Protein AF-A0A8J6HP92-F1 (afdb_monomer_lite)

InterPro domains:
  IPR049258 ODAD1, central coiled coil region [PF21773] (191-231)
  IPR049258 ODAD1, central coiled coil region [PF21773] (233-322)
  IPR051876 Outer dynein arm-docking/Coiled-coil domain-containing protein [PTHR21694] (55-231)

Foldseek 3Di:
DDDDDDDDDDDDDDDDDDDDDDDDDDDDDDDDDDDDDDDDDDPDDDDDDDDDDPVVVVVVVVVVVVVVVVVVVVVVVVVVVVVVCCVVCPDPVNVVVVVVVVVVVVVVVVVVVVVCVCVPPVNVVVVVVVVVVVVVVVVVVVVVVVVVVVVVVVVVVVVVVVVVVVVVVVVVVVVDDDPVNVVVVVVVVVVVVVVVVVVVVVVVVVVVVVVVVVVVVVVVVVVVVVVVVVVVVVVVVVVVVVVVVVVVVVVVVVVVVVVVVVVVVVVVVVVVVVVVVVCVVVPPDDDDPVVVVVVVVVVVVVVVVVVVVVVVVVVVVVVVVVVVVVVVVVVVVVVVVVVVVVVVVVVVVVVVVVVVVVVVVVVVVVQVVLVVLCVVLPDDCVVVCVPPPPCPGRDPVCSVVSVVVSVVVVVVVVVVVVVVVVVVVVVCVVDDDDDDDDDDDDDDDDDDDDDDDDDDDDD

Secondary structure (DSSP, 8-state):
--------------------------------------------------PPPHHHHHHHHHHHHHHHHHHHHHHHHHHHHHHHHHHHT--HHHHHHHHHHHHHHHHHHHHHHHHHHHS-HHHHHHHHHHHHHHHHHHHHHHHHHHHHHHHHHHHHHHHHHHHHHHHHHHHHHHHSPPHHHHHHHHHHHHHHHHHHHHHHHHHHHHHHHHHHHHHHHHHHHHHHHHHHHHHHHHHHHHHHHHHHHHHHHHHHHHHHHHHHHHHHHHHHHHHHHHHHHHHHHH-S----THHHHHHHHHHHHHHHHHHHHHHHHHHHHHHHHHHHHHHHHHHHHHHHHHHHHHHHHHHHHHHHHHHHHHHHHHHHHHHHHHHHHHHHTT--SHHHHHHHTT--S--GGG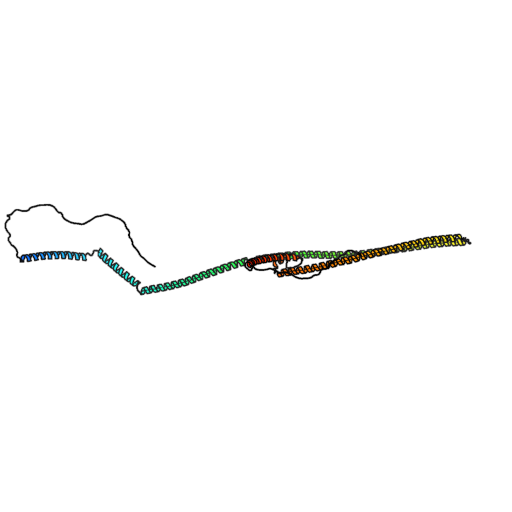HHHHHHHHHHHHHHHHHHHHHHHHHHHHHHTTS----------------------------

Radius of gyration: 94.69 Å; chains: 1; bounding box: 187×89×272 Å

Structure (mmCIF, N/CA/C/O backbone):
data_AF-A0A8J6HP92-F1
#
_entry.id   AF-A0A8J6HP92-F1
#
loop_
_atom_site.group_PDB
_atom_site.id
_atom_site.type_symbol
_atom_site.label_atom_id
_atom_site.label_alt_id
_atom_site.label_comp_id
_atom_site.label_asym_id
_atom_site.label_entity_id
_atom_site.label_seq_id
_atom_site.pdbx_PDB_ins_code
_atom_site.Cartn_x
_atom_site.Cartn_y
_atom_site.Cartn_z
_atom_site.occupancy
_atom_site.B_iso_or_equiv
_atom_site.auth_seq_id
_atom_site.auth_comp_id
_atom_site.auth_asym_id
_atom_site.auth_atom_id
_atom_site.pdbx_PDB_model_num
ATOM 1 N N . MET A 1 1 ? -91.863 -5.739 61.766 1.00 36.28 1 MET A N 1
ATOM 2 C CA . MET A 1 1 ? -91.316 -7.085 62.036 1.00 36.28 1 MET A CA 1
ATOM 3 C C . MET A 1 1 ? -91.244 -7.217 63.558 1.00 36.28 1 MET A C 1
ATOM 5 O O . MET A 1 1 ? -90.565 -6.398 64.156 1.00 36.28 1 MET A O 1
ATOM 9 N N . THR A 1 2 ? -92.206 -7.863 64.232 1.00 32.53 2 THR A N 1
ATOM 10 C CA . THR A 1 2 ? -92.357 -9.331 64.456 1.00 32.53 2 THR A CA 1
ATOM 11 C C . THR A 1 2 ? -91.273 -9.880 65.412 1.00 32.53 2 THR A C 1
ATOM 13 O O . THR A 1 2 ? -90.104 -9.729 65.092 1.00 32.53 2 THR A O 1
ATOM 16 N N . CYS A 1 3 ? -91.576 -10.340 66.645 1.00 33.00 3 CYS A N 1
ATOM 17 C CA . CYS A 1 3 ? -92.307 -11.580 67.041 1.00 33.00 3 CYS A CA 1
ATOM 18 C C . CYS A 1 3 ? -91.370 -12.823 67.001 1.00 33.00 3 CYS A C 1
ATOM 20 O O . CYS A 1 3 ? -90.557 -12.882 66.089 1.00 33.00 3 CYS A O 1
ATOM 22 N N . CYS A 1 4 ? -91.386 -13.842 67.885 1.00 35.91 4 CYS A N 1
ATOM 23 C CA . CYS A 1 4 ? -92.172 -14.161 69.100 1.00 35.91 4 CYS A CA 1
ATOM 24 C C . CYS A 1 4 ? -91.651 -15.454 69.811 1.00 35.91 4 CYS A C 1
ATOM 26 O O . CYS A 1 4 ? -91.160 -16.327 69.106 1.00 35.91 4 CYS A O 1
ATOM 28 N N . LEU A 1 5 ? -91.972 -15.663 71.114 1.00 39.12 5 LEU A N 1
ATOM 29 C CA . LEU A 1 5 ? -92.162 -16.987 71.801 1.00 39.12 5 LEU A CA 1
ATOM 30 C C . LEU A 1 5 ? -90.907 -17.946 71.843 1.00 39.12 5 LEU A C 1
ATOM 32 O O . LEU A 1 5 ? -89.864 -17.552 71.344 1.00 39.12 5 LEU A O 1
ATOM 36 N N . ARG A 1 6 ? -90.837 -19.163 72.450 1.00 37.75 6 ARG A N 1
ATOM 37 C CA . ARG A 1 6 ? -91.681 -19.995 73.369 1.00 37.75 6 ARG A CA 1
ATOM 38 C C . ARG A 1 6 ? -90.854 -21.112 74.080 1.00 37.75 6 ARG A C 1
ATOM 40 O O . ARG A 1 6 ? -89.822 -21.483 73.546 1.00 37.75 6 ARG A O 1
ATOM 47 N N . SER A 1 7 ? -91.441 -21.739 75.121 1.00 33.94 7 SER A N 1
ATOM 48 C CA . SER A 1 7 ? -91.284 -23.159 75.583 1.00 33.94 7 SER A CA 1
ATOM 49 C C . SER A 1 7 ? -89.901 -23.667 76.079 1.00 33.94 7 SER A C 1
ATOM 51 O O . SER A 1 7 ? -88.891 -23.092 75.708 1.00 33.94 7 SER A O 1
ATOM 53 N N . ALA A 1 8 ? -89.709 -24.692 76.941 1.00 38.09 8 ALA A N 1
ATOM 54 C CA . ALA A 1 8 ? -90.503 -25.731 77.664 1.00 38.09 8 ALA A CA 1
ATOM 55 C C . ALA A 1 8 ? -90.144 -27.207 77.298 1.00 38.09 8 ALA A C 1
ATOM 57 O O . ALA A 1 8 ? -89.428 -27.431 76.330 1.00 38.09 8 ALA A O 1
ATOM 58 N N . ASP A 1 9 ? -90.649 -28.166 78.101 1.00 29.67 9 ASP A N 1
ATOM 59 C CA . ASP A 1 9 ? -90.432 -29.643 78.129 1.00 29.67 9 ASP A CA 1
ATOM 60 C C . ASP A 1 9 ? -89.114 -30.136 78.795 1.00 29.67 9 ASP A C 1
ATOM 62 O O . ASP A 1 9 ? -88.088 -29.477 78.671 1.00 29.67 9 ASP A O 1
ATOM 66 N N . ILE A 1 10 ? -88.997 -31.196 79.631 1.00 35.12 10 ILE A N 1
ATOM 67 C CA . ILE A 1 10 ? -89.778 -32.401 80.060 1.00 35.12 10 ILE A CA 1
ATOM 68 C C . ILE A 1 10 ? -89.388 -33.735 79.373 1.00 35.12 10 ILE A C 1
ATOM 70 O O . ILE A 1 10 ? -89.820 -33.998 78.257 1.00 35.12 10 ILE A O 1
ATOM 74 N N . ASN A 1 11 ? -88.659 -34.612 80.102 1.00 34.81 11 ASN A N 1
ATOM 75 C CA . ASN A 1 11 ? -88.754 -36.101 80.170 1.00 34.81 11 ASN A CA 1
ATOM 76 C C . ASN A 1 11 ? -87.507 -36.717 80.890 1.00 34.81 11 ASN A C 1
ATOM 78 O O . ASN A 1 11 ? -86.494 -36.035 80.974 1.00 34.81 11 ASN A O 1
ATOM 82 N N . VAL A 1 12 ? -87.405 -37.997 81.321 1.00 35.50 12 VAL A N 1
ATOM 83 C CA . VAL A 1 12 ? -88.281 -38.951 82.076 1.00 35.50 12 VAL A CA 1
ATOM 84 C C . VAL A 1 12 ? -87.610 -40.356 82.136 1.00 35.50 12 VAL A C 1
ATOM 86 O O . VAL A 1 12 ? -86.840 -40.681 81.239 1.00 35.50 12 VAL A O 1
ATOM 89 N N . ARG A 1 13 ? -87.995 -41.204 83.124 1.00 32.16 13 ARG A N 1
ATOM 90 C CA . ARG A 1 13 ? -87.589 -42.624 83.418 1.00 32.16 13 ARG A CA 1
ATOM 91 C C . ARG A 1 13 ? -86.224 -42.810 84.110 1.00 32.16 13 ARG A C 1
ATOM 93 O O . ARG A 1 13 ? -85.310 -42.052 83.837 1.00 32.16 13 ARG A O 1
ATOM 100 N N . ALA A 1 14 ? -85.944 -43.834 84.930 1.00 33.97 14 ALA A N 1
ATOM 101 C CA . ALA A 1 14 ? -86.635 -44.886 85.730 1.00 33.97 14 ALA A CA 1
ATOM 102 C C . ALA A 1 14 ? -85.522 -45.926 86.068 1.00 33.97 14 ALA A C 1
ATOM 104 O O . ALA A 1 14 ? -84.584 -46.025 85.286 1.00 33.97 14 ALA A O 1
ATOM 105 N N . GLY A 1 15 ? -85.489 -46.757 87.121 1.00 29.70 15 GLY A N 1
ATOM 106 C CA . GLY A 1 15 ? -86.268 -47.008 88.356 1.00 29.70 15 GLY A CA 1
ATOM 107 C C . GLY A 1 15 ? -85.358 -47.835 89.317 1.00 29.70 15 GLY A C 1
ATOM 108 O O . GLY A 1 15 ? -84.160 -47.891 89.066 1.00 29.70 15 GLY A O 1
ATOM 109 N N . GLY A 1 16 ? -85.772 -48.519 90.396 1.00 32.53 16 GLY A N 1
ATOM 110 C CA . GLY A 1 16 ? -87.064 -48.667 91.090 1.00 32.53 16 GLY A CA 1
ATOM 111 C C . GLY A 1 16 ? -87.023 -49.794 92.167 1.00 32.53 16 GLY A C 1
ATOM 112 O O . GLY A 1 16 ? -86.212 -50.704 92.043 1.00 32.53 16 GLY A O 1
ATOM 113 N N . ASN A 1 17 ? -87.942 -49.757 93.154 1.00 36.34 17 ASN A N 1
ATOM 114 C CA . ASN A 1 17 ? -88.256 -50.776 94.204 1.00 36.34 17 ASN A CA 1
ATOM 115 C C . ASN A 1 17 ? -87.152 -51.124 95.245 1.00 36.34 17 ASN A C 1
ATOM 117 O O . ASN A 1 17 ? -85.970 -50.968 94.971 1.00 36.34 17 ASN A O 1
ATOM 121 N N . TYR A 1 18 ? -87.430 -51.577 96.484 1.00 34.81 18 TYR A N 1
ATOM 122 C CA . TYR A 1 18 ? -88.659 -51.996 97.217 1.00 34.81 18 TYR A CA 1
ATOM 123 C C . TYR A 1 18 ? -88.743 -51.204 98.566 1.00 34.81 18 TYR A C 1
ATOM 125 O O . TYR A 1 18 ? -87.708 -50.743 99.029 1.00 34.81 18 TYR A O 1
ATOM 133 N N . GLY A 1 19 ? -89.884 -50.861 99.201 1.00 30.36 19 GLY A N 1
ATOM 134 C CA . GLY A 1 19 ? -90.850 -51.706 99.956 1.00 30.36 19 GLY A CA 1
ATOM 135 C C . GLY A 1 19 ? -90.543 -51.707 101.485 1.00 30.36 19 GLY A C 1
ATOM 136 O O . GLY A 1 19 ? -89.371 -51.699 101.827 1.00 30.36 19 GLY A O 1
ATOM 137 N N . GLN A 1 20 ? -91.454 -51.707 102.482 1.00 31.33 20 GLN A N 1
ATOM 138 C CA . GLN A 1 20 ? -92.936 -51.691 102.587 1.00 31.33 20 GLN A CA 1
ATOM 139 C C . GLN A 1 20 ? -93.373 -51.050 103.959 1.00 31.33 20 GLN A C 1
ATOM 141 O O . GLN A 1 20 ? -92.661 -51.215 104.941 1.00 31.33 20 GLN A O 1
ATOM 146 N N . ILE A 1 21 ? -94.361 -50.132 104.041 1.00 32.47 21 ILE A N 1
ATOM 147 C CA . ILE A 1 21 ? -95.811 -50.268 104.419 1.00 32.47 21 ILE A CA 1
ATOM 148 C C . ILE A 1 21 ? -96.201 -50.231 105.940 1.00 32.47 21 ILE A C 1
ATOM 150 O O . ILE A 1 21 ? -95.971 -51.169 106.687 1.00 32.47 21 ILE A O 1
ATOM 154 N N . TRP A 1 22 ? -96.907 -49.142 106.313 1.00 28.73 22 TRP A N 1
ATOM 155 C CA . TRP A 1 22 ? -98.033 -48.923 107.274 1.00 28.73 22 TRP A CA 1
ATOM 156 C C . TRP A 1 22 ? -98.075 -49.355 108.772 1.00 28.73 22 TRP A C 1
ATOM 158 O O . TRP A 1 22 ? -98.139 -50.521 109.131 1.00 28.73 22 TRP A O 1
ATOM 168 N N . ILE A 1 23 ? -98.305 -48.339 109.626 1.00 31.08 23 ILE A N 1
ATOM 169 C CA . ILE A 1 23 ? -99.496 -48.105 110.498 1.00 31.08 23 ILE A CA 1
ATOM 170 C C . ILE A 1 23 ? -100.218 -49.317 111.167 1.00 31.08 23 ILE A C 1
ATOM 172 O O . ILE A 1 23 ? -101.139 -49.885 110.593 1.00 31.08 23 ILE A O 1
ATOM 176 N N . GLY A 1 24 ? -99.992 -49.504 112.481 1.00 27.50 24 GLY A N 1
ATOM 177 C CA . GLY A 1 24 ? -100.989 -49.154 113.526 1.00 27.50 24 GLY A CA 1
ATOM 178 C C . GLY A 1 24 ? -101.985 -50.184 114.136 1.00 27.50 24 GLY A C 1
ATOM 179 O O . GLY A 1 24 ? -102.686 -50.906 113.445 1.00 27.50 24 GLY A O 1
ATOM 180 N N . ARG A 1 25 ? -102.188 -50.027 115.465 1.00 27.78 25 ARG A N 1
ATOM 181 C CA . ARG A 1 25 ? -103.384 -50.333 116.313 1.00 27.78 25 ARG A CA 1
ATOM 182 C C . ARG A 1 25 ? -103.706 -51.772 116.831 1.00 27.78 25 ARG A C 1
ATOM 184 O O . ARG A 1 25 ? -104.213 -52.621 116.121 1.00 27.78 25 ARG A O 1
ATOM 191 N N . PHE A 1 26 ? -103.676 -51.873 118.174 1.00 24.94 26 PHE A N 1
ATOM 192 C CA . PHE A 1 26 ? -104.730 -52.389 119.094 1.00 24.94 26 PHE A CA 1
ATOM 193 C C . PHE A 1 26 ? -105.047 -53.904 119.314 1.00 24.94 26 PHE A C 1
ATOM 195 O O . PHE A 1 26 ? -105.637 -54.579 118.486 1.00 24.94 26 PHE A O 1
ATOM 202 N N . ILE A 1 27 ? -104.879 -54.314 120.588 1.00 29.73 27 ILE A N 1
ATOM 203 C CA . ILE A 1 27 ? -105.753 -55.179 121.433 1.00 29.73 27 ILE A CA 1
ATOM 204 C C . ILE A 1 27 ? -106.056 -56.644 121.016 1.00 29.73 27 ILE A C 1
ATOM 206 O O . ILE A 1 27 ? -107.042 -56.935 120.339 1.00 29.73 27 ILE A O 1
ATOM 210 N N . LYS A 1 28 ? -105.332 -57.588 121.650 1.00 28.61 28 LYS A N 1
ATOM 211 C CA . LYS A 1 28 ? -105.817 -58.666 122.570 1.00 28.61 28 LYS A CA 1
ATOM 212 C C . LYS A 1 28 ? -104.618 -59.538 123.007 1.00 28.61 28 LYS A C 1
ATOM 214 O O . LYS A 1 28 ? -103.694 -59.700 122.228 1.00 28.61 28 LYS A O 1
ATOM 219 N N . GLY A 1 29 ? -104.528 -60.123 124.207 1.00 29.55 29 GLY A N 1
ATOM 220 C CA . GLY A 1 29 ? -105.435 -60.122 125.363 1.00 29.55 29 GLY A CA 1
ATOM 221 C C . GLY A 1 29 ? -106.107 -61.482 125.597 1.00 29.55 29 GLY A C 1
ATOM 222 O O . GLY A 1 29 ? -107.068 -61.775 124.892 1.00 29.55 29 GLY A O 1
ATOM 223 N N . ARG A 1 30 ? -105.587 -62.269 126.566 1.00 29.67 30 ARG A N 1
ATOM 224 C CA . ARG A 1 30 ? -106.043 -63.550 127.199 1.00 29.67 30 ARG A CA 1
ATOM 225 C C . ARG A 1 30 ? -104.776 -64.280 127.743 1.00 29.67 30 ARG A C 1
ATOM 227 O O . ARG A 1 30 ? -103.711 -64.034 127.194 1.00 29.67 30 ARG A O 1
ATOM 234 N N . LYS A 1 31 ? -104.781 -65.151 128.771 1.00 31.66 31 LYS A N 1
ATOM 235 C CA . LYS A 1 31 ? -105.857 -65.733 129.614 1.00 31.66 31 LYS A CA 1
ATOM 236 C C . LYS A 1 31 ? -105.285 -66.295 130.945 1.00 31.66 31 LYS A C 1
ATOM 238 O O . LYS A 1 31 ? -104.185 -66.825 130.908 1.00 31.66 31 LYS A O 1
ATOM 243 N N . MET A 1 32 ? -106.122 -66.345 131.996 1.00 28.33 32 MET A N 1
ATOM 244 C CA . MET A 1 32 ? -106.034 -67.204 133.211 1.00 28.33 32 MET A CA 1
ATOM 245 C C . MET A 1 32 ? -104.850 -66.976 134.189 1.00 28.33 32 MET A C 1
ATOM 247 O O . MET A 1 32 ? -103.788 -66.523 133.785 1.00 28.33 32 MET A O 1
ATOM 251 N N . GLY A 1 33 ? -104.970 -67.280 135.492 1.00 28.50 33 GLY A N 1
ATOM 252 C CA . GLY A 1 33 ? -106.167 -67.717 136.247 1.00 28.50 33 GLY A CA 1
ATOM 253 C C . GLY A 1 33 ? -107.264 -66.638 136.360 1.00 28.50 33 GLY A C 1
ATOM 254 O O . GLY A 1 33 ? -107.021 -65.490 136.003 1.00 28.50 33 GLY A O 1
ATOM 255 N N . MET A 1 34 ? -108.532 -66.928 136.676 1.00 29.09 34 MET A N 1
ATOM 256 C CA . MET A 1 34 ? -109.105 -67.917 137.613 1.00 29.09 34 MET A CA 1
ATOM 257 C C . MET A 1 34 ? -108.708 -67.662 139.071 1.00 29.09 34 MET A C 1
ATOM 259 O O . MET A 1 34 ? -107.531 -67.486 139.351 1.00 29.09 34 MET A O 1
ATOM 263 N N . GLU A 1 35 ? -109.584 -67.722 140.070 1.00 32.88 35 GLU A N 1
ATOM 264 C CA . GLU A 1 35 ? -111.054 -67.662 140.185 1.00 32.88 35 GLU A CA 1
ATOM 265 C C . GLU A 1 35 ? -111.314 -67.942 141.673 1.00 32.88 35 GLU A C 1
ATOM 267 O O . GLU A 1 35 ? -110.989 -69.023 142.153 1.00 32.88 35 GLU A O 1
ATOM 272 N N . LEU A 1 36 ? -111.870 -66.988 142.418 1.00 27.48 36 LEU A N 1
ATOM 273 C CA . LEU A 1 36 ? -112.555 -67.276 143.683 1.00 27.48 36 LEU A CA 1
ATOM 274 C C . LEU A 1 36 ? -113.553 -66.147 143.938 1.00 27.48 36 LEU A C 1
ATOM 276 O O . LEU A 1 36 ? -113.240 -65.104 144.510 1.00 27.48 36 LEU A O 1
ATOM 280 N N . TRP A 1 37 ? -114.751 -66.340 143.394 1.00 27.48 37 TRP A N 1
ATOM 281 C CA . TRP A 1 37 ? -115.864 -65.401 143.447 1.00 27.48 37 TRP A CA 1
ATOM 282 C C . TRP A 1 37 ? -116.992 -66.035 144.276 1.00 27.48 37 TRP A C 1
ATOM 284 O O . TRP A 1 37 ? -117.311 -67.204 144.075 1.00 27.48 37 TRP A O 1
ATOM 294 N N . ASN A 1 38 ? -117.612 -65.234 145.150 1.00 27.20 38 ASN A N 1
ATOM 295 C CA . ASN A 1 38 ? -118.830 -65.512 145.933 1.00 27.20 38 ASN A CA 1
ATOM 296 C C . ASN A 1 38 ? -118.761 -66.419 147.192 1.00 27.20 38 ASN A C 1
ATOM 298 O O . ASN A 1 38 ? -117.974 -67.349 147.313 1.00 27.20 38 ASN A O 1
ATOM 302 N N . ASN A 1 39 ? -119.734 -66.157 148.080 1.00 32.12 39 ASN A N 1
ATOM 303 C CA . ASN A 1 39 ? -120.418 -67.089 148.997 1.00 32.12 39 ASN A CA 1
ATOM 304 C C . ASN A 1 39 ? -119.712 -67.653 150.252 1.00 32.12 39 ASN A C 1
ATOM 306 O O . ASN A 1 39 ? -119.606 -68.867 150.423 1.00 32.12 39 ASN A O 1
ATOM 310 N N . LYS A 1 40 ? -119.428 -66.762 151.215 1.00 31.75 40 LYS A N 1
ATOM 311 C CA . LYS A 1 40 ? -119.828 -66.850 152.649 1.00 31.75 40 LYS A CA 1
ATOM 312 C C . LYS A 1 40 ? -119.444 -65.516 153.319 1.00 31.75 40 LYS A C 1
ATOM 314 O O . LYS A 1 40 ? -118.298 -65.106 153.200 1.00 31.75 40 LYS A O 1
ATOM 319 N N . ILE A 1 41 ? -120.333 -64.675 153.861 1.00 33.50 41 ILE A N 1
ATOM 320 C CA . ILE A 1 41 ? -121.434 -64.887 154.826 1.00 33.50 41 ILE A CA 1
ATOM 321 C C . ILE A 1 41 ? -120.915 -65.521 156.131 1.00 33.50 41 ILE A C 1
ATOM 323 O O . ILE A 1 41 ? -120.267 -66.560 156.104 1.00 33.50 41 ILE A O 1
ATOM 327 N N . ASP A 1 42 ? -121.192 -64.835 157.245 1.00 29.20 42 ASP A N 1
ATOM 328 C CA . ASP A 1 42 ? -120.866 -65.176 158.641 1.00 29.20 42 ASP A CA 1
ATOM 329 C C . ASP A 1 42 ? -119.383 -65.178 159.071 1.00 29.20 42 ASP A C 1
ATOM 331 O O . ASP A 1 42 ? -118.876 -66.120 159.675 1.00 29.20 42 ASP A O 1
ATOM 335 N N . ALA A 1 43 ? -118.718 -64.029 158.878 1.00 31.22 43 ALA A N 1
ATOM 336 C CA . ALA A 1 43 ? -117.457 -63.663 159.550 1.00 31.22 43 ALA A CA 1
ATOM 337 C C . ALA A 1 43 ? -117.506 -62.275 160.248 1.00 31.22 43 ALA A C 1
ATOM 339 O O . ALA A 1 43 ? -116.598 -61.455 160.149 1.00 31.22 43 ALA A O 1
ATOM 340 N N . LEU A 1 44 ? -118.615 -62.027 160.951 1.00 29.31 44 LEU A N 1
ATOM 341 C CA . LEU A 1 44 ? -118.703 -61.366 162.267 1.00 29.31 44 LEU A CA 1
ATOM 342 C C . LEU A 1 44 ? -117.851 -60.103 162.581 1.00 29.31 44 LEU A C 1
ATOM 344 O O . LEU A 1 44 ? -116.717 -60.160 163.045 1.00 29.31 44 LEU A O 1
ATOM 348 N N . LEU A 1 45 ? -118.539 -58.955 162.571 1.00 34.19 45 LEU A N 1
ATOM 349 C CA . LEU A 1 45 ? -118.653 -58.035 163.722 1.00 34.19 45 LEU A CA 1
ATOM 350 C C . LEU A 1 45 ? -117.400 -57.753 164.598 1.00 34.19 45 LEU A C 1
ATOM 352 O O . LEU A 1 45 ? -117.307 -58.253 165.719 1.00 34.19 45 LEU A O 1
ATOM 356 N N . LYS A 1 46 ? -116.577 -56.762 164.207 1.00 38.69 46 LYS A N 1
ATOM 357 C CA . LYS A 1 46 ? -116.349 -55.514 164.997 1.00 38.69 46 LYS A CA 1
ATOM 358 C C . LYS A 1 46 ? -115.274 -54.593 164.394 1.00 38.69 46 LYS A C 1
ATOM 360 O O . LYS A 1 46 ? -114.084 -54.851 164.538 1.00 38.69 46 LYS A O 1
ATOM 365 N N . ARG A 1 47 ? -115.703 -53.425 163.891 1.00 30.83 47 ARG A N 1
ATOM 366 C CA . ARG A 1 47 ? -115.037 -52.106 164.052 1.00 30.83 47 ARG A CA 1
ATOM 367 C C . ARG A 1 47 ? -115.972 -50.993 163.546 1.00 30.83 47 ARG A C 1
ATOM 369 O O . ARG A 1 47 ? -116.018 -50.696 162.361 1.00 30.83 47 ARG A O 1
ATOM 376 N N . ARG A 1 48 ? -116.755 -50.393 164.456 1.00 34.62 48 ARG A N 1
ATOM 377 C CA . ARG A 1 48 ? -117.545 -49.177 164.173 1.00 34.62 48 ARG A CA 1
ATOM 378 C C . ARG A 1 48 ? -116.605 -47.981 163.978 1.00 34.62 48 ARG A C 1
ATOM 380 O O . ARG A 1 48 ? -115.827 -47.717 164.892 1.00 34.62 48 ARG A O 1
ATOM 387 N N . LYS A 1 49 ? -116.813 -47.183 162.926 1.00 31.78 49 LYS A N 1
ATOM 388 C CA . LYS A 1 49 ? -117.209 -45.751 162.983 1.00 31.78 49 LYS A CA 1
ATOM 389 C C . LYS A 1 49 ? -117.517 -45.239 161.549 1.00 31.78 49 LYS A C 1
ATOM 391 O O . LYS A 1 49 ? -117.299 -46.017 160.624 1.00 31.78 49 LYS A O 1
ATOM 396 N N . PRO A 1 50 ? -118.241 -44.113 161.369 1.00 37.88 50 PRO A N 1
ATOM 397 C CA . PRO A 1 50 ? -119.473 -44.157 160.573 1.00 37.88 50 PRO A CA 1
ATOM 398 C C . PRO A 1 50 ? -119.409 -43.378 159.243 1.00 37.88 50 PRO A C 1
ATOM 400 O O . PRO A 1 50 ? -118.334 -43.047 158.759 1.00 37.88 50 PRO A O 1
ATOM 403 N N . VAL A 1 51 ? -120.581 -43.147 158.640 1.00 43.88 51 VAL A N 1
ATOM 404 C CA . VAL A 1 51 ? -120.800 -42.302 157.449 1.00 43.88 51 VAL A CA 1
ATOM 405 C C . VAL A 1 51 ? -120.394 -40.850 157.735 1.00 43.88 51 VAL A C 1
ATOM 407 O O . VAL A 1 51 ? -120.581 -40.378 158.856 1.00 43.88 51 VAL A O 1
ATOM 410 N N . LEU A 1 52 ? -119.835 -40.166 156.730 1.00 41.03 52 LEU A N 1
ATOM 411 C CA . LEU A 1 52 ? -119.106 -38.905 156.894 1.00 41.03 52 LEU A CA 1
ATOM 412 C C . LEU A 1 52 ? -119.880 -37.641 156.467 1.00 41.03 52 LEU A C 1
ATOM 414 O O . LEU A 1 52 ? -120.703 -37.669 155.551 1.00 41.03 52 LEU A O 1
ATOM 418 N N . THR A 1 53 ? -119.545 -36.540 157.148 1.00 51.91 53 THR A N 1
ATOM 419 C CA . THR A 1 53 ? -119.930 -35.127 156.944 1.00 51.91 53 THR A CA 1
ATOM 420 C C . THR A 1 53 ? -119.796 -34.612 155.499 1.00 51.91 53 THR A C 1
ATOM 422 O O . THR A 1 53 ? -118.960 -35.106 154.744 1.00 51.91 53 THR A O 1
ATOM 425 N N . GLU A 1 54 ? -120.460 -33.510 155.128 1.00 52.28 54 GLU A N 1
ATOM 426 C CA . GLU A 1 54 ? -120.068 -32.757 153.920 1.00 52.28 54 GLU A CA 1
ATOM 427 C C . GLU A 1 54 ? -118.714 -32.054 154.103 1.00 52.28 54 GLU A C 1
ATOM 429 O O . GLU A 1 54 ? -117.900 -32.042 153.181 1.00 52.28 54 GLU A O 1
ATOM 434 N N . GLU A 1 55 ? -118.416 -31.612 155.328 1.00 50.53 55 GLU A N 1
ATOM 435 C CA . GLU A 1 55 ? -117.090 -31.152 155.770 1.00 50.53 55 GLU A CA 1
ATOM 436 C C . GLU A 1 55 ? -115.979 -32.167 155.438 1.00 50.53 55 GLU A C 1
ATOM 438 O O . GLU A 1 55 ? -114.864 -31.822 155.043 1.00 50.53 55 GLU A O 1
ATOM 443 N N . GLU A 1 56 ? -116.292 -33.459 155.526 1.00 49.56 56 GLU A N 1
ATOM 444 C CA . GLU A 1 56 ? -115.326 -34.526 155.292 1.00 49.56 56 GLU A CA 1
ATOM 445 C C . GLU A 1 56 ? -115.112 -34.802 153.794 1.00 49.56 56 GLU A C 1
ATOM 447 O O . GLU A 1 56 ? -114.021 -35.229 153.414 1.00 49.56 56 GLU A O 1
ATOM 452 N N . LYS A 1 57 ? -116.066 -34.437 152.917 1.00 53.94 57 LYS A N 1
ATOM 453 C CA . LYS A 1 57 ? -115.815 -34.346 151.464 1.00 53.94 57 LYS A CA 1
ATOM 454 C C . LYS A 1 57 ? -114.799 -33.241 151.160 1.00 53.94 57 LYS A C 1
ATOM 456 O O . LYS A 1 57 ? -113.905 -33.460 150.345 1.00 53.94 57 LYS A O 1
ATOM 461 N N . TYR A 1 58 ? -114.896 -32.088 151.831 1.00 64.12 58 TYR A N 1
ATOM 462 C CA . TYR A 1 58 ? -113.975 -30.960 151.644 1.00 64.12 58 TYR A CA 1
ATOM 463 C C . TYR A 1 58 ? -112.556 -31.281 152.149 1.00 64.12 58 TYR A C 1
ATOM 465 O O . TYR A 1 58 ? -111.576 -31.114 151.415 1.00 64.12 58 TYR A O 1
ATOM 473 N N . GLN A 1 59 ? -112.444 -31.877 153.343 1.00 58.88 59 GLN A N 1
ATOM 474 C CA . GLN A 1 59 ? -111.198 -32.473 153.852 1.00 58.88 59 GLN A CA 1
ATOM 475 C C . GLN A 1 59 ? -110.611 -33.508 152.876 1.00 58.88 59 GLN A C 1
ATOM 477 O O . GLN A 1 59 ? -109.398 -33.562 152.664 1.00 58.88 59 GLN A O 1
ATOM 482 N N . GLN A 1 60 ? -111.455 -34.342 152.261 1.00 58.22 60 GLN A N 1
ATOM 483 C CA . GLN A 1 60 ? -111.006 -35.354 151.310 1.00 58.22 60 GLN A CA 1
ATOM 484 C C . GLN A 1 60 ? -110.554 -34.744 149.973 1.00 58.22 60 GLN A C 1
ATOM 486 O O . GLN A 1 60 ? -109.555 -35.216 149.429 1.00 58.22 60 GLN A O 1
ATOM 491 N N . SER A 1 61 ? -111.183 -33.667 149.481 1.00 60.78 61 SER A N 1
ATOM 492 C CA . SER A 1 61 ? -110.691 -32.935 148.304 1.00 60.78 61 SER A CA 1
ATOM 493 C C . SER A 1 61 ? -109.380 -32.198 148.581 1.00 60.78 61 SER A C 1
ATOM 495 O O . SER A 1 61 ? -108.474 -32.276 147.754 1.00 60.78 61 SER A O 1
ATOM 497 N N . GLN A 1 62 ? -109.208 -31.581 149.759 1.00 63.44 62 GLN A N 1
ATOM 498 C CA . GLN A 1 62 ? -107.916 -31.001 150.153 1.00 63.44 62 GLN A CA 1
ATOM 499 C C . GLN A 1 62 ? -106.804 -32.060 150.127 1.00 63.44 62 GLN A C 1
ATOM 501 O O . GLN A 1 62 ? -105.774 -31.848 149.496 1.00 63.44 62 GLN A O 1
ATOM 506 N N . ARG A 1 63 ? -107.045 -33.255 150.684 1.00 67.25 63 ARG A N 1
ATOM 507 C CA . ARG A 1 63 ? -106.076 -34.371 150.666 1.00 67.25 63 ARG A CA 1
ATOM 508 C C . ARG A 1 63 ? -105.814 -34.969 149.277 1.00 67.25 63 ARG A C 1
ATOM 510 O O . ARG A 1 63 ? -104.841 -35.709 149.124 1.00 67.25 63 ARG A O 1
ATOM 517 N N . VAL A 1 64 ? -106.660 -34.705 148.277 1.00 70.94 64 VAL A N 1
ATOM 518 C CA . VAL A 1 64 ? -106.370 -35.015 146.863 1.00 70.94 64 VAL A CA 1
ATOM 519 C C . VAL A 1 64 ? -105.486 -33.922 146.269 1.00 70.94 64 VAL A C 1
ATOM 521 O O . VAL A 1 64 ? -104.410 -34.240 145.767 1.00 70.94 64 VAL A O 1
ATOM 524 N N . VAL A 1 65 ? -105.854 -32.648 146.435 1.00 72.00 65 VAL A N 1
ATOM 525 C CA . VAL A 1 65 ? -105.059 -31.500 145.965 1.00 72.00 65 VAL A CA 1
ATOM 526 C C . VAL A 1 65 ? -103.654 -31.498 146.580 1.00 72.00 65 VAL A C 1
ATOM 528 O O . VAL A 1 65 ? -102.684 -31.257 145.874 1.00 72.00 65 VAL A O 1
ATOM 531 N N . GLU A 1 66 ? -103.484 -31.855 147.855 1.00 73.00 66 GLU A N 1
ATOM 532 C CA . GLU A 1 66 ? -102.165 -32.007 148.490 1.00 73.00 66 GLU A CA 1
ATOM 533 C C . GLU A 1 66 ? -101.333 -33.152 147.887 1.00 73.00 66 GLU A C 1
ATOM 535 O O . GLU A 1 66 ? -100.109 -33.038 147.766 1.00 73.00 66 GLU A O 1
ATOM 540 N N . LYS A 1 67 ? -101.968 -34.256 147.472 1.00 74.69 67 LYS A N 1
ATOM 541 C CA . LYS A 1 67 ? -101.290 -35.374 146.791 1.00 74.69 67 LYS A CA 1
ATOM 542 C C . LYS A 1 67 ? -100.894 -35.008 145.366 1.00 74.69 67 LYS A C 1
ATOM 544 O O . LYS A 1 67 ? -99.788 -35.339 144.940 1.00 74.69 67 LYS A O 1
ATOM 549 N N . GLU A 1 68 ? -101.742 -34.284 144.649 1.00 72.62 68 GLU A N 1
ATOM 550 C CA . GLU A 1 68 ? -101.421 -33.748 143.326 1.00 72.62 68 GLU A CA 1
ATOM 551 C C . GLU A 1 68 ? -100.316 -32.693 143.421 1.00 72.62 68 GLU A C 1
ATOM 553 O O . GLU A 1 68 ? -99.327 -32.782 142.703 1.00 72.62 68 GLU A O 1
ATOM 558 N N . LEU A 1 69 ? -100.389 -31.775 144.386 1.00 75.50 69 LEU A N 1
ATOM 559 C CA . LEU A 1 69 ? -99.403 -30.719 144.620 1.00 75.50 69 LEU A CA 1
ATOM 560 C C . LEU A 1 69 ? -98.052 -31.271 145.108 1.00 75.50 69 LEU A C 1
ATOM 562 O O . LEU A 1 69 ? -97.005 -30.751 144.724 1.00 75.50 69 LEU A O 1
ATOM 566 N N . THR A 1 70 ? -98.027 -32.354 145.892 1.00 73.50 70 THR A N 1
ATOM 567 C CA . THR A 1 70 ? -96.773 -33.064 146.221 1.00 73.50 70 THR A CA 1
ATOM 568 C C . THR A 1 70 ? -96.239 -33.901 145.055 1.00 73.50 70 THR A C 1
ATOM 570 O O . THR A 1 70 ? -95.021 -34.021 144.910 1.00 73.50 70 THR A O 1
ATOM 573 N N . THR A 1 71 ? -97.103 -34.416 144.175 1.00 75.12 71 THR A N 1
ATOM 574 C CA . THR A 1 71 ? -96.691 -35.104 142.937 1.00 75.12 71 THR A CA 1
ATOM 575 C C . THR A 1 71 ? -96.118 -34.116 141.917 1.00 75.12 71 THR A C 1
ATOM 577 O O . THR A 1 71 ? -95.028 -34.350 141.398 1.00 75.12 71 THR A O 1
ATOM 580 N N . LEU A 1 72 ? -96.765 -32.965 141.720 1.00 76.06 72 LEU A N 1
ATOM 581 C CA . LEU A 1 72 ? -96.282 -31.844 140.912 1.00 76.06 72 LEU A CA 1
ATOM 582 C C . LEU A 1 72 ? -94.977 -31.269 141.468 1.00 76.06 72 LEU A C 1
ATOM 584 O O . LEU A 1 72 ? -94.041 -31.075 140.702 1.00 76.06 72 LEU A O 1
ATOM 588 N N . LYS A 1 73 ? -94.837 -31.086 142.791 1.00 74.38 73 LYS A N 1
ATOM 589 C CA . LYS A 1 73 ? -93.548 -30.694 143.398 1.00 74.38 73 LYS A CA 1
ATOM 590 C C . LYS A 1 73 ? -92.443 -31.724 143.140 1.00 74.38 73 LYS A C 1
ATOM 592 O O . LYS A 1 73 ? -91.309 -31.333 142.883 1.00 74.38 73 LYS A O 1
ATOM 597 N N . ARG A 1 74 ? -92.745 -33.029 143.152 1.00 76.12 74 ARG A N 1
ATOM 598 C CA . ARG A 1 74 ? -91.771 -34.079 142.786 1.00 76.12 74 ARG A CA 1
ATOM 599 C C . ARG A 1 74 ? -91.409 -34.037 141.300 1.00 76.12 74 ARG A C 1
ATOM 601 O O . ARG A 1 74 ? -90.228 -34.110 140.982 1.00 76.12 74 ARG A O 1
ATOM 608 N N . GLN A 1 75 ? -92.385 -33.876 140.407 1.00 71.94 75 GLN A N 1
ATOM 609 C CA . GLN A 1 75 ? -92.146 -33.717 138.967 1.00 71.94 75 GLN A CA 1
ATOM 610 C C . GLN A 1 75 ? -91.332 -32.451 138.669 1.00 71.94 75 GLN A C 1
ATOM 612 O O . GLN A 1 75 ? -90.375 -32.521 137.904 1.00 71.94 75 GLN A O 1
ATOM 617 N N . TYR A 1 76 ? -91.635 -31.335 139.336 1.00 76.56 76 TYR A N 1
ATOM 618 C CA . TYR A 1 76 ? -90.871 -30.093 139.248 1.00 76.56 76 TYR A CA 1
ATOM 619 C C . TYR A 1 76 ? -89.426 -30.293 139.715 1.00 76.56 76 TYR A C 1
ATOM 621 O O . TYR A 1 76 ? -88.518 -29.952 138.978 1.00 76.56 76 TYR A O 1
ATOM 629 N N . VAL A 1 77 ? -89.180 -30.925 140.869 1.00 78.12 77 VAL A N 1
ATOM 630 C CA . VAL A 1 77 ? -87.808 -31.214 141.346 1.00 78.12 77 VAL A CA 1
ATOM 631 C C . VAL A 1 77 ? -87.047 -32.170 140.412 1.00 78.12 77 VAL A C 1
ATOM 633 O O . VAL A 1 77 ? -85.827 -32.072 140.302 1.00 78.12 77 VAL A O 1
ATOM 636 N N . VAL A 1 78 ? -87.729 -33.081 139.711 1.00 74.31 78 VAL A N 1
ATOM 637 C CA . VAL A 1 78 ? -87.101 -33.935 138.685 1.00 74.31 78 VAL A CA 1
ATOM 638 C C . VAL A 1 78 ? -86.787 -33.144 137.409 1.00 74.31 78 VAL A C 1
ATOM 640 O O . VAL A 1 78 ? -85.692 -33.295 136.871 1.00 74.31 78 VAL A O 1
ATOM 643 N N . LEU A 1 79 ? -87.689 -32.270 136.954 1.00 70.62 79 LEU A N 1
ATOM 644 C CA . LEU A 1 79 ? -87.473 -31.387 135.801 1.00 70.62 79 LEU A CA 1
ATOM 645 C C . LEU A 1 79 ? -86.394 -30.332 136.069 1.00 70.62 79 LEU A C 1
ATOM 647 O O . LEU A 1 79 ? -85.541 -30.114 135.222 1.00 70.62 79 LEU A O 1
ATOM 651 N N . ASP A 1 80 ? -86.379 -29.733 137.254 1.00 71.75 80 ASP A N 1
ATOM 652 C CA . ASP A 1 80 ? -85.384 -28.756 137.698 1.00 71.75 80 ASP A CA 1
ATOM 653 C C . ASP A 1 80 ? -83.990 -29.394 137.804 1.00 71.75 80 ASP A C 1
ATOM 655 O O . ASP A 1 80 ? -83.003 -28.851 137.300 1.00 71.75 80 ASP A O 1
ATOM 659 N N . ARG A 1 81 ? -83.908 -30.631 138.319 1.00 66.56 81 ARG A N 1
ATOM 660 C CA . ARG A 1 81 ? -82.683 -31.443 138.246 1.00 66.56 81 ARG A CA 1
ATOM 661 C C . ARG A 1 81 ? -82.288 -31.776 136.808 1.00 66.56 81 ARG A C 1
ATOM 663 O O . ARG A 1 81 ? -81.099 -31.730 136.512 1.00 66.56 81 ARG A O 1
ATOM 670 N N . ALA A 1 82 ? -83.230 -32.071 135.911 1.00 59.66 82 ALA A N 1
ATOM 671 C CA . ALA A 1 82 ? -82.935 -32.345 134.502 1.00 59.66 82 ALA A CA 1
ATOM 672 C C . ALA A 1 82 ? -82.451 -31.092 133.743 1.00 59.66 82 ALA A C 1
ATOM 674 O O . ALA A 1 82 ? -81.462 -31.168 133.018 1.00 59.66 82 ALA A O 1
ATOM 675 N N . CYS A 1 83 ? -83.070 -29.929 133.963 1.00 60.72 83 CYS A N 1
ATOM 676 C CA . CYS A 1 83 ? -82.627 -28.636 133.436 1.00 60.72 83 CYS A CA 1
ATOM 677 C C . CYS A 1 83 ? -81.248 -28.245 133.982 1.00 60.72 83 CYS A C 1
ATOM 679 O O . CYS A 1 83 ? -80.365 -27.886 133.204 1.00 60.72 83 CYS A O 1
ATOM 681 N N . SER A 1 84 ? -81.019 -28.406 135.288 1.00 59.09 84 SER A N 1
ATOM 682 C CA . SER A 1 84 ? -79.706 -28.202 135.915 1.00 59.09 84 SER A CA 1
ATOM 683 C C . SER A 1 84 ? -78.645 -29.138 135.323 1.00 59.09 84 SER A C 1
ATOM 685 O O . SER A 1 84 ? -77.542 -28.705 134.991 1.00 59.09 84 SER A O 1
ATOM 687 N N . HIS A 1 85 ? -78.985 -30.413 135.104 1.00 54.41 85 HIS A N 1
ATOM 688 C CA . HIS A 1 85 ? -78.095 -31.374 134.451 1.00 54.41 85 HIS A CA 1
ATOM 689 C C . HIS A 1 85 ? -77.844 -31.004 132.979 1.00 54.41 85 HIS A C 1
ATOM 691 O O . HIS A 1 85 ? -76.725 -31.147 132.502 1.00 54.41 85 HIS A O 1
ATOM 697 N N . SER A 1 86 ? -78.832 -30.443 132.273 1.00 56.19 86 SER A N 1
ATOM 698 C CA . SER A 1 86 ? -78.670 -29.937 130.903 1.00 56.19 86 SER A CA 1
ATOM 699 C C . SER A 1 86 ? -77.835 -28.653 130.817 1.00 56.19 86 SER A C 1
ATOM 701 O O . SER A 1 86 ? -77.208 -28.423 129.783 1.00 56.19 86 SER A O 1
ATOM 703 N N . GLN A 1 87 ? -77.808 -27.817 131.860 1.00 55.56 87 GLN A N 1
ATOM 704 C CA . GLN A 1 87 ? -76.906 -26.661 131.930 1.00 55.56 87 GLN A CA 1
ATOM 705 C C . GLN A 1 87 ? -75.464 -27.088 132.231 1.00 55.56 87 GLN A C 1
ATOM 707 O O . GLN A 1 87 ? -74.539 -26.584 131.596 1.00 55.56 87 GLN A O 1
ATOM 712 N N . PHE A 1 88 ? -75.262 -28.043 133.148 1.00 50.75 88 PHE A N 1
ATOM 713 C CA . PHE A 1 88 ? -73.922 -28.530 133.496 1.00 50.75 88 PHE A CA 1
ATOM 714 C C . PHE A 1 88 ? -73.329 -29.486 132.449 1.00 50.75 88 PHE A C 1
ATOM 716 O O . PHE A 1 88 ? -72.121 -29.481 132.221 1.00 50.75 88 PHE A O 1
ATOM 723 N N . VAL A 1 89 ? -74.163 -30.273 131.762 1.00 51.59 89 VAL A N 1
ATOM 724 C CA . VAL A 1 89 ? -73.760 -31.198 130.690 1.00 51.59 89 VAL A CA 1
ATOM 725 C C . VAL A 1 89 ? -74.083 -30.599 129.315 1.00 51.59 89 VAL A C 1
ATOM 727 O O . VAL A 1 89 ? -74.730 -31.217 128.466 1.00 51.59 89 VAL A O 1
ATOM 730 N N . LYS A 1 90 ? -73.542 -29.403 129.034 1.00 54.59 90 LYS A N 1
ATOM 731 C CA . LYS A 1 90 ? -73.283 -29.009 127.640 1.00 54.59 90 LYS A CA 1
ATOM 732 C C . LYS A 1 90 ? -72.368 -30.072 127.023 1.00 54.59 90 LYS A C 1
ATOM 734 O O . LYS A 1 90 ? -71.192 -30.156 127.378 1.00 54.59 90 LYS A O 1
ATOM 739 N N . SER A 1 91 ? -72.889 -30.897 126.110 1.00 53.31 91 SER A N 1
ATOM 740 C CA . SER A 1 91 ? -72.085 -31.978 125.524 1.00 53.31 91 SER A CA 1
ATOM 741 C C . SER A 1 91 ? -70.816 -31.424 124.863 1.00 53.31 91 SER A C 1
ATOM 743 O O . SER A 1 91 ? -70.830 -30.361 124.235 1.00 53.31 91 SER A O 1
ATOM 745 N N . SER A 1 92 ? -69.702 -32.153 124.961 1.00 59.38 92 SER A N 1
ATOM 746 C CA . SER A 1 92 ? -68.403 -31.698 124.438 1.00 59.38 92 SER A CA 1
ATOM 747 C C . SER A 1 92 ? -68.392 -31.479 122.917 1.00 59.38 92 SER A C 1
ATOM 749 O O . SER A 1 92 ? -67.512 -30.788 122.404 1.00 59.38 92 SER A O 1
ATOM 751 N N . LYS A 1 93 ? -69.385 -32.020 122.197 1.00 58.78 93 LYS A N 1
ATOM 752 C CA . LYS A 1 93 ? -69.650 -31.736 120.780 1.00 58.78 93 LYS A CA 1
ATOM 753 C C . LYS A 1 93 ? -70.292 -30.358 120.582 1.00 58.78 93 LYS A C 1
ATOM 755 O O . LYS A 1 93 ? -69.832 -29.616 119.723 1.00 58.78 93 LYS A O 1
ATOM 760 N N . LEU A 1 94 ? -71.279 -29.983 121.403 1.00 61.03 94 LEU A N 1
ATOM 761 C CA . LEU A 1 94 ? -71.921 -28.663 121.341 1.00 61.03 94 LEU A CA 1
ATOM 762 C C . LEU A 1 94 ? -70.942 -27.541 121.703 1.00 61.03 94 LEU A C 1
ATOM 764 O O . LEU A 1 94 ? -70.836 -26.583 120.956 1.00 61.03 94 LEU A O 1
ATOM 768 N N . VAL A 1 95 ? -70.124 -27.696 122.752 1.00 62.28 95 VAL A N 1
ATOM 769 C CA . VAL A 1 95 ? -69.105 -26.680 123.110 1.00 62.28 95 VAL A CA 1
ATOM 770 C C . VAL A 1 95 ? -68.035 -26.512 122.016 1.00 62.28 95 VAL A C 1
ATOM 772 O O . VAL A 1 95 ? -67.465 -25.432 121.864 1.00 62.28 95 VAL A O 1
ATOM 775 N N . LYS A 1 96 ? -67.757 -27.559 121.226 1.00 65.75 96 LYS A N 1
ATOM 776 C CA . LYS A 1 96 ? -66.910 -27.457 120.024 1.00 65.75 96 LYS A CA 1
ATOM 777 C C . LYS A 1 96 ? -67.647 -26.789 118.856 1.00 65.75 96 LYS A C 1
ATOM 779 O O . LYS A 1 96 ? -67.027 -26.001 118.153 1.00 65.75 96 LYS A O 1
ATOM 784 N N . GLY A 1 97 ? -68.945 -27.050 118.693 1.00 68.19 97 GLY A N 1
ATOM 785 C CA . GLY A 1 97 ? -69.820 -26.366 117.734 1.00 68.19 97 GLY A CA 1
ATOM 786 C C . GLY A 1 97 ? -69.926 -24.863 117.999 1.00 68.19 97 GLY A C 1
ATOM 787 O O . GLY A 1 97 ? -69.639 -24.083 117.100 1.00 68.19 97 GLY A O 1
ATOM 788 N N . ASP A 1 98 ? -70.219 -24.460 119.241 1.00 71.69 98 ASP A N 1
ATOM 789 C CA . ASP A 1 98 ? -70.257 -23.061 119.698 1.00 71.69 98 ASP A CA 1
ATOM 790 C C . ASP A 1 98 ? -68.930 -22.339 119.374 1.00 71.69 98 ASP A C 1
ATOM 792 O O . ASP A 1 98 ? -68.924 -21.224 118.856 1.00 71.69 98 ASP A O 1
ATOM 796 N N . LYS A 1 99 ? -67.784 -22.996 119.621 1.00 75.44 99 LYS A N 1
ATOM 797 C CA . LYS A 1 99 ? -66.451 -22.457 119.290 1.00 75.44 99 LYS A CA 1
ATOM 798 C C . LYS A 1 99 ? -66.193 -22.375 117.784 1.00 75.44 99 LYS A C 1
ATOM 800 O O . LYS A 1 99 ? -65.602 -21.398 117.340 1.00 75.44 99 LYS A O 1
ATOM 805 N N . GLY A 1 100 ? -66.635 -23.363 117.005 1.00 78.19 100 GLY A N 1
ATOM 806 C CA . GLY A 1 100 ? -66.561 -23.330 115.542 1.00 78.19 100 GLY A CA 1
ATOM 807 C C . GLY A 1 100 ? -67.410 -22.205 114.950 1.00 78.19 100 GLY A C 1
ATOM 808 O O . GLY A 1 100 ? -66.927 -21.450 114.117 1.00 78.19 100 GLY A O 1
ATOM 809 N N . LEU A 1 101 ? -68.637 -22.022 115.446 1.00 77.81 101 LEU A N 1
ATOM 810 C CA . LEU A 1 101 ? -69.513 -20.910 115.072 1.00 77.81 101 LEU A CA 1
ATOM 811 C C . LEU A 1 101 ? -68.899 -19.552 115.428 1.00 77.81 101 LEU A C 1
ATOM 813 O O . LEU A 1 101 ? -68.930 -18.658 114.593 1.00 77.81 101 LEU A O 1
ATOM 817 N N . ALA A 1 102 ? -68.279 -19.407 116.603 1.00 79.75 102 ALA A N 1
ATOM 818 C CA . ALA A 1 102 ? -67.571 -18.179 116.970 1.00 79.75 102 ALA A CA 1
ATOM 819 C C . ALA A 1 102 ? -66.349 -17.898 116.068 1.00 79.75 102 ALA A C 1
ATOM 821 O O . ALA A 1 102 ? -66.058 -16.738 115.774 1.00 79.75 102 ALA A O 1
ATOM 822 N N . ILE A 1 103 ? -65.650 -18.938 115.592 1.00 83.00 103 ILE A N 1
ATOM 823 C CA . ILE A 1 103 ? -64.583 -18.800 114.587 1.00 83.00 103 ILE A CA 1
ATOM 824 C C . ILE A 1 103 ? -65.179 -18.357 113.247 1.00 83.00 103 ILE A C 1
ATOM 826 O O . ILE A 1 103 ? -64.754 -17.330 112.730 1.00 83.00 103 ILE A O 1
ATOM 830 N N . PHE A 1 104 ? -66.211 -19.032 112.733 1.00 81.81 104 PHE A N 1
ATOM 831 C CA . PHE A 1 104 ? -66.849 -18.661 111.464 1.00 81.81 104 PHE A CA 1
ATOM 832 C C . PHE A 1 104 ? -67.518 -17.279 111.498 1.00 81.81 104 PHE A C 1
ATOM 834 O O . PHE A 1 104 ? -67.492 -16.570 110.499 1.00 81.81 104 PHE A O 1
ATOM 841 N N . GLN A 1 105 ? -68.073 -16.851 112.635 1.00 83.56 105 GLN A N 1
ATOM 842 C CA . GLN A 1 105 ? -68.581 -15.487 112.825 1.00 83.56 105 GLN A CA 1
ATOM 843 C C . GLN A 1 105 ? -67.444 -14.461 112.778 1.00 83.56 105 GLN A C 1
ATOM 845 O O . GLN A 1 105 ? -67.568 -13.444 112.100 1.00 83.56 105 GLN A O 1
ATOM 850 N N . LYS A 1 106 ? -66.305 -14.751 113.421 1.00 87.62 106 LYS A N 1
ATOM 851 C CA . LYS A 1 106 ? -65.109 -13.900 113.365 1.00 87.62 106 LYS A CA 1
ATOM 852 C C . LYS A 1 106 ? -64.483 -13.863 111.966 1.00 87.62 106 LYS A C 1
ATOM 854 O O . LYS A 1 106 ? -64.035 -12.808 111.533 1.00 87.62 106 LYS A O 1
ATOM 859 N N . GLU A 1 107 ? -64.466 -14.981 111.247 1.00 86.75 107 GLU A N 1
ATOM 860 C CA . GLU A 1 107 ? -64.017 -15.058 109.853 1.00 86.75 107 GLU A CA 1
ATOM 861 C C . GLU A 1 107 ? -64.971 -14.315 108.916 1.00 86.75 107 GLU A C 1
ATOM 863 O O . GLU A 1 107 ? -64.509 -13.548 108.080 1.00 86.75 107 GLU A O 1
ATOM 868 N N . HIS A 1 108 ? -66.287 -14.442 109.100 1.00 88.31 108 HIS A N 1
ATOM 869 C CA . HIS A 1 108 ? -67.285 -13.671 108.359 1.00 88.31 108 HIS A CA 1
ATOM 870 C C . HIS A 1 108 ? -67.144 -12.164 108.618 1.00 88.31 108 HIS A C 1
ATOM 872 O O . HIS A 1 108 ? -67.123 -11.379 107.674 1.00 88.31 108 HIS A O 1
ATOM 878 N N . GLU A 1 109 ? -66.950 -11.752 109.874 1.00 88.38 109 GLU A N 1
ATOM 879 C CA . GLU A 1 109 ? -66.606 -10.372 110.223 1.00 88.38 109 GLU A CA 1
ATOM 880 C C . GLU A 1 109 ? -65.297 -9.904 109.572 1.00 88.38 109 GLU A C 1
ATOM 882 O O . GLU A 1 109 ? -65.226 -8.765 109.119 1.00 88.38 109 GLU A O 1
ATOM 887 N N . ASN A 1 110 ? -64.258 -10.743 109.528 1.00 88.75 110 ASN A N 1
ATOM 888 C CA . ASN A 1 110 ? -62.990 -10.406 108.877 1.00 88.75 110 ASN A CA 1
ATOM 889 C C . ASN A 1 110 ? -63.172 -10.252 107.361 1.00 88.75 110 ASN A C 1
ATOM 891 O O . ASN A 1 110 ? -62.749 -9.246 106.807 1.00 88.75 110 ASN A O 1
ATOM 895 N N . ILE A 1 111 ? -63.880 -11.179 106.709 1.00 88.19 111 ILE A N 1
ATOM 896 C CA . ILE A 1 111 ? -64.207 -11.115 105.279 1.00 88.19 111 ILE A CA 1
ATOM 897 C C . ILE A 1 111 ? -65.034 -9.858 104.975 1.00 88.19 111 ILE A C 1
ATOM 899 O O . ILE A 1 111 ? -64.747 -9.169 104.003 1.00 88.19 111 ILE A O 1
ATOM 903 N N . LEU A 1 112 ? -66.003 -9.489 105.820 1.00 87.69 112 LEU A N 1
ATOM 904 C CA . LEU A 1 112 ? -66.740 -8.227 105.680 1.00 87.69 112 LEU A CA 1
ATOM 905 C C . LEU A 1 112 ? -65.840 -6.994 105.869 1.00 87.69 112 LEU A C 1
ATOM 907 O O . LEU A 1 112 ? -65.995 -6.015 105.138 1.00 87.69 112 LEU A O 1
ATOM 911 N N . LYS A 1 113 ? -64.882 -7.027 106.804 1.00 84.44 113 LYS A N 1
ATOM 912 C CA . LYS A 1 113 ? -63.890 -5.952 107.013 1.00 84.44 113 LYS A CA 1
ATOM 913 C C . LYS A 1 113 ? -62.907 -5.835 105.845 1.00 84.44 113 LYS A C 1
ATOM 915 O O . LYS A 1 113 ? -62.558 -4.721 105.470 1.00 84.44 113 LYS A O 1
ATOM 920 N N . ASP A 1 114 ? -62.506 -6.943 105.229 1.00 86.06 114 ASP A N 1
ATOM 921 C CA . ASP A 1 114 ? -61.617 -6.933 104.065 1.00 86.06 114 ASP A CA 1
ATOM 922 C C . ASP A 1 114 ? -62.361 -6.580 102.765 1.00 86.06 114 ASP A C 1
ATOM 924 O O . ASP A 1 114 ? -61.829 -5.824 101.955 1.00 86.06 114 ASP A O 1
ATOM 928 N N . LEU A 1 115 ? -63.626 -6.988 102.601 1.00 82.81 115 LEU A N 1
ATOM 929 C CA . LEU A 1 115 ? -64.499 -6.513 101.517 1.00 82.81 115 LEU A CA 1
ATOM 930 C C . LEU A 1 115 ? -64.774 -5.007 101.630 1.00 82.81 115 LEU A C 1
ATOM 932 O O . LEU A 1 115 ? -64.643 -4.286 100.644 1.00 82.81 115 LEU A O 1
ATOM 936 N N . THR A 1 116 ? -65.101 -4.498 102.822 1.00 83.69 116 THR A N 1
ATOM 937 C CA . THR A 1 116 ? -65.296 -3.048 103.030 1.00 83.69 116 THR A CA 1
ATOM 938 C C . THR A 1 116 ? -63.993 -2.251 102.943 1.00 83.69 116 THR A C 1
ATOM 940 O O . THR A 1 116 ? -64.033 -1.084 102.561 1.00 83.69 116 THR A O 1
ATOM 943 N N . ARG A 1 117 ? -62.833 -2.868 103.213 1.00 82.75 117 ARG A N 1
ATOM 944 C CA . ARG A 1 117 ? -61.503 -2.295 102.943 1.00 82.75 117 ARG A CA 1
ATOM 945 C C . ARG A 1 117 ? -61.171 -2.265 101.448 1.00 82.75 117 ARG A C 1
ATOM 947 O O . ARG A 1 117 ? -60.603 -1.277 100.996 1.00 82.75 117 ARG A O 1
ATOM 954 N N . ALA A 1 118 ? -61.517 -3.303 100.687 1.00 79.44 118 ALA A N 1
ATOM 955 C CA . ALA A 1 118 ? -61.313 -3.347 99.237 1.00 79.44 118 ALA A CA 1
ATOM 956 C C . ALA A 1 118 ? -62.218 -2.336 98.512 1.00 79.44 118 ALA A C 1
ATOM 958 O O . ALA A 1 118 ? -61.750 -1.551 97.697 1.00 79.44 118 ALA A O 1
ATOM 959 N N . VAL A 1 119 ? -63.498 -2.273 98.893 1.00 81.81 119 VAL A N 1
ATOM 960 C CA . VAL A 1 119 ? -64.488 -1.312 98.367 1.00 81.81 119 VAL A CA 1
ATOM 961 C C . VAL A 1 119 ? -64.339 0.085 99.011 1.00 81.81 119 VAL A C 1
ATOM 963 O O . VAL A 1 119 ? -65.112 1.000 98.730 1.00 81.81 119 VAL A O 1
ATOM 966 N N . ALA A 1 120 ? -63.333 0.306 99.867 1.00 86.56 120 ALA A N 1
ATOM 967 C CA . ALA A 1 120 ? -63.106 1.613 100.475 1.00 86.56 120 ALA A CA 1
ATOM 968 C C . ALA A 1 120 ? -62.762 2.658 99.394 1.00 86.56 120 ALA A C 1
ATOM 970 O O . ALA A 1 120 ? -61.886 2.416 98.561 1.00 86.56 120 ALA A O 1
ATOM 971 N N . PRO A 1 121 ? -63.341 3.873 99.435 1.00 83.25 121 PRO A N 1
ATOM 972 C CA . PRO A 1 121 ? -63.106 4.889 98.405 1.00 83.25 121 PRO A CA 1
ATOM 973 C C . PRO A 1 121 ? -61.654 5.389 98.361 1.00 83.25 121 PRO A C 1
ATOM 975 O O . PRO A 1 121 ? -61.242 5.976 97.367 1.00 83.25 121 PRO A O 1
ATOM 978 N N . GLY A 1 122 ? -60.860 5.158 99.414 1.00 83.44 122 GLY A N 1
ATOM 979 C CA . GLY A 1 122 ? -59.410 5.362 99.372 1.00 83.44 122 GLY A CA 1
ATOM 980 C C . GLY A 1 122 ? -58.699 4.349 98.469 1.00 83.44 122 GLY A C 1
ATOM 981 O O . GLY A 1 122 ? -57.834 4.745 97.697 1.00 83.44 122 GLY A O 1
ATOM 982 N N . ARG A 1 123 ? -59.116 3.077 98.513 1.00 84.44 123 ARG A N 1
ATOM 983 C CA . ARG A 1 123 ? -58.506 1.975 97.760 1.00 84.44 123 ARG A CA 1
ATOM 984 C C . ARG A 1 123 ? -58.854 2.027 96.278 1.00 84.44 123 ARG A C 1
ATOM 986 O O . ARG A 1 123 ? -57.964 1.948 95.441 1.00 84.44 123 ARG A O 1
ATOM 993 N N . ILE A 1 124 ? -60.116 2.317 95.964 1.00 84.06 124 ILE A N 1
ATOM 994 C CA . ILE A 1 124 ? -60.573 2.556 94.587 1.00 84.06 124 ILE A CA 1
ATOM 995 C C . ILE A 1 124 ? -59.780 3.715 93.945 1.00 84.06 124 ILE A C 1
ATOM 997 O O . ILE A 1 124 ? -59.392 3.624 92.789 1.00 84.06 124 ILE A O 1
ATOM 1001 N N . ARG A 1 125 ? -59.440 4.768 94.709 1.00 84.19 125 ARG A N 1
ATOM 1002 C CA . ARG A 1 125 ? -58.578 5.886 94.260 1.00 84.19 125 ARG A CA 1
ATOM 1003 C C . ARG A 1 125 ? -57.078 5.563 94.197 1.00 84.19 125 ARG A C 1
ATOM 1005 O O . ARG A 1 125 ? -56.307 6.402 93.732 1.00 84.19 125 ARG A O 1
ATOM 1012 N N . GLU A 1 126 ? -56.629 4.430 94.729 1.00 85.12 126 GLU A N 1
ATOM 1013 C CA . GLU A 1 126 ? -55.278 3.900 94.494 1.00 85.12 126 GLU A CA 1
ATOM 1014 C C . GLU A 1 126 ? -55.288 3.096 93.190 1.00 85.12 126 GLU A C 1
ATOM 1016 O O . GLU A 1 126 ? -54.528 3.406 92.279 1.00 85.12 126 GLU A O 1
ATOM 1021 N N . GLU A 1 127 ? -56.246 2.178 93.049 1.00 87.25 127 GLU A N 1
ATOM 1022 C CA . GLU A 1 127 ? -56.446 1.344 91.858 1.00 87.25 127 GLU A CA 1
ATOM 1023 C C . GLU A 1 127 ? -56.726 2.178 90.593 1.00 87.25 127 GLU A C 1
ATOM 1025 O O . GLU A 1 127 ? -56.184 1.885 89.530 1.00 87.25 127 GLU A O 1
ATOM 1030 N N . GLU A 1 128 ? -57.483 3.273 90.708 1.00 89.88 128 GLU A N 1
ATOM 1031 C CA . GLU A 1 128 ? -57.707 4.250 89.635 1.00 89.88 128 GLU A CA 1
ATOM 1032 C C . GLU A 1 128 ? -56.400 4.932 89.197 1.00 89.88 128 GLU A C 1
ATOM 1034 O O . GLU A 1 128 ? -56.146 5.045 88.001 1.00 89.88 128 GLU A O 1
ATOM 1039 N N . LYS A 1 129 ? -55.517 5.317 90.132 1.00 90.56 129 LYS A N 1
ATOM 1040 C CA . LYS A 1 129 ? -54.203 5.913 89.807 1.00 90.56 129 LYS A CA 1
ATOM 1041 C C . LYS A 1 129 ? -53.248 4.900 89.189 1.00 90.56 129 LYS A C 1
ATOM 1043 O O . LYS A 1 129 ? -52.503 5.260 88.279 1.00 90.56 129 LYS A O 1
ATOM 1048 N N . ASP A 1 130 ? -53.262 3.662 89.673 1.00 88.81 130 ASP A N 1
ATOM 1049 C CA . ASP A 1 130 ? -52.449 2.577 89.126 1.00 88.81 130 ASP A CA 1
ATOM 1050 C C . ASP A 1 130 ? -52.917 2.202 87.713 1.00 88.81 130 ASP A C 1
ATOM 1052 O O . ASP A 1 130 ? -52.085 2.010 86.824 1.00 88.81 130 ASP A O 1
ATOM 1056 N N . PHE A 1 131 ? -54.232 2.197 87.465 1.00 93.12 131 PHE A N 1
ATOM 1057 C CA . PHE A 1 131 ? -54.815 2.051 86.130 1.00 93.12 131 PHE A CA 1
ATOM 1058 C C . PHE A 1 131 ? -54.426 3.212 85.203 1.00 93.12 131 PHE A C 1
ATOM 1060 O O . PHE A 1 131 ? -54.029 2.978 84.059 1.00 93.12 131 PHE A O 1
ATOM 1067 N N . ASP A 1 132 ? -54.469 4.452 85.692 1.00 93.19 132 ASP A N 1
ATOM 1068 C CA . ASP A 1 132 ? -54.071 5.645 84.937 1.00 93.19 132 ASP A CA 1
ATOM 1069 C C . ASP A 1 132 ? -52.573 5.612 84.582 1.00 93.19 132 ASP A C 1
ATOM 1071 O O . ASP A 1 132 ? -52.170 5.863 83.444 1.00 93.19 132 ASP A O 1
ATOM 1075 N N . HIS A 1 133 ? -51.728 5.232 85.542 1.00 94.50 133 HIS A N 1
ATOM 1076 C CA . HIS A 1 133 ? -50.288 5.063 85.360 1.00 94.50 133 HIS A CA 1
ATOM 1077 C C . HIS A 1 133 ? -49.961 3.918 84.385 1.00 94.50 133 HIS A C 1
ATOM 1079 O O . HIS A 1 133 ? -49.127 4.089 83.490 1.00 94.50 133 HIS A O 1
ATOM 1085 N N . LEU A 1 134 ? -50.647 2.775 84.496 1.00 94.81 134 LEU A N 1
ATOM 1086 C CA . LEU A 1 134 ? -50.513 1.652 83.568 1.00 94.81 134 LEU A CA 1
ATOM 1087 C C . LEU A 1 134 ? -50.974 2.033 82.154 1.00 94.81 134 LEU A C 1
ATOM 1089 O O . LEU A 1 134 ? -50.297 1.697 81.184 1.00 94.81 134 LEU A O 1
ATOM 1093 N N . SER A 1 135 ? -52.066 2.791 82.033 1.00 95.31 135 SER A N 1
ATOM 1094 C CA . SER A 1 135 ? -52.598 3.280 80.756 1.00 95.31 135 SER A CA 1
ATOM 1095 C C . SER A 1 135 ? -51.621 4.229 80.062 1.00 95.31 135 SER A C 1
ATOM 1097 O O . SER A 1 135 ? -51.302 4.026 78.891 1.00 95.31 135 SER A O 1
ATOM 1099 N N . ARG A 1 136 ? -51.044 5.198 80.790 1.00 96.00 136 ARG A N 1
ATOM 1100 C CA . ARG A 1 136 ? -49.977 6.076 80.268 1.00 96.00 136 ARG A CA 1
ATOM 1101 C C . ARG A 1 136 ? -48.753 5.268 79.822 1.00 96.00 136 ARG A C 1
ATOM 1103 O O . ARG A 1 136 ? -48.233 5.498 78.732 1.00 96.00 136 ARG A O 1
ATOM 1110 N N . ARG A 1 137 ? -48.335 4.272 80.613 1.00 95.12 137 ARG A N 1
ATOM 1111 C CA . ARG A 1 137 ? -47.195 3.394 80.293 1.00 95.12 137 ARG A CA 1
ATOM 1112 C C . ARG A 1 137 ? -47.457 2.494 79.079 1.00 95.12 137 ARG A C 1
ATOM 1114 O O . ARG A 1 137 ? -46.535 2.255 78.302 1.00 95.12 137 ARG A O 1
ATOM 1121 N N . LEU A 1 138 ? -48.697 2.043 78.874 1.00 95.81 138 LEU A N 1
ATOM 1122 C CA . LEU A 1 138 ? -49.134 1.362 77.651 1.00 95.81 138 LEU A CA 1
ATOM 1123 C C . LEU A 1 138 ? -49.145 2.314 76.450 1.00 95.81 138 LEU A C 1
ATOM 1125 O O . LEU A 1 138 ? -48.724 1.921 75.365 1.00 95.81 138 LEU A O 1
ATOM 1129 N N . GLU A 1 139 ? -49.571 3.565 76.627 1.00 95.75 139 GLU A N 1
ATOM 1130 C CA . GLU A 1 139 ? -49.520 4.584 75.576 1.00 95.75 139 GLU A CA 1
ATOM 1131 C C . GLU A 1 139 ? -48.082 4.861 75.127 1.00 95.75 139 GLU A C 1
ATOM 1133 O O . GLU A 1 139 ? -47.791 4.896 73.932 1.00 95.75 139 GLU A O 1
ATOM 1138 N N . ASP A 1 140 ? -47.157 5.011 76.075 1.00 96.12 140 ASP A N 1
ATOM 1139 C CA . ASP A 1 140 ? -45.741 5.211 75.775 1.00 96.12 140 ASP A CA 1
ATOM 1140 C C . ASP A 1 140 ? -45.105 3.960 75.163 1.00 96.12 140 ASP A C 1
ATOM 1142 O O . ASP A 1 140 ? -44.368 4.079 74.183 1.00 96.12 140 ASP A O 1
ATOM 1146 N N . TYR A 1 141 ? -45.458 2.756 75.626 1.00 96.50 141 TYR A N 1
ATOM 1147 C CA . TYR A 1 141 ? -45.048 1.511 74.971 1.00 96.50 141 TYR A CA 1
ATOM 1148 C C . TYR A 1 141 ? -45.508 1.456 73.504 1.00 96.50 141 TYR A C 1
ATOM 1150 O O . TYR A 1 141 ? -44.690 1.176 72.628 1.00 96.50 141 TYR A O 1
ATOM 1158 N N . LYS A 1 142 ? -46.768 1.811 73.197 1.00 96.56 142 LYS A N 1
ATOM 1159 C CA . LYS A 1 142 ? -47.252 1.932 71.807 1.00 96.56 142 LYS A CA 1
ATOM 1160 C C . LYS A 1 142 ? -46.441 2.972 71.022 1.00 96.56 142 LYS A C 1
ATOM 1162 O O . LYS A 1 142 ? -46.010 2.682 69.909 1.00 96.56 142 LYS A O 1
ATOM 1167 N N . LYS A 1 143 ? -46.184 4.163 71.585 1.00 96.88 143 LYS A N 1
ATOM 1168 C CA . LYS A 1 143 ? -45.377 5.220 70.934 1.00 96.88 143 LYS A CA 1
ATOM 1169 C C . LYS A 1 143 ? -43.962 4.733 70.608 1.00 96.88 143 LYS A C 1
ATOM 1171 O O . LYS A 1 143 ? -43.483 4.969 69.499 1.00 96.88 143 LYS A O 1
ATOM 1176 N N . PHE A 1 144 ? -43.293 4.054 71.542 1.00 97.31 144 PHE A N 1
ATOM 1177 C CA . PHE A 1 144 ? -41.950 3.512 71.329 1.00 97.31 144 PHE A CA 1
ATOM 1178 C C . PHE A 1 144 ? -41.949 2.339 70.345 1.00 97.31 144 PHE A C 1
ATOM 1180 O O . PHE A 1 144 ? -41.117 2.331 69.443 1.00 97.31 144 PHE A O 1
ATOM 1187 N N . ASN A 1 145 ? -42.908 1.413 70.431 1.00 96.69 145 ASN A N 1
ATOM 1188 C CA . ASN A 1 145 ? -43.050 0.326 69.461 1.00 96.69 145 ASN A CA 1
ATOM 1189 C C . ASN A 1 145 ? -43.279 0.867 68.039 1.00 96.69 145 ASN A C 1
ATOM 1191 O O . ASN A 1 145 ? -42.592 0.460 67.108 1.00 96.69 145 ASN A O 1
ATOM 1195 N N . ASN A 1 146 ? -44.148 1.871 67.881 1.00 96.69 146 ASN A N 1
ATOM 1196 C CA . ASN A 1 146 ? -44.388 2.527 66.594 1.00 96.69 146 ASN A CA 1
ATOM 1197 C C . ASN A 1 146 ? -43.111 3.197 66.045 1.00 96.69 146 ASN A C 1
ATOM 1199 O O . ASN A 1 146 ? -42.813 3.070 64.856 1.00 96.69 146 ASN A O 1
ATOM 1203 N N . LYS A 1 147 ? -42.308 3.856 66.897 1.00 97.69 147 LYS A N 1
ATOM 1204 C CA . LYS A 1 147 ? -40.980 4.372 66.505 1.00 97.69 147 LYS A CA 1
ATOM 1205 C C . LYS A 1 147 ? -40.045 3.243 66.058 1.00 97.69 147 LYS A C 1
ATOM 1207 O O . LYS A 1 147 ? -39.453 3.352 64.991 1.00 97.69 147 LYS A O 1
ATOM 1212 N N . VAL A 1 148 ? -39.961 2.144 66.812 1.00 97.38 148 VAL A N 1
ATOM 1213 C CA . VAL A 1 148 ? -39.146 0.967 66.457 1.00 97.38 148 VAL A CA 1
ATOM 1214 C C . VAL A 1 148 ? -39.581 0.366 65.118 1.00 97.38 148 VAL A C 1
ATOM 1216 O O . VAL A 1 148 ? -38.719 0.066 64.298 1.00 97.38 148 VAL A O 1
ATOM 1219 N N . THR A 1 149 ? -40.883 0.248 64.835 1.00 97.12 149 THR A N 1
ATOM 1220 C CA . THR A 1 149 ? -41.353 -0.238 63.523 1.00 97.12 149 THR A CA 1
ATOM 1221 C C . THR A 1 149 ? -40.956 0.689 62.373 1.00 97.12 149 THR A C 1
ATOM 1223 O O . THR A 1 149 ? -40.515 0.198 61.340 1.00 97.12 149 THR A O 1
ATOM 1226 N N . LYS A 1 150 ? -41.007 2.017 62.561 1.00 97.31 150 LYS A N 1
ATOM 1227 C CA . LYS A 1 150 ? -40.541 2.979 61.546 1.00 97.31 150 LYS A CA 1
ATOM 1228 C C . LYS A 1 150 ? -39.034 2.885 61.306 1.00 97.31 150 LYS A C 1
ATOM 1230 O O . LYS A 1 150 ? -38.609 2.882 60.158 1.00 97.31 150 LYS A O 1
ATOM 1235 N N . TYR A 1 151 ? -38.233 2.762 62.366 1.00 97.44 151 TYR A N 1
ATOM 1236 C CA . TYR A 1 151 ? -36.784 2.596 62.221 1.00 97.44 151 TYR A CA 1
ATOM 1237 C C . TYR A 1 151 ? -36.400 1.255 61.581 1.00 97.44 151 TYR A C 1
ATOM 1239 O O . TYR A 1 151 ? -35.425 1.221 60.844 1.00 97.44 151 TYR A O 1
ATOM 1247 N N . LYS A 1 152 ? -37.166 0.174 61.795 1.00 97.38 152 LYS A N 1
ATOM 1248 C CA . LYS A 1 152 ? -36.956 -1.099 61.082 1.00 97.38 152 LYS A CA 1
ATOM 1249 C C . LYS A 1 152 ? -37.164 -0.958 59.574 1.00 97.38 152 LYS A C 1
ATOM 1251 O O . LYS A 1 152 ? -36.276 -1.345 58.828 1.00 97.38 152 LYS A O 1
ATOM 1256 N N . ILE A 1 153 ? -38.266 -0.335 59.148 1.00 96.62 153 ILE A N 1
ATOM 1257 C CA . ILE A 1 153 ? -38.544 -0.074 57.724 1.00 96.62 153 ILE A CA 1
ATOM 1258 C C . ILE A 1 153 ? -37.410 0.757 57.101 1.00 96.62 153 ILE A C 1
ATOM 1260 O O . ILE A 1 153 ? -36.853 0.363 56.086 1.00 96.62 153 ILE A O 1
ATOM 1264 N N . TYR A 1 154 ? -36.986 1.835 57.767 1.00 97.94 154 TYR A N 1
ATOM 1265 C CA . TYR A 1 154 ? -35.882 2.684 57.299 1.00 97.94 154 TYR A CA 1
ATOM 1266 C C . TYR A 1 154 ? -34.529 1.948 57.215 1.00 97.94 154 TYR A C 1
ATOM 1268 O O . TYR A 1 154 ? -33.725 2.206 56.320 1.00 97.94 154 TYR A O 1
ATOM 1276 N N . ILE A 1 155 ? -34.271 1.006 58.131 1.00 97.50 155 ILE A N 1
ATOM 1277 C CA . ILE A 1 155 ? -33.100 0.124 58.052 1.00 97.50 155 ILE A CA 1
ATOM 1278 C C . ILE A 1 155 ? -33.228 -0.805 56.843 1.00 97.50 155 ILE A C 1
ATOM 1280 O O . ILE A 1 155 ? -32.274 -0.897 56.085 1.00 97.50 155 ILE A O 1
ATOM 1284 N N . GLU A 1 156 ? -34.381 -1.444 56.626 1.00 97.00 156 GLU A N 1
ATOM 1285 C CA . GLU A 1 156 ? -34.636 -2.343 55.487 1.00 97.00 156 GLU A CA 1
ATOM 1286 C C . GLU A 1 156 ? -34.527 -1.624 54.125 1.00 97.00 156 GLU A C 1
ATOM 1288 O O . GLU A 1 156 ? -33.985 -2.197 53.176 1.00 97.00 156 GLU A O 1
ATOM 1293 N N . GLU A 1 157 ? -34.960 -0.360 54.045 1.00 97.56 157 GLU A N 1
ATOM 1294 C CA . GLU A 1 157 ? -34.794 0.529 52.885 1.00 97.56 157 GLU A CA 1
ATOM 1295 C C . GLU A 1 157 ? -33.307 0.793 52.584 1.00 97.56 157 GLU A C 1
ATOM 1297 O O . GLU A 1 157 ? -32.838 0.485 51.484 1.00 97.56 157 GLU A O 1
ATOM 1302 N N . ILE A 1 158 ? -32.535 1.264 53.574 1.00 97.81 158 ILE A N 1
ATOM 1303 C CA . ILE A 1 158 ? -31.084 1.500 53.443 1.00 97.81 158 ILE A CA 1
ATOM 1304 C C . ILE A 1 158 ? -30.336 0.208 53.092 1.00 97.81 158 ILE A C 1
ATOM 1306 O O . ILE A 1 158 ? -29.453 0.203 52.234 1.00 97.81 158 ILE A O 1
ATOM 1310 N N . ASP A 1 159 ? -30.702 -0.914 53.708 1.00 97.44 159 ASP A N 1
ATOM 1311 C CA . ASP A 1 159 ? -30.126 -2.223 53.407 1.00 97.44 159 ASP A CA 1
ATOM 1312 C C . ASP A 1 159 ? -30.418 -2.654 51.957 1.00 97.44 159 ASP A C 1
ATOM 1314 O O . ASP A 1 159 ? -29.638 -3.402 51.361 1.00 97.44 159 ASP A O 1
ATOM 1318 N N . GLY A 1 160 ? -31.536 -2.203 51.381 1.00 96.94 160 GLY A N 1
ATOM 1319 C CA . GLY A 1 160 ? -31.874 -2.344 49.966 1.00 96.94 160 GLY A CA 1
ATOM 1320 C C . GLY A 1 160 ? -30.967 -1.503 49.065 1.00 96.94 160 GLY A C 1
ATOM 1321 O O . GLY A 1 160 ? -30.359 -2.043 48.135 1.00 96.94 160 GLY A O 1
ATOM 1322 N N . GLU A 1 161 ? -30.810 -0.213 49.370 1.00 97.50 161 GLU A N 1
ATOM 1323 C CA . GLU A 1 161 ? -29.921 0.700 48.636 1.00 97.50 161 GLU A CA 1
ATOM 1324 C C . GLU A 1 161 ? -28.460 0.230 48.667 1.00 97.50 161 GLU A C 1
ATOM 1326 O O . GLU A 1 161 ? -27.811 0.143 47.622 1.00 97.50 161 GLU A O 1
ATOM 1331 N N . ILE A 1 162 ? -27.957 -0.182 49.836 1.00 97.50 162 ILE A N 1
ATOM 1332 C CA . ILE A 1 162 ? -26.608 -0.742 50.000 1.00 97.50 162 ILE A CA 1
ATOM 1333 C C . ILE A 1 162 ? -26.411 -1.958 49.082 1.00 97.50 162 ILE A C 1
ATOM 1335 O O . ILE A 1 162 ? -25.388 -2.048 48.400 1.00 97.50 162 ILE A O 1
ATOM 1339 N N . LYS A 1 163 ? -27.392 -2.868 48.991 1.00 97.50 163 LYS A N 1
ATOM 1340 C CA . LYS A 1 163 ? -27.331 -4.044 48.099 1.00 97.50 163 LYS A CA 1
ATOM 1341 C C . LYS A 1 163 ? -27.350 -3.656 46.614 1.00 97.50 163 LYS A C 1
ATOM 1343 O O . LYS A 1 163 ? -26.729 -4.349 45.806 1.00 97.50 163 LYS A O 1
ATOM 1348 N N . ILE A 1 164 ? -28.023 -2.568 46.234 1.00 96.75 164 ILE A N 1
ATOM 1349 C CA . ILE A 1 164 ? -28.016 -2.037 44.858 1.00 96.75 164 ILE A CA 1
ATOM 1350 C C . ILE A 1 164 ? -26.648 -1.417 44.537 1.00 96.75 164 ILE A C 1
ATOM 1352 O O . ILE A 1 164 ? -26.017 -1.800 43.549 1.00 96.75 164 ILE A O 1
ATOM 1356 N N . CYS A 1 165 ? -26.133 -0.549 45.409 1.00 95.94 165 CYS A N 1
ATOM 1357 C CA . CYS A 1 165 ? -24.820 0.081 45.264 1.00 95.94 165 CYS A CA 1
ATOM 1358 C C . CYS A 1 165 ? -23.678 -0.949 45.227 1.00 95.94 165 CYS A C 1
ATOM 1360 O O . CYS A 1 165 ? -22.790 -0.856 44.381 1.00 95.94 165 CYS A O 1
ATOM 1362 N N . GLN A 1 166 ? -23.724 -1.991 46.065 1.00 96.69 166 GLN A N 1
ATOM 1363 C CA . GLN A 1 166 ? -22.764 -3.101 46.023 1.00 96.69 166 GLN A CA 1
ATOM 1364 C C . GLN A 1 166 ? -22.774 -3.831 44.670 1.00 96.69 166 GLN A C 1
ATOM 1366 O O . GLN A 1 166 ? -21.705 -4.103 44.119 1.00 96.69 166 GLN A O 1
ATOM 1371 N N . LYS A 1 167 ? -23.955 -4.114 44.099 1.00 96.44 167 LYS A N 1
ATOM 1372 C CA . LYS A 1 167 ? -24.076 -4.728 42.762 1.00 96.44 167 LYS A CA 1
ATOM 1373 C C . LYS A 1 167 ? -23.522 -3.816 41.665 1.00 96.44 167 LYS A C 1
ATOM 1375 O O . LYS A 1 167 ? -22.809 -4.303 40.790 1.00 96.44 167 LYS A O 1
ATOM 1380 N N . ALA A 1 168 ? -23.790 -2.510 41.730 1.00 95.19 168 ALA A N 1
ATOM 1381 C CA . ALA A 1 168 ? -23.253 -1.533 40.783 1.00 95.19 168 ALA A CA 1
ATOM 1382 C C . ALA A 1 168 ? -21.714 -1.464 40.840 1.00 95.19 168 ALA A C 1
ATOM 1384 O O . ALA A 1 168 ? -21.055 -1.575 39.808 1.00 95.19 168 ALA A O 1
ATOM 1385 N N . VAL A 1 169 ? -21.125 -1.395 42.040 1.00 94.88 169 VAL A N 1
ATOM 1386 C CA . VAL A 1 169 ? -19.662 -1.423 42.231 1.00 94.88 169 VAL A CA 1
ATOM 1387 C C . VAL A 1 169 ? -19.050 -2.736 41.727 1.00 94.88 169 VAL A C 1
ATOM 1389 O O . VAL A 1 169 ? -17.990 -2.715 41.103 1.00 94.88 169 VAL A O 1
ATOM 1392 N N . GLN A 1 170 ? -19.708 -3.882 41.936 1.00 93.50 170 GLN A N 1
ATOM 1393 C CA . GLN A 1 170 ? -19.254 -5.165 41.383 1.00 93.50 170 GLN A CA 1
ATOM 1394 C C . GLN A 1 170 ? -19.339 -5.227 39.851 1.00 93.50 170 GLN A C 1
ATOM 1396 O O . GLN A 1 170 ? -18.490 -5.869 39.236 1.00 93.50 170 GLN A O 1
ATOM 1401 N N . LEU A 1 171 ? -20.333 -4.586 39.228 1.00 92.75 171 LEU A N 1
ATOM 1402 C CA . LEU A 1 171 ? -20.441 -4.506 37.770 1.00 92.75 171 LEU A CA 1
ATOM 1403 C C . LEU A 1 171 ? -19.334 -3.621 37.185 1.00 92.75 171 LEU A C 1
ATOM 1405 O O . LEU A 1 171 ? -18.625 -4.061 36.283 1.00 92.75 171 LEU A O 1
ATOM 1409 N N . LEU A 1 172 ? -19.122 -2.431 37.754 1.00 90.31 172 LEU A N 1
ATOM 1410 C CA . LEU A 1 172 ? -18.057 -1.513 37.337 1.00 90.31 172 LEU A CA 1
ATOM 1411 C C . LEU A 1 172 ? -16.671 -2.166 37.461 1.00 90.31 172 LEU A C 1
ATOM 1413 O O . LEU A 1 172 ? -15.902 -2.147 36.507 1.00 90.31 172 LEU A O 1
ATOM 1417 N N . ARG A 1 173 ? -16.389 -2.865 38.572 1.00 86.62 173 ARG A N 1
ATOM 1418 C CA . ARG A 1 173 ? -15.140 -3.636 38.761 1.00 86.62 173 ARG A CA 1
ATOM 1419 C C . ARG A 1 173 ? -14.953 -4.812 37.791 1.00 86.62 173 ARG A C 1
ATOM 1421 O O . ARG A 1 173 ? -13.839 -5.307 37.680 1.00 86.62 173 ARG A O 1
ATOM 1428 N N . LYS A 1 174 ? -16.012 -5.287 37.125 1.00 85.69 174 LYS A N 1
ATOM 1429 C CA . LYS A 1 174 ? -15.938 -6.312 36.062 1.00 85.69 174 LYS A CA 1
ATOM 1430 C C . LYS A 1 174 ? -15.804 -5.713 34.660 1.00 85.69 174 LYS A C 1
ATOM 1432 O O . LYS A 1 174 ? -15.397 -6.422 33.747 1.00 85.69 174 LYS A O 1
ATOM 1437 N N . GLN A 1 175 ? -16.195 -4.452 34.483 1.00 83.62 175 GLN A N 1
ATOM 1438 C CA . GLN A 1 175 ? -16.071 -3.705 33.226 1.00 83.62 175 GLN A CA 1
ATOM 1439 C C . GLN A 1 175 ? -14.741 -2.950 33.131 1.00 83.62 175 GLN A C 1
ATOM 1441 O O . GLN A 1 175 ? -14.236 -2.743 32.030 1.00 83.62 175 GLN A O 1
ATOM 1446 N N . GLN A 1 176 ? -14.176 -2.553 34.273 1.00 83.19 176 GLN A N 1
ATOM 1447 C CA . GLN A 1 176 ? -12.842 -1.978 34.361 1.00 83.19 176 GLN A CA 1
ATOM 1448 C C . GLN A 1 176 ? -11.808 -3.006 33.887 1.00 83.19 176 GLN A C 1
ATOM 1450 O O . GLN A 1 176 ? -11.664 -4.081 34.470 1.00 83.19 176 GLN A O 1
ATOM 1455 N N . ILE A 1 177 ? -11.097 -2.654 32.817 1.00 75.75 177 ILE A N 1
ATOM 1456 C CA . ILE A 1 177 ? -9.926 -3.390 32.341 1.00 75.75 177 ILE A CA 1
ATOM 1457 C C . ILE A 1 177 ? -8.862 -3.309 33.442 1.00 75.75 177 ILE A C 1
ATOM 1459 O O . ILE A 1 177 ? -8.701 -2.259 34.067 1.00 75.75 177 ILE A O 1
ATOM 1463 N N . THR A 1 178 ? -8.175 -4.412 33.734 1.00 84.88 178 THR A N 1
ATOM 1464 C CA . THR A 1 178 ? -7.088 -4.379 34.721 1.00 84.88 178 THR A CA 1
ATOM 1465 C C . THR A 1 178 ? -5.830 -3.786 34.101 1.00 84.88 178 THR A C 1
ATOM 1467 O O . THR A 1 178 ? -5.566 -4.014 32.924 1.00 84.88 178 THR A O 1
ATOM 1470 N N . ASP A 1 179 ? -5.014 -3.096 34.898 1.00 89.38 179 ASP A N 1
ATOM 1471 C CA . ASP A 1 179 ? -3.779 -2.441 34.438 1.00 89.38 179 ASP A CA 1
ATOM 1472 C C . ASP A 1 179 ? -2.916 -3.391 33.587 1.00 89.38 179 ASP A C 1
ATOM 1474 O O . ASP A 1 179 ? -2.469 -3.034 32.503 1.00 89.38 179 ASP A O 1
ATOM 1478 N N . ARG A 1 180 ? -2.812 -4.661 34.006 1.00 89.12 180 ARG A N 1
ATOM 1479 C CA . ARG A 1 180 ? -2.128 -5.737 33.272 1.00 89.12 180 ARG A CA 1
ATOM 1480 C C . ARG A 1 180 ? -2.724 -6.053 31.890 1.00 89.12 180 ARG A C 1
ATOM 1482 O O . ARG A 1 180 ? -1.987 -6.388 30.972 1.00 89.12 180 ARG A O 1
ATOM 1489 N N . GLN A 1 181 ? -4.044 -5.991 31.725 1.00 87.50 181 GLN A N 1
ATOM 1490 C CA . GLN A 1 181 ? -4.686 -6.202 30.422 1.00 87.50 181 GLN A CA 1
ATOM 1491 C C . GLN A 1 181 ? -4.426 -5.031 29.468 1.00 87.50 181 GLN A C 1
ATOM 1493 O O . GLN A 1 181 ? -4.300 -5.256 28.263 1.00 87.50 181 GLN A O 1
ATOM 1498 N N . ASP A 1 182 ? -4.316 -3.803 29.980 1.00 88.06 182 ASP A N 1
ATOM 1499 C CA . ASP A 1 182 ? -3.906 -2.656 29.169 1.00 88.06 182 ASP A CA 1
ATOM 1500 C C . ASP A 1 182 ? -2.383 -2.632 28.923 1.00 88.06 182 ASP A C 1
ATOM 1502 O O . ASP A 1 182 ? -1.976 -2.315 27.807 1.00 88.06 182 ASP A O 1
ATOM 1506 N N . GLU A 1 183 ? -1.543 -3.106 29.854 1.00 93.94 183 GLU A N 1
ATOM 1507 C CA . GLU A 1 183 ? -0.129 -3.438 29.591 1.00 93.94 183 GLU A CA 1
ATOM 1508 C C . GLU A 1 183 ? 0.001 -4.455 28.445 1.00 93.94 183 GLU A C 1
ATOM 1510 O O . GLU A 1 183 ? 0.709 -4.193 27.473 1.00 93.94 183 GLU A O 1
ATOM 1515 N N . ASP A 1 184 ? -0.712 -5.588 28.507 1.00 94.50 184 ASP A N 1
ATOM 1516 C CA . ASP A 1 184 ? -0.688 -6.630 27.469 1.00 94.50 184 ASP A CA 1
ATOM 1517 C C . ASP A 1 184 ? -1.145 -6.077 26.100 1.00 94.50 184 ASP A C 1
ATOM 1519 O O . ASP A 1 184 ? -0.565 -6.416 25.062 1.00 94.50 184 ASP A O 1
ATOM 1523 N N . ARG A 1 185 ? -2.139 -5.174 26.073 1.00 93.25 185 ARG A N 1
ATOM 1524 C CA . ARG A 1 185 ? -2.594 -4.471 24.856 1.00 93.25 185 ARG A CA 1
ATOM 1525 C C . ARG A 1 185 ? -1.553 -3.499 24.310 1.00 93.25 185 ARG A C 1
ATOM 1527 O O . ARG A 1 185 ? -1.274 -3.528 23.112 1.00 93.25 185 ARG A O 1
ATOM 1534 N N . VAL A 1 186 ? -0.972 -2.655 25.163 1.00 96.12 186 VAL A N 1
ATOM 1535 C CA . VAL A 1 186 ? 0.086 -1.706 24.783 1.00 96.12 186 VAL A CA 1
ATOM 1536 C C . VAL A 1 186 ? 1.309 -2.466 24.271 1.00 96.12 186 VAL A C 1
ATOM 1538 O O . VAL A 1 186 ? 1.867 -2.111 23.234 1.00 96.12 186 VAL A O 1
ATOM 1541 N N . TRP A 1 187 ? 1.686 -3.571 24.915 1.00 96.69 187 TRP A N 1
ATOM 1542 C CA . TRP A 1 187 ? 2.829 -4.379 24.500 1.00 96.69 187 TRP A CA 1
ATOM 1543 C C . TRP A 1 187 ? 2.568 -5.163 23.206 1.00 96.69 187 TRP A C 1
ATOM 1545 O O . TRP A 1 187 ? 3.467 -5.305 22.371 1.00 96.69 187 TRP A O 1
ATOM 1555 N N . ALA A 1 188 ? 1.328 -5.606 22.971 1.00 96.62 188 ALA A N 1
ATOM 1556 C CA . ALA A 1 188 ? 0.905 -6.125 21.672 1.00 96.62 188 ALA A CA 1
ATOM 1557 C C . ALA A 1 188 ? 0.974 -5.046 20.575 1.00 96.62 188 ALA A C 1
ATOM 1559 O O . ALA A 1 188 ? 1.505 -5.318 19.496 1.00 96.62 188 ALA A O 1
ATOM 1560 N N . ALA A 1 189 ? 0.520 -3.818 20.855 1.00 96.25 189 ALA A N 1
ATOM 1561 C CA . ALA A 1 189 ? 0.595 -2.697 19.920 1.00 96.25 189 ALA A CA 1
ATOM 1562 C C . ALA A 1 189 ? 2.053 -2.346 19.565 1.00 96.25 189 ALA A C 1
ATOM 1564 O O . ALA A 1 189 ? 2.398 -2.334 18.381 1.00 96.25 189 ALA A O 1
ATOM 1565 N N . ILE A 1 190 ? 2.934 -2.189 20.561 1.00 97.69 190 ILE A N 1
ATOM 1566 C CA . ILE A 1 190 ? 4.382 -1.963 20.372 1.00 97.69 190 ILE A CA 1
ATOM 1567 C C . ILE A 1 190 ? 4.993 -3.058 19.483 1.00 97.69 190 ILE A C 1
ATOM 1569 O O . ILE A 1 190 ? 5.681 -2.759 18.508 1.00 97.69 190 ILE A O 1
ATOM 1573 N N . LYS A 1 191 ? 4.669 -4.334 19.736 1.00 98.12 191 LYS A N 1
ATOM 1574 C CA . LYS A 1 191 ? 5.106 -5.457 18.886 1.00 98.12 191 LYS A CA 1
ATOM 1575 C C . LYS A 1 191 ? 4.574 -5.400 17.454 1.00 98.12 191 LYS A C 1
ATOM 1577 O O . LYS A 1 191 ? 5.230 -5.935 16.560 1.00 98.12 191 LYS A O 1
ATOM 1582 N N . THR A 1 192 ? 3.394 -4.828 17.208 1.00 96.31 192 THR A N 1
ATOM 1583 C CA . THR A 1 192 ? 2.906 -4.626 15.832 1.00 96.31 192 THR A CA 1
ATOM 1584 C C . THR A 1 192 ? 3.619 -3.475 15.133 1.00 96.31 192 THR A C 1
ATOM 1586 O O . THR A 1 192 ? 3.994 -3.646 13.976 1.00 96.31 192 THR A O 1
ATOM 1589 N N . VAL A 1 193 ? 3.895 -2.371 15.836 1.00 97.88 193 VAL A N 1
ATOM 1590 C CA . VAL A 1 193 ? 4.671 -1.232 15.315 1.00 97.88 193 VAL A CA 1
ATOM 1591 C C . VAL A 1 193 ? 6.079 -1.685 14.922 1.00 97.88 193 VAL A C 1
ATOM 1593 O O . VAL A 1 193 ? 6.424 -1.595 13.747 1.00 97.88 193 VAL A O 1
ATOM 1596 N N . GLN A 1 194 ? 6.814 -2.342 15.824 1.00 98.00 194 GLN A N 1
ATOM 1597 C CA . GLN A 1 194 ? 8.164 -2.859 15.551 1.00 98.00 194 GLN A CA 1
ATOM 1598 C C . GLN A 1 194 ? 8.209 -3.829 14.351 1.00 98.00 194 GLN A C 1
ATOM 1600 O O . GLN A 1 194 ? 9.147 -3.832 13.555 1.00 98.00 194 GLN A O 1
ATOM 1605 N N . LYS A 1 195 ? 7.167 -4.652 14.162 1.00 97.19 195 LYS A N 1
ATOM 1606 C CA . LYS A 1 195 ? 7.050 -5.542 12.990 1.00 97.19 195 LYS A CA 1
ATOM 1607 C C . LYS A 1 195 ? 6.790 -4.800 11.677 1.00 97.19 195 LYS A C 1
ATOM 1609 O O . LYS A 1 195 ? 7.088 -5.356 10.620 1.00 97.19 195 LYS A O 1
ATOM 1614 N N . LEU A 1 196 ? 6.194 -3.611 11.720 1.00 97.44 196 LEU A N 1
ATOM 1615 C CA . LEU A 1 196 ? 5.978 -2.760 10.549 1.00 97.44 196 LEU A CA 1
ATOM 1616 C C . LEU A 1 196 ? 7.225 -1.919 10.250 1.00 97.44 196 LEU A C 1
ATOM 1618 O O . LEU A 1 196 ? 7.613 -1.835 9.089 1.00 97.44 196 LEU A O 1
ATOM 1622 N N . GLU A 1 197 ? 7.900 -1.405 11.278 1.00 98.06 197 GLU A N 1
ATOM 1623 C CA . GLU A 1 197 ? 9.180 -0.690 11.174 1.00 98.06 197 GLU A CA 1
ATOM 1624 C C . GLU A 1 197 ? 10.259 -1.572 10.531 1.00 98.06 197 GLU A C 1
ATOM 1626 O O . GLU A 1 197 ? 10.780 -1.218 9.476 1.00 98.06 197 GLU A O 1
ATOM 1631 N N . ASN A 1 198 ? 10.496 -2.782 11.055 1.00 98.38 198 ASN A N 1
ATOM 1632 C CA . ASN A 1 198 ? 11.474 -3.720 10.483 1.00 98.38 198 ASN A CA 1
ATOM 1633 C C . ASN A 1 198 ? 11.154 -4.093 9.017 1.00 98.38 198 ASN A C 1
ATOM 1635 O O . ASN A 1 198 ? 12.056 -4.327 8.208 1.00 98.38 198 ASN A O 1
ATOM 1639 N N . LYS A 1 199 ? 9.864 -4.159 8.647 1.00 98.31 199 LYS A N 1
ATOM 1640 C CA . LYS A 1 199 ? 9.437 -4.386 7.254 1.00 98.31 199 LYS A CA 1
ATOM 1641 C C . LYS A 1 199 ? 9.726 -3.173 6.372 1.00 98.31 199 LYS A C 1
ATOM 1643 O O . LYS A 1 199 ? 10.223 -3.353 5.263 1.00 98.31 199 LYS A O 1
ATOM 1648 N N . LEU A 1 200 ? 9.423 -1.968 6.853 1.00 98.25 200 LEU A N 1
ATOM 1649 C CA . LEU A 1 200 ? 9.673 -0.714 6.146 1.00 98.25 200 LEU A CA 1
ATOM 1650 C C . LEU A 1 200 ? 11.174 -0.496 5.922 1.00 98.25 200 LEU A C 1
ATOM 1652 O O . LEU A 1 200 ? 11.576 -0.199 4.802 1.00 98.25 200 LEU A O 1
ATOM 1656 N N . GLU A 1 201 ? 12.001 -0.731 6.941 1.00 98.38 201 GLU A N 1
ATOM 1657 C CA . GLU A 1 201 ? 13.463 -0.696 6.835 1.00 98.38 201 GLU A CA 1
ATOM 1658 C C . GLU A 1 201 ? 13.968 -1.700 5.788 1.00 98.38 201 GLU A C 1
ATOM 1660 O O . GLU A 1 201 ? 14.697 -1.324 4.869 1.00 98.38 201 GLU A O 1
ATOM 1665 N N . THR A 1 202 ? 13.497 -2.953 5.843 1.00 98.25 202 THR A N 1
ATOM 1666 C CA . THR A 1 202 ? 13.839 -3.982 4.844 1.00 98.25 202 THR A CA 1
ATOM 1667 C C . THR A 1 202 ? 13.473 -3.537 3.421 1.00 98.25 202 THR A C 1
ATOM 1669 O O . THR A 1 202 ? 14.274 -3.698 2.500 1.00 98.25 202 THR A O 1
ATOM 1672 N N . GLN A 1 203 ? 12.286 -2.951 3.222 1.00 98.19 203 GLN A N 1
ATOM 1673 C CA . GLN A 1 203 ? 11.869 -2.421 1.918 1.00 98.19 203 GLN A CA 1
ATOM 1674 C C . GLN A 1 203 ? 12.698 -1.206 1.484 1.00 98.19 203 GLN A C 1
ATOM 1676 O O . GLN A 1 203 ? 13.053 -1.106 0.311 1.00 98.19 203 GLN A O 1
ATOM 1681 N N . MET A 1 204 ? 13.072 -0.315 2.403 1.00 97.62 204 MET A N 1
ATOM 1682 C CA . MET A 1 204 ? 13.882 0.862 2.087 1.00 97.62 204 MET A CA 1
ATOM 1683 C C . MET A 1 204 ? 15.329 0.488 1.723 1.00 97.62 204 MET A C 1
ATOM 1685 O O . MET A 1 204 ? 15.894 1.066 0.795 1.00 97.62 204 MET A O 1
ATOM 1689 N N . ILE A 1 205 ? 15.901 -0.541 2.360 1.00 98.31 205 ILE A N 1
ATOM 1690 C CA . ILE A 1 205 ? 17.202 -1.123 1.987 1.00 98.31 205 ILE A CA 1
ATOM 1691 C C . ILE A 1 205 ? 17.125 -1.802 0.608 1.00 98.31 205 ILE A C 1
ATOM 1693 O O . ILE A 1 205 ? 18.020 -1.620 -0.224 1.00 98.31 205 ILE A O 1
ATOM 1697 N N . GLN A 1 206 ? 16.048 -2.545 0.321 1.00 98.25 206 GLN A N 1
ATOM 1698 C CA . GLN A 1 206 ? 15.823 -3.143 -1.003 1.00 98.25 206 GLN A CA 1
ATOM 1699 C C . GLN A 1 206 ? 15.680 -2.069 -2.092 1.00 98.25 206 GLN A C 1
ATOM 1701 O O . GLN A 1 206 ? 16.360 -2.149 -3.115 1.00 98.25 206 GLN A O 1
ATOM 1706 N N . PHE A 1 207 ? 14.884 -1.025 -1.851 1.00 98.25 207 PHE A N 1
ATOM 1707 C CA . PHE A 1 207 ? 14.733 0.117 -2.754 1.00 98.25 207 PHE A CA 1
ATOM 1708 C C . PHE A 1 207 ? 16.066 0.842 -2.988 1.00 98.25 207 PHE A C 1
ATOM 1710 O O . PHE A 1 207 ? 16.461 1.037 -4.136 1.00 98.25 207 PHE A O 1
ATOM 1717 N N . GLY A 1 208 ? 16.822 1.144 -1.926 1.00 98.25 208 GLY A N 1
ATOM 1718 C CA . GLY A 1 208 ? 18.162 1.727 -2.033 1.00 98.25 208 GLY A CA 1
ATOM 1719 C C . GLY A 1 208 ? 19.115 0.870 -2.875 1.00 98.25 208 GLY A C 1
ATOM 1720 O O . GLY A 1 208 ? 19.837 1.398 -3.720 1.00 98.25 208 GLY A O 1
ATOM 1721 N N . THR A 1 209 ? 19.054 -0.456 -2.723 1.00 98.44 209 THR A N 1
ATOM 1722 C CA . THR A 1 209 ? 19.836 -1.422 -3.517 1.00 98.44 209 THR A CA 1
ATOM 1723 C C . THR A 1 209 ? 19.415 -1.460 -4.992 1.00 98.44 209 THR A C 1
ATOM 1725 O O . THR A 1 209 ? 20.253 -1.644 -5.874 1.00 98.44 209 THR A O 1
ATOM 1728 N N . ILE A 1 210 ? 18.127 -1.274 -5.292 1.00 98.31 210 ILE A N 1
ATOM 1729 C CA . ILE A 1 210 ? 17.631 -1.152 -6.670 1.00 98.31 210 ILE A CA 1
ATOM 1730 C C . ILE A 1 210 ? 18.096 0.178 -7.279 1.00 98.31 210 ILE A C 1
ATOM 1732 O O . ILE A 1 210 ? 18.583 0.194 -8.409 1.00 98.31 210 ILE A O 1
ATOM 1736 N N . CYS A 1 211 ? 18.029 1.281 -6.531 1.00 98.25 211 CYS A N 1
ATOM 1737 C CA . CYS A 1 211 ? 18.473 2.597 -6.988 1.00 98.25 211 CYS A CA 1
ATOM 1738 C C . CYS A 1 211 ? 19.986 2.669 -7.253 1.00 98.25 211 CYS A C 1
ATOM 1740 O O . CYS A 1 211 ? 20.390 3.262 -8.255 1.00 98.25 211 CYS A O 1
ATOM 1742 N N . THR A 1 212 ? 20.833 2.047 -6.424 1.00 98.50 212 THR A N 1
ATOM 1743 C CA . THR A 1 212 ? 22.286 1.994 -6.681 1.00 98.50 212 THR A CA 1
ATOM 1744 C C . THR A 1 212 ? 22.618 1.156 -7.915 1.00 98.50 212 THR A C 1
ATOM 1746 O O . THR A 1 212 ? 23.391 1.617 -8.755 1.00 98.50 212 THR A O 1
ATOM 1749 N N . LYS A 1 213 ? 21.972 -0.004 -8.099 1.00 98.56 213 LYS A N 1
ATOM 1750 C CA . LYS A 1 213 ? 22.100 -0.817 -9.324 1.00 98.56 213 LYS A CA 1
ATOM 1751 C C . LYS A 1 213 ? 21.611 -0.077 -10.570 1.00 98.56 213 LYS A C 1
ATOM 1753 O O . LYS A 1 213 ? 22.283 -0.089 -11.594 1.00 98.56 213 LYS A O 1
ATOM 1758 N N . ASN A 1 214 ? 20.477 0.620 -10.492 1.00 98.25 214 ASN A N 1
ATOM 1759 C CA . ASN A 1 214 ? 19.953 1.404 -11.613 1.00 98.25 214 ASN A CA 1
ATOM 1760 C C . ASN A 1 214 ? 20.897 2.564 -11.984 1.00 98.25 214 ASN A C 1
ATOM 1762 O O . ASN A 1 214 ? 21.124 2.817 -13.165 1.00 98.25 214 ASN A O 1
ATOM 1766 N N . LYS A 1 215 ? 21.522 3.214 -10.990 1.00 98.50 215 LYS A N 1
ATOM 1767 C CA . LYS A 1 215 ? 22.578 4.213 -11.215 1.00 98.50 215 LYS A CA 1
ATOM 1768 C C . LYS A 1 215 ? 23.806 3.612 -11.912 1.00 98.50 215 LYS A C 1
ATOM 1770 O O . LYS A 1 215 ? 24.310 4.231 -12.842 1.00 98.50 215 LYS A O 1
ATOM 1775 N N . GLN A 1 216 ? 24.257 2.423 -11.502 1.00 98.31 216 GLN A N 1
ATOM 1776 C CA . GLN A 1 216 ? 25.371 1.715 -12.152 1.00 98.31 216 GLN A CA 1
ATOM 1777 C C . GLN A 1 216 ? 25.057 1.393 -13.621 1.00 98.31 216 GLN A C 1
ATOM 1779 O O . GLN A 1 216 ? 25.834 1.766 -14.495 1.00 98.31 216 GLN A O 1
ATOM 1784 N N . LEU A 1 217 ? 23.887 0.804 -13.897 1.00 98.44 217 LEU A N 1
ATOM 1785 C CA . LEU A 1 217 ? 23.444 0.477 -15.258 1.00 98.44 217 LEU A CA 1
ATOM 1786 C C . LEU A 1 217 ? 23.330 1.718 -16.157 1.00 98.44 217 LEU A C 1
ATOM 1788 O O . LEU A 1 217 ? 23.690 1.657 -17.327 1.00 98.44 217 LEU A O 1
ATOM 1792 N N . ARG A 1 218 ? 22.880 2.865 -15.626 1.00 98.44 218 ARG A N 1
ATOM 1793 C CA . ARG A 1 218 ? 22.878 4.135 -16.377 1.00 98.44 218 ARG A CA 1
ATOM 1794 C C . ARG A 1 218 ? 24.295 4.568 -16.756 1.00 98.44 218 ARG A C 1
ATOM 1796 O O . ARG A 1 218 ? 24.543 4.820 -17.926 1.00 98.44 218 ARG A O 1
ATOM 1803 N N . SER A 1 219 ? 25.235 4.566 -15.806 1.00 98.12 219 SER A N 1
ATOM 1804 C CA . SER A 1 219 ? 26.641 4.894 -16.089 1.00 98.12 219 SER A CA 1
ATOM 1805 C C . SER A 1 219 ? 27.305 3.927 -17.080 1.00 98.12 219 SER A C 1
ATOM 1807 O O . SER A 1 219 ? 28.150 4.350 -17.866 1.00 98.12 219 SER A O 1
ATOM 1809 N N . GLU A 1 220 ? 26.920 2.650 -17.073 1.00 98.56 220 GLU A N 1
ATOM 1810 C CA . GLU A 1 220 ? 27.374 1.655 -18.052 1.00 98.56 220 GLU A CA 1
ATOM 1811 C C . GLU A 1 220 ? 26.805 1.933 -19.454 1.00 98.56 220 GLU A C 1
ATOM 1813 O O . GLU A 1 220 ? 27.559 1.963 -20.426 1.00 98.56 220 GLU A O 1
ATOM 1818 N N . ILE A 1 221 ? 25.506 2.236 -19.561 1.00 98.25 221 ILE A N 1
ATOM 1819 C CA . ILE A 1 221 ? 24.862 2.655 -20.817 1.00 98.25 221 ILE A CA 1
ATOM 1820 C C . ILE A 1 221 ? 25.520 3.931 -21.366 1.00 98.25 221 ILE A C 1
ATOM 1822 O O . ILE A 1 221 ? 25.884 3.965 -22.541 1.00 98.25 221 ILE A O 1
ATOM 1826 N N . ASP A 1 222 ? 25.742 4.949 -20.532 1.00 98.25 222 ASP A N 1
ATOM 1827 C CA . ASP A 1 222 ? 26.409 6.198 -20.926 1.00 98.25 222 ASP A CA 1
ATOM 1828 C C . ASP A 1 222 ? 27.842 5.944 -21.432 1.00 98.25 222 ASP A C 1
ATOM 1830 O O . ASP A 1 222 ? 28.269 6.515 -22.443 1.00 98.25 222 ASP A O 1
ATOM 1834 N N . HIS A 1 223 ? 28.582 5.041 -20.777 1.00 97.94 223 HIS A N 1
ATOM 1835 C CA . HIS A 1 223 ? 29.920 4.636 -21.207 1.00 97.94 223 HIS A CA 1
ATOM 1836 C C . HIS A 1 223 ? 29.896 3.911 -22.563 1.00 97.94 223 HIS A C 1
ATOM 1838 O O . HIS A 1 223 ? 30.659 4.272 -23.461 1.00 97.94 223 HIS A O 1
ATOM 1844 N N . LEU A 1 224 ? 28.985 2.952 -22.755 1.00 98.31 224 LEU A N 1
ATOM 1845 C CA . LEU A 1 224 ? 28.822 2.223 -24.018 1.00 98.31 224 LEU A CA 1
ATOM 1846 C C . LEU A 1 224 ? 28.362 3.138 -25.166 1.00 98.31 224 LEU A C 1
ATOM 1848 O O . LEU A 1 224 ? 28.844 3.002 -26.291 1.00 98.31 224 LEU A O 1
ATOM 1852 N N . LEU A 1 225 ? 27.490 4.116 -24.899 1.00 98.00 225 LEU A N 1
ATOM 1853 C CA . LEU A 1 225 ? 27.088 5.138 -25.874 1.00 98.00 225 LEU A CA 1
ATOM 1854 C C . LEU A 1 225 ? 28.257 6.059 -26.256 1.00 98.00 225 LEU A C 1
ATOM 1856 O O . LEU A 1 225 ? 28.396 6.420 -27.429 1.00 98.00 225 LEU A O 1
ATOM 1860 N N . CYS A 1 226 ? 29.125 6.402 -25.300 1.00 98.12 226 CYS A N 1
ATOM 1861 C CA . CYS A 1 226 ? 30.354 7.150 -25.560 1.00 98.12 226 CYS A CA 1
ATOM 1862 C C . CYS A 1 226 ? 31.331 6.342 -26.436 1.00 98.12 226 CYS A C 1
ATOM 1864 O O . CYS A 1 226 ? 31.765 6.832 -27.481 1.00 98.12 226 CYS A O 1
ATOM 1866 N N . LEU A 1 227 ? 31.598 5.078 -26.083 1.00 98.06 227 LEU A N 1
ATOM 1867 C CA . LEU A 1 227 ? 32.439 4.173 -26.877 1.00 98.06 227 LEU A CA 1
ATOM 1868 C C . LEU A 1 227 ? 31.891 3.980 -28.297 1.00 98.06 227 LEU A C 1
ATOM 1870 O O . LEU A 1 227 ? 32.644 4.107 -29.263 1.00 98.06 227 LEU A O 1
ATOM 1874 N N . ARG A 1 228 ? 30.576 3.764 -28.451 1.00 98.00 228 ARG A N 1
ATOM 1875 C CA . ARG A 1 228 ? 29.919 3.673 -29.766 1.00 98.00 228 ARG A CA 1
ATOM 1876 C C . ARG A 1 228 ? 30.135 4.942 -30.591 1.00 98.00 228 ARG A C 1
ATOM 1878 O O . ARG A 1 228 ? 30.429 4.842 -31.778 1.00 98.00 228 ARG A O 1
ATOM 1885 N N . ARG A 1 229 ? 30.026 6.132 -29.987 1.00 97.25 229 ARG A N 1
ATOM 1886 C CA . ARG A 1 229 ? 30.264 7.411 -30.679 1.00 97.25 229 ARG A CA 1
ATOM 1887 C C . ARG A 1 229 ? 31.707 7.525 -31.182 1.00 97.25 229 ARG A C 1
ATOM 1889 O O . ARG A 1 229 ? 31.903 7.916 -32.328 1.00 97.25 229 ARG A O 1
ATOM 1896 N N . VAL A 1 230 ? 32.689 7.153 -30.358 1.00 97.88 230 VAL A N 1
ATOM 1897 C CA . VAL A 1 230 ? 34.118 7.153 -30.730 1.00 97.88 230 VAL A CA 1
ATOM 1898 C C . VAL A 1 230 ? 34.416 6.129 -31.832 1.00 97.88 230 VAL A C 1
ATOM 1900 O O . VAL A 1 230 ? 35.151 6.432 -32.767 1.00 97.88 230 VAL A O 1
ATOM 1903 N N . PHE A 1 231 ? 33.812 4.940 -31.774 1.00 97.94 231 PHE A N 1
ATOM 1904 C CA . PHE A 1 231 ? 33.964 3.920 -32.814 1.00 97.94 231 PHE A CA 1
ATOM 1905 C C . PHE A 1 231 ? 33.392 4.382 -34.164 1.00 97.94 231 PHE A C 1
ATOM 1907 O O . PHE A 1 231 ? 34.056 4.259 -35.189 1.00 97.94 231 PHE A O 1
ATOM 1914 N N . MET A 1 232 ? 32.207 5.004 -34.176 1.00 96.75 232 MET A N 1
ATOM 1915 C CA . MET A 1 232 ? 31.621 5.537 -35.413 1.00 96.75 232 MET A CA 1
ATOM 1916 C C . MET A 1 232 ? 32.491 6.632 -36.053 1.00 96.75 232 MET A C 1
ATOM 1918 O O . MET A 1 232 ? 32.660 6.627 -37.271 1.00 96.75 232 MET A O 1
ATOM 1922 N N . THR A 1 233 ? 33.079 7.546 -35.268 1.00 96.69 233 THR A N 1
ATOM 1923 C CA . THR A 1 233 ? 33.972 8.584 -35.822 1.00 96.69 233 THR A CA 1
ATOM 1924 C C . THR A 1 233 ? 35.330 8.027 -36.259 1.00 96.69 233 THR A C 1
ATOM 1926 O O . THR A 1 233 ? 35.914 8.543 -37.214 1.00 96.69 233 THR A O 1
ATOM 1929 N N . TYR A 1 234 ? 35.817 6.951 -35.629 1.00 97.62 234 TYR A N 1
ATOM 1930 C CA . TYR A 1 234 ? 36.997 6.218 -36.094 1.00 97.62 234 TYR A CA 1
ATOM 1931 C C . TYR A 1 234 ? 36.750 5.565 -37.461 1.00 97.62 234 TYR A C 1
ATOM 1933 O O . TYR A 1 234 ? 37.497 5.832 -38.401 1.00 97.62 234 TYR A O 1
ATOM 1941 N N . ASN A 1 235 ? 35.666 4.796 -37.608 1.00 97.38 235 ASN A N 1
ATOM 1942 C CA . ASN A 1 235 ? 35.347 4.095 -38.856 1.00 97.38 235 ASN A CA 1
ATOM 1943 C C . ASN A 1 235 ? 35.125 5.078 -40.016 1.00 97.38 235 ASN A C 1
ATOM 1945 O O . ASN A 1 235 ? 35.663 4.887 -41.103 1.00 97.38 235 ASN A O 1
ATOM 1949 N N . GLN A 1 236 ? 34.414 6.187 -39.772 1.00 97.00 236 GLN A N 1
ATOM 1950 C CA . GLN A 1 236 ? 34.265 7.261 -40.762 1.00 97.00 236 GLN A CA 1
ATOM 1951 C C . GLN A 1 236 ? 35.625 7.825 -41.199 1.00 97.00 236 GLN A C 1
ATOM 1953 O O . GLN A 1 236 ? 35.854 8.044 -42.388 1.00 97.00 236 GLN A O 1
ATOM 1958 N N . ARG A 1 237 ? 36.557 8.045 -40.263 1.00 97.75 237 ARG A N 1
ATOM 1959 C CA . ARG A 1 237 ? 37.917 8.499 -40.587 1.00 97.75 237 ARG A CA 1
ATOM 1960 C C . ARG A 1 237 ? 38.684 7.462 -41.413 1.00 97.75 237 ARG A C 1
ATOM 1962 O O . ARG A 1 237 ? 39.382 7.850 -42.346 1.00 97.75 237 ARG A O 1
ATOM 1969 N N . GLU A 1 238 ? 38.554 6.176 -41.101 1.00 97.62 238 GLU A N 1
ATOM 1970 C CA . GLU A 1 238 ? 39.184 5.084 -41.852 1.00 97.62 238 GLU A CA 1
ATOM 1971 C C . GLU A 1 238 ? 38.631 4.973 -43.285 1.00 97.62 238 GLU A C 1
ATOM 1973 O O . GLU A 1 238 ? 39.403 4.879 -44.245 1.00 97.62 238 GLU A O 1
ATOM 1978 N N . GLU A 1 239 ? 37.316 5.116 -43.465 1.00 97.31 239 GLU A N 1
ATOM 1979 C CA . GLU A 1 239 ? 36.693 5.256 -44.785 1.00 97.31 239 GLU A CA 1
ATOM 1980 C C . GLU A 1 239 ? 37.255 6.452 -45.570 1.00 97.31 239 GLU A C 1
ATOM 1982 O O . GLU A 1 239 ? 37.571 6.324 -46.752 1.00 97.31 239 GLU A O 1
ATOM 1987 N N . TRP A 1 240 ? 37.400 7.626 -44.948 1.00 95.56 240 TRP A N 1
ATOM 1988 C CA . TRP A 1 240 ? 37.970 8.794 -45.631 1.00 95.56 240 TRP A CA 1
ATOM 1989 C C . TRP A 1 240 ? 39.450 8.593 -45.988 1.00 95.56 240 TRP A C 1
ATOM 1991 O O . TRP A 1 240 ? 39.870 8.964 -47.085 1.00 95.56 240 TRP A O 1
ATOM 2001 N N . CYS A 1 241 ? 40.233 7.951 -45.117 1.00 97.56 241 CYS A N 1
ATOM 2002 C CA . CYS A 1 241 ? 41.625 7.591 -45.391 1.00 97.56 241 CYS A CA 1
ATOM 2003 C C . CYS A 1 241 ? 41.761 6.587 -46.550 1.00 97.56 241 CYS A C 1
ATOM 2005 O O . CYS A 1 241 ? 42.627 6.763 -47.410 1.00 97.56 241 CYS A O 1
ATOM 2007 N N . THR A 1 242 ? 40.901 5.568 -46.620 1.00 97.81 242 THR A N 1
ATOM 2008 C CA . THR A 1 242 ? 40.904 4.585 -47.719 1.00 97.81 242 THR A CA 1
ATOM 2009 C C . THR A 1 242 ? 40.432 5.203 -49.038 1.00 97.81 242 THR A C 1
ATOM 2011 O O . THR A 1 242 ? 41.118 5.051 -50.051 1.00 97.81 242 THR A O 1
ATOM 2014 N N . LYS A 1 243 ? 39.354 6.003 -49.030 1.00 98.19 243 LYS A N 1
ATOM 2015 C CA . LYS A 1 243 ? 38.897 6.801 -50.189 1.00 98.19 243 LYS A CA 1
ATOM 2016 C C . LYS A 1 243 ? 40.018 7.705 -50.730 1.00 98.19 243 LYS A C 1
ATOM 2018 O O . LYS A 1 243 ? 40.281 7.709 -51.933 1.00 98.19 243 LYS A O 1
ATOM 2023 N N . LEU A 1 244 ? 40.745 8.405 -49.853 1.00 97.44 244 LEU A N 1
ATOM 2024 C CA . LEU A 1 244 ? 41.887 9.251 -50.231 1.00 97.44 244 LEU A CA 1
ATOM 2025 C C . LEU A 1 244 ? 43.050 8.447 -50.843 1.00 97.44 244 LEU A C 1
ATOM 2027 O O . LEU A 1 244 ? 43.656 8.885 -51.821 1.00 97.44 244 LEU A O 1
ATOM 2031 N N . GLN A 1 245 ? 43.353 7.261 -50.308 1.00 96.75 245 GLN A N 1
ATOM 2032 C CA . GLN A 1 245 ? 44.412 6.392 -50.834 1.00 96.75 245 GLN A CA 1
ATOM 2033 C C . GLN A 1 245 ? 44.055 5.802 -52.213 1.00 96.75 245 GLN A C 1
ATO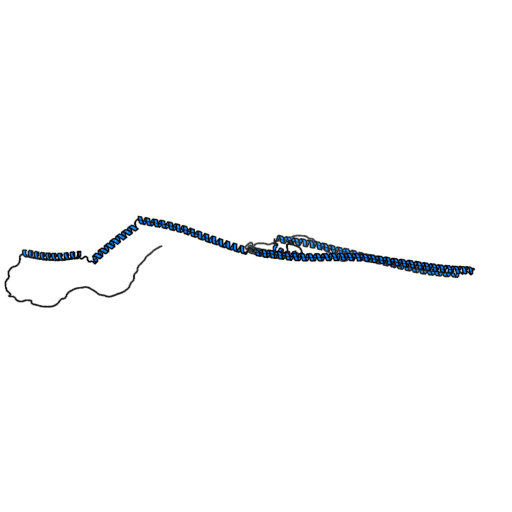M 2035 O O . GLN A 1 245 ? 44.936 5.676 -53.069 1.00 96.75 245 GLN A O 1
ATOM 2040 N N . ILE A 1 246 ? 42.776 5.507 -52.472 1.00 97.88 246 ILE A N 1
ATOM 2041 C CA . ILE A 1 246 ? 42.281 5.098 -53.799 1.00 97.88 246 ILE A CA 1
ATOM 2042 C C . ILE A 1 246 ? 42.445 6.244 -54.810 1.00 97.88 246 ILE A C 1
ATOM 2044 O O . ILE A 1 246 ? 43.002 6.041 -55.887 1.00 97.88 246 ILE A O 1
ATOM 2048 N N . LEU A 1 247 ? 42.056 7.473 -54.450 1.00 97.38 247 LEU A N 1
ATOM 2049 C CA . LEU A 1 247 ? 42.256 8.647 -55.313 1.00 97.38 247 LEU A CA 1
ATOM 2050 C C . LEU A 1 247 ? 43.744 8.909 -55.599 1.00 97.38 247 LEU A C 1
ATOM 2052 O O . LEU A 1 247 ? 44.119 9.165 -56.743 1.00 97.38 247 LEU A O 1
ATOM 2056 N N . ARG A 1 248 ? 44.612 8.781 -54.585 1.00 98.12 248 ARG A N 1
ATOM 2057 C CA . ARG A 1 248 ? 46.068 8.939 -54.731 1.00 98.12 248 ARG A CA 1
ATOM 2058 C C . ARG A 1 248 ? 46.683 7.889 -55.657 1.00 98.12 248 ARG A C 1
ATOM 2060 O O . ARG A 1 248 ? 47.517 8.230 -56.492 1.00 98.12 248 ARG A O 1
ATOM 2067 N N . THR A 1 249 ? 46.309 6.621 -55.499 1.00 97.00 249 THR A N 1
ATOM 2068 C CA . THR A 1 249 ? 46.839 5.527 -56.333 1.00 97.00 249 THR A CA 1
ATOM 2069 C C . THR A 1 249 ? 46.348 5.630 -57.774 1.00 97.00 249 THR A C 1
ATOM 2071 O O . THR A 1 249 ? 47.159 5.473 -58.685 1.00 97.00 249 THR A O 1
ATOM 2074 N N . ARG A 1 250 ? 45.082 6.014 -57.990 1.00 98.00 250 ARG A N 1
ATOM 2075 C CA . ARG A 1 250 ? 44.553 6.341 -59.321 1.00 98.00 250 ARG A CA 1
ATOM 2076 C C . ARG A 1 250 ? 45.318 7.493 -59.979 1.00 98.00 250 ARG A C 1
ATOM 2078 O O . ARG A 1 250 ? 45.844 7.307 -61.065 1.00 98.00 250 ARG A O 1
ATOM 2085 N N . ALA A 1 251 ? 45.482 8.633 -59.306 1.00 97.31 251 ALA A N 1
ATOM 2086 C CA . ALA A 1 251 ? 46.194 9.783 -59.874 1.00 97.31 251 ALA A CA 1
ATOM 2087 C C . ALA A 1 251 ? 47.659 9.469 -60.258 1.00 97.31 251 ALA A C 1
ATOM 2089 O O . ALA A 1 251 ? 48.170 9.988 -61.250 1.00 97.31 251 ALA A O 1
ATOM 2090 N N . LEU A 1 252 ? 48.334 8.592 -59.502 1.00 97.19 252 LEU A N 1
ATOM 2091 C CA . LEU A 1 252 ? 49.673 8.096 -59.845 1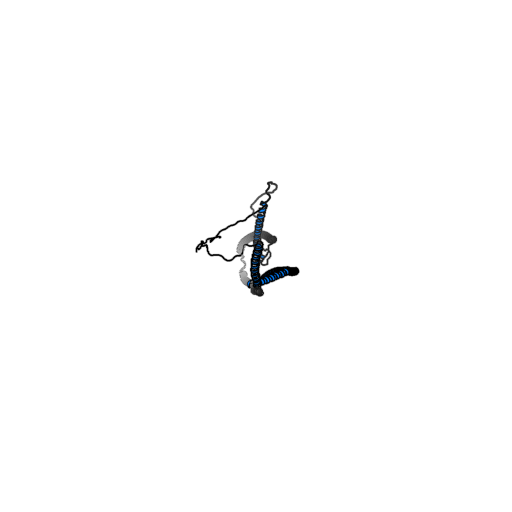.00 97.19 252 LEU A CA 1
ATOM 2092 C C . LEU A 1 252 ? 49.658 7.134 -61.045 1.00 97.19 252 LEU A C 1
ATOM 2094 O O . LEU A 1 252 ? 50.588 7.162 -61.854 1.00 97.19 252 LEU A O 1
ATOM 2098 N N . HIS A 1 253 ? 48.622 6.303 -61.184 1.00 97.75 253 HIS A N 1
ATOM 2099 C CA . HIS A 1 253 ? 48.437 5.431 -62.345 1.00 97.75 253 HIS A CA 1
ATOM 2100 C C . HIS A 1 253 ? 48.155 6.245 -63.614 1.00 97.75 253 HIS A C 1
ATOM 2102 O O . HIS A 1 253 ? 48.867 6.080 -64.603 1.00 97.75 253 HIS A O 1
ATOM 2108 N N . ASP A 1 254 ? 47.210 7.184 -63.552 1.00 97.81 254 ASP A N 1
ATOM 2109 C CA . ASP A 1 254 ? 46.827 8.068 -64.657 1.00 97.81 254 ASP A CA 1
ATOM 2110 C C . ASP A 1 254 ? 48.046 8.885 -65.144 1.00 97.81 254 ASP A C 1
ATOM 2112 O O . ASP A 1 254 ? 48.359 8.906 -66.335 1.00 97.81 254 ASP A O 1
ATOM 2116 N N . LEU A 1 255 ? 48.833 9.460 -64.220 1.00 97.19 255 LEU A N 1
ATOM 2117 C CA . LEU A 1 255 ? 50.114 10.112 -64.536 1.00 97.19 255 LEU A CA 1
ATOM 2118 C C . LEU A 1 255 ? 51.113 9.157 -65.214 1.00 97.19 255 LEU A C 1
ATOM 2120 O O . LEU A 1 255 ? 51.827 9.556 -66.134 1.00 97.19 255 LEU A O 1
ATOM 2124 N N . THR A 1 256 ? 51.174 7.897 -64.779 1.00 97.38 256 THR A N 1
ATOM 2125 C CA . THR A 1 256 ? 52.077 6.890 -65.356 1.00 97.38 256 THR A CA 1
ATOM 2126 C C . THR A 1 256 ? 51.647 6.478 -66.768 1.00 97.38 256 THR A C 1
ATOM 2128 O O . THR A 1 256 ? 52.520 6.316 -67.627 1.00 97.38 256 THR A O 1
ATOM 2131 N N . SER A 1 257 ? 50.336 6.373 -67.034 1.00 96.75 257 SER A N 1
ATOM 2132 C CA . SER A 1 257 ? 49.788 6.136 -68.379 1.00 96.75 257 SER A CA 1
ATOM 2133 C C . SER A 1 257 ? 50.101 7.309 -69.301 1.00 96.75 257 SER A C 1
ATOM 2135 O O . SER A 1 257 ? 50.798 7.124 -70.296 1.00 96.75 257 SER A O 1
ATOM 2137 N N . ASN A 1 258 ? 49.768 8.536 -68.888 1.00 96.69 258 ASN A N 1
ATOM 2138 C CA . ASN A 1 258 ? 50.068 9.759 -69.638 1.00 96.69 258 ASN A CA 1
ATOM 2139 C C . ASN A 1 258 ? 51.570 9.876 -69.977 1.00 96.69 258 ASN A C 1
ATOM 2141 O O . ASN A 1 258 ? 51.947 10.234 -71.093 1.00 96.69 258 ASN A O 1
ATOM 2145 N N . LEU A 1 259 ? 52.464 9.514 -69.046 1.00 96.00 259 LEU A N 1
ATOM 2146 C CA . LEU A 1 259 ? 53.912 9.469 -69.294 1.00 96.00 259 LEU A CA 1
ATOM 2147 C C . LEU A 1 259 ? 54.339 8.329 -70.235 1.00 96.00 259 LEU A C 1
ATOM 2149 O O . LEU A 1 259 ? 55.362 8.450 -70.911 1.00 96.00 259 LEU A O 1
ATOM 2153 N N . GLN A 1 260 ? 53.627 7.202 -70.279 1.00 95.50 260 GLN A N 1
ATOM 2154 C CA . GLN A 1 260 ? 53.871 6.114 -71.235 1.00 95.50 260 GLN A CA 1
ATOM 2155 C C . GLN A 1 260 ? 53.352 6.465 -72.637 1.00 95.50 260 GLN A C 1
ATOM 2157 O O . GLN A 1 260 ? 54.068 6.255 -73.617 1.00 95.50 260 GLN A O 1
ATOM 2162 N N . GLU A 1 261 ? 52.177 7.078 -72.730 1.00 95.94 261 GLU A N 1
ATOM 2163 C CA . GLU A 1 261 ? 51.583 7.601 -73.961 1.00 95.94 261 GLU A CA 1
ATOM 2164 C C . GLU A 1 261 ? 52.456 8.705 -74.561 1.00 95.94 261 GLU A C 1
ATOM 2166 O O . GLU A 1 261 ? 52.839 8.613 -75.723 1.00 95.94 261 GLU A O 1
ATOM 2171 N N . MET A 1 262 ? 52.917 9.678 -73.770 1.00 92.88 262 MET A N 1
ATOM 2172 C CA . MET A 1 262 ? 53.869 10.695 -74.243 1.00 92.88 262 MET A CA 1
ATOM 2173 C C . MET A 1 262 ? 55.205 10.090 -74.711 1.00 92.88 262 MET A C 1
ATOM 2175 O O . MET A 1 262 ? 55.807 10.582 -75.669 1.00 92.88 262 MET A O 1
ATOM 2179 N N . ARG A 1 263 ? 55.664 8.982 -74.105 1.00 95.12 263 ARG A N 1
ATOM 2180 C CA . ARG A 1 263 ? 56.826 8.211 -74.599 1.00 95.12 263 ARG A CA 1
ATOM 2181 C C . ARG A 1 263 ? 56.526 7.453 -75.896 1.00 95.12 263 ARG A C 1
ATOM 2183 O O . ARG A 1 263 ? 57.439 7.269 -76.697 1.00 95.12 263 ARG A O 1
ATOM 2190 N N . GLU A 1 264 ? 55.291 7.010 -76.116 1.00 94.12 264 GLU A N 1
ATOM 2191 C CA . GLU A 1 264 ? 54.828 6.394 -77.367 1.00 94.12 264 GLU A CA 1
ATOM 2192 C C . GLU A 1 264 ? 54.697 7.438 -78.483 1.00 94.12 264 GLU A C 1
ATOM 2194 O O . GLU A 1 264 ? 55.292 7.270 -79.543 1.00 94.12 264 GLU A O 1
ATOM 2199 N N . HIS A 1 265 ? 54.034 8.569 -78.227 1.00 93.62 265 HIS A N 1
ATOM 2200 C CA . HIS A 1 265 ? 53.964 9.702 -79.150 1.00 93.62 265 HIS A CA 1
ATOM 2201 C C . HIS A 1 265 ? 55.355 10.217 -79.523 1.00 93.62 265 HIS A C 1
ATOM 2203 O O . HIS A 1 265 ? 55.611 10.443 -80.703 1.00 93.62 265 HIS A O 1
ATOM 2209 N N . LYS A 1 266 ? 56.295 10.317 -78.571 1.00 92.62 266 LYS A N 1
ATOM 2210 C CA . LYS A 1 266 ? 57.683 10.686 -78.887 1.00 92.62 266 LYS A CA 1
ATOM 2211 C C . LYS A 1 266 ? 58.379 9.649 -79.777 1.00 92.62 266 LYS A C 1
ATOM 2213 O O . LYS A 1 266 ? 59.003 10.035 -80.759 1.00 92.62 266 LYS A O 1
ATOM 2218 N N . ARG A 1 267 ? 58.228 8.346 -79.503 1.00 94.12 267 ARG A N 1
ATOM 2219 C CA . ARG A 1 267 ? 58.777 7.277 -80.365 1.00 94.12 267 ARG A CA 1
ATOM 2220 C C . ARG A 1 267 ? 58.161 7.285 -81.769 1.00 94.12 267 ARG A C 1
ATOM 2222 O O . ARG A 1 267 ? 58.897 7.133 -82.740 1.00 94.12 267 ARG A O 1
ATOM 2229 N N . LYS A 1 268 ? 56.854 7.538 -81.890 1.00 93.50 268 LYS A N 1
ATOM 2230 C CA . LYS A 1 268 ? 56.156 7.722 -83.175 1.00 93.50 268 LYS A CA 1
ATOM 2231 C C . LYS A 1 268 ? 56.628 8.977 -83.913 1.00 93.50 268 LYS A C 1
ATOM 2233 O O . LYS A 1 268 ? 56.863 8.902 -85.111 1.00 93.50 268 LYS A O 1
ATOM 2238 N N . LEU A 1 269 ? 56.845 10.097 -83.221 1.00 92.44 269 LEU A N 1
ATOM 2239 C CA . LEU A 1 269 ? 57.399 11.322 -83.810 1.00 92.44 269 LEU A CA 1
ATOM 2240 C C . LEU A 1 269 ? 58.846 11.138 -84.282 1.00 92.44 269 LEU A C 1
ATOM 2242 O O . LEU A 1 269 ? 59.163 11.550 -85.390 1.00 92.44 269 LEU A O 1
ATOM 2246 N N . ASP A 1 270 ? 59.713 10.480 -83.508 1.00 91.25 270 ASP A N 1
ATOM 2247 C CA . ASP A 1 270 ? 61.081 10.163 -83.946 1.00 91.25 270 ASP A CA 1
ATOM 2248 C C . ASP A 1 270 ? 61.103 9.142 -85.101 1.00 91.25 270 ASP A C 1
ATOM 2250 O O . ASP A 1 270 ? 61.966 9.223 -85.976 1.00 91.25 270 ASP A O 1
ATOM 2254 N N . GLY A 1 271 ? 60.141 8.213 -85.150 1.00 92.94 271 GLY A N 1
ATOM 2255 C CA . GLY A 1 271 ? 59.919 7.320 -86.291 1.00 92.94 271 GLY A CA 1
ATOM 2256 C C . GLY A 1 271 ? 59.476 8.077 -87.547 1.00 92.94 271 GLY A C 1
ATOM 2257 O O . GLY A 1 271 ? 60.130 7.980 -88.583 1.00 92.94 271 GLY A O 1
ATOM 2258 N N . ASN A 1 272 ? 58.427 8.894 -87.438 1.00 89.81 272 ASN A N 1
ATOM 2259 C CA . ASN A 1 272 ? 57.901 9.721 -88.526 1.00 89.81 272 ASN A CA 1
ATOM 2260 C C . ASN A 1 272 ? 58.914 10.770 -88.999 1.00 89.81 272 ASN A C 1
ATOM 2262 O O . ASN A 1 272 ? 58.957 11.071 -90.185 1.00 89.81 272 ASN A O 1
ATOM 2266 N N . ARG A 1 273 ? 59.764 11.292 -88.107 1.00 88.12 273 ARG A N 1
ATOM 2267 C CA . ARG A 1 273 ? 60.862 12.195 -88.460 1.00 88.12 273 ARG A CA 1
ATOM 2268 C C . ARG A 1 273 ? 61.920 11.483 -89.298 1.00 88.12 273 ARG A C 1
ATOM 2270 O O . ARG A 1 273 ? 62.230 11.970 -90.376 1.00 88.12 273 ARG A O 1
ATOM 2277 N N . LYS A 1 274 ? 62.391 10.303 -88.880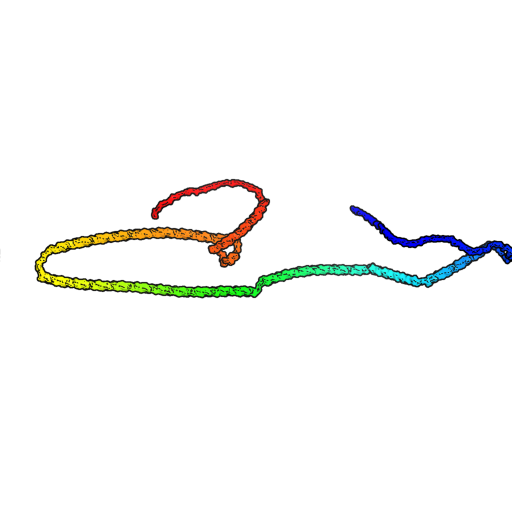 1.00 89.81 274 LYS A N 1
ATOM 2278 C CA . LYS A 1 274 ? 63.321 9.478 -89.679 1.00 89.81 274 LYS A CA 1
ATOM 2279 C C . LYS A 1 274 ? 62.714 9.039 -91.012 1.00 89.81 274 LYS A C 1
ATOM 2281 O O . LYS A 1 274 ? 63.403 9.007 -92.026 1.00 89.81 274 LYS A O 1
ATOM 2286 N N . LEU A 1 275 ? 61.420 8.720 -91.024 1.00 85.44 275 LEU A N 1
ATOM 2287 C CA . LEU A 1 275 ? 60.681 8.376 -92.237 1.00 85.44 275 LEU A CA 1
ATOM 2288 C C . LEU A 1 275 ? 60.489 9.599 -93.151 1.00 85.44 275 LEU A C 1
ATOM 2290 O O . LEU A 1 275 ? 60.576 9.463 -94.364 1.00 85.44 275 LEU A O 1
ATOM 2294 N N . GLY A 1 276 ? 60.307 10.795 -92.588 1.00 81.81 276 GLY A N 1
ATOM 2295 C CA . GLY A 1 276 ? 60.285 12.068 -93.308 1.00 81.81 276 GLY A CA 1
ATOM 2296 C C . GLY A 1 276 ? 61.653 12.440 -93.882 1.00 81.81 276 GLY A C 1
ATOM 2297 O O . GLY A 1 276 ? 61.743 12.773 -95.055 1.00 81.81 276 GLY A O 1
ATOM 2298 N N . GLU A 1 277 ? 62.729 12.297 -93.107 1.00 80.12 277 GLU A N 1
ATOM 2299 C CA . GLU A 1 277 ? 64.125 12.428 -93.556 1.00 80.12 277 GLU A CA 1
ATOM 2300 C C . GLU A 1 277 ? 64.419 11.436 -94.709 1.00 80.12 277 GLU A C 1
ATOM 2302 O O . GLU A 1 277 ? 64.986 11.811 -95.739 1.00 80.12 277 GLU A O 1
ATOM 2307 N N . PHE A 1 278 ? 63.941 10.190 -94.604 1.00 78.06 278 PHE A N 1
ATOM 2308 C CA . PHE A 1 278 ? 64.009 9.184 -95.670 1.00 78.06 278 PHE A CA 1
ATOM 2309 C C . PHE A 1 278 ? 63.165 9.558 -96.900 1.00 78.06 278 PHE A C 1
ATOM 2311 O O . PHE A 1 278 ? 63.660 9.456 -98.022 1.00 78.06 278 PHE A O 1
ATOM 2318 N N . PHE A 1 279 ? 61.929 10.039 -96.730 1.00 68.50 279 PHE A N 1
ATOM 2319 C CA . PHE A 1 279 ? 61.085 10.492 -97.840 1.00 68.50 279 PHE A CA 1
ATOM 2320 C C . PHE A 1 279 ? 61.625 11.760 -98.509 1.00 68.50 279 PHE A C 1
ATOM 2322 O O . PHE A 1 279 ? 61.552 11.854 -99.725 1.00 68.50 279 PHE A O 1
ATOM 2329 N N . LEU A 1 280 ? 62.258 12.685 -97.788 1.00 68.12 280 LEU A N 1
ATOM 2330 C CA . LEU A 1 280 ? 62.988 13.809 -98.389 1.00 68.12 280 LEU A CA 1
ATOM 2331 C C . LEU A 1 280 ? 64.203 13.317 -99.200 1.00 68.12 280 LEU A C 1
ATOM 2333 O O . LEU A 1 280 ? 64.513 13.873 -100.249 1.00 68.12 280 LEU A O 1
ATOM 2337 N N . THR A 1 281 ? 64.833 12.221 -98.767 1.00 64.69 281 THR A N 1
ATOM 2338 C CA . THR A 1 281 ? 65.957 11.565 -99.464 1.00 64.69 281 THR A CA 1
ATOM 2339 C C . THR A 1 281 ? 65.515 10.693 -100.658 1.00 64.69 281 THR A C 1
ATOM 2341 O O . THR A 1 281 ? 66.326 10.374 -101.527 1.00 64.69 281 THR A O 1
ATOM 2344 N N . LYS A 1 282 ? 64.240 10.281 -100.729 1.00 59.00 282 LYS A N 1
ATOM 2345 C CA . LYS A 1 282 ? 63.702 9.349 -101.749 1.00 59.00 282 LYS A CA 1
ATOM 2346 C C . LYS A 1 282 ? 62.590 9.921 -102.637 1.00 59.00 282 LYS A C 1
ATOM 2348 O O . LYS A 1 282 ? 62.250 9.305 -103.643 1.00 59.00 282 LYS A O 1
ATOM 2353 N N . GLY A 1 283 ? 62.006 11.054 -102.265 1.00 45.91 283 GLY A N 1
ATOM 2354 C CA . GLY A 1 283 ? 60.690 11.510 -102.712 1.00 45.91 283 GLY A CA 1
ATOM 2355 C C . GLY A 1 283 ? 60.716 12.803 -103.514 1.00 45.91 283 GLY A C 1
ATOM 2356 O O . GLY A 1 283 ? 60.040 13.770 -103.164 1.00 45.91 283 GLY A O 1
ATOM 2357 N N . GLN A 1 284 ? 61.425 12.814 -104.645 1.00 45.88 284 GLN A N 1
ATOM 2358 C CA . GLN A 1 284 ? 61.099 13.771 -105.704 1.00 45.88 284 GLN A CA 1
ATOM 2359 C C . GLN A 1 284 ? 59.714 13.409 -106.273 1.00 45.88 284 GLN A C 1
ATOM 2361 O O . GLN A 1 284 ? 59.573 12.435 -107.008 1.00 45.88 284 GLN A O 1
ATOM 2366 N N . LYS A 1 285 ? 58.700 14.167 -105.824 1.00 36.78 285 LYS A N 1
ATOM 2367 C CA . LYS A 1 285 ? 57.248 14.069 -106.085 1.00 36.78 285 LYS A CA 1
ATOM 2368 C C . LYS A 1 285 ? 56.764 12.994 -107.076 1.00 36.78 285 LYS A C 1
ATOM 2370 O O . LYS A 1 285 ? 56.961 13.105 -108.284 1.00 36.78 285 LYS A O 1
ATOM 2375 N N . ARG A 1 286 ? 55.871 12.133 -106.579 1.00 42.81 286 ARG A N 1
ATOM 2376 C CA . ARG A 1 286 ? 54.652 11.731 -107.301 1.00 42.81 286 ARG A CA 1
ATOM 2377 C C . ARG A 1 286 ? 53.456 11.961 -106.378 1.00 42.81 286 ARG A C 1
ATOM 2379 O O . ARG A 1 286 ? 53.511 11.570 -105.219 1.00 42.81 286 ARG A O 1
ATOM 2386 N N . ILE A 1 287 ? 52.428 12.635 -106.882 1.00 47.00 287 ILE A N 1
ATOM 2387 C CA . ILE A 1 287 ? 51.145 12.858 -106.198 1.00 47.00 287 ILE A CA 1
ATOM 2388 C C . ILE A 1 287 ? 50.135 11.932 -106.883 1.00 47.00 287 ILE A C 1
ATOM 2390 O O . ILE A 1 287 ? 50.160 11.845 -108.110 1.00 47.00 287 ILE A O 1
ATOM 2394 N N . MET A 1 288 ? 49.280 11.242 -106.124 1.00 42.19 288 MET A N 1
ATOM 2395 C CA . MET A 1 288 ? 48.177 10.448 -106.679 1.00 42.19 288 MET A CA 1
ATOM 2396 C C . MET A 1 288 ? 46.869 10.819 -105.982 1.00 42.19 288 MET A C 1
ATOM 2398 O O . MET A 1 288 ? 46.744 10.677 -104.771 1.00 42.19 288 MET A O 1
ATOM 2402 N N . MET A 1 289 ? 45.926 11.302 -106.786 1.00 52.41 289 MET A N 1
ATOM 2403 C CA . MET A 1 289 ? 44.654 11.914 -106.383 1.00 52.41 289 MET A CA 1
ATOM 2404 C C . MET A 1 289 ? 43.631 10.884 -105.859 1.00 52.41 289 MET A C 1
ATOM 2406 O O . MET A 1 289 ? 42.829 11.183 -104.984 1.00 52.41 289 MET A O 1
ATOM 2410 N N . GLU A 1 290 ? 43.724 9.635 -106.328 1.00 52.69 290 GLU A N 1
ATOM 2411 C CA . GLU A 1 290 ? 42.816 8.514 -106.008 1.00 52.69 290 GLU A CA 1
ATOM 2412 C C . GLU A 1 290 ? 42.838 8.057 -104.532 1.00 52.69 290 GLU A C 1
ATOM 2414 O O . GLU A 1 290 ? 42.037 7.211 -104.128 1.00 52.69 290 GLU A O 1
ATOM 2419 N N . LEU A 1 291 ? 43.785 8.556 -103.728 1.00 58.50 291 LEU A N 1
ATOM 2420 C CA . LEU A 1 291 ? 43.877 8.248 -102.297 1.00 58.50 291 LEU A CA 1
ATOM 2421 C C . LEU A 1 291 ? 43.042 9.199 -101.431 1.00 58.50 291 LEU A C 1
ATOM 2423 O O . LEU A 1 291 ? 42.494 8.757 -100.426 1.00 58.50 291 LEU A O 1
ATOM 2427 N N . GLU A 1 292 ? 42.910 10.467 -101.828 1.00 61.25 292 GLU A N 1
ATOM 2428 C CA . GLU A 1 292 ? 42.179 11.485 -101.059 1.00 61.25 292 GLU A CA 1
ATOM 2429 C C . GLU A 1 292 ? 40.664 11.203 -101.085 1.00 61.25 292 GLU A C 1
ATOM 2431 O O . GLU A 1 292 ? 40.000 11.235 -100.050 1.00 61.25 292 GLU A O 1
ATOM 2436 N N . GLU A 1 293 ? 40.136 10.794 -102.243 1.00 62.09 293 GLU A N 1
ATOM 2437 C CA . GLU A 1 293 ? 38.721 10.446 -102.450 1.00 62.09 293 GLU A CA 1
ATOM 2438 C C . GLU A 1 293 ? 38.245 9.319 -101.505 1.00 62.09 293 GLU A C 1
ATOM 2440 O O . GLU A 1 293 ? 37.210 9.440 -100.847 1.00 62.09 293 GLU A O 1
ATOM 2445 N N . LYS A 1 294 ? 39.064 8.273 -101.320 1.00 66.75 294 LYS A N 1
ATOM 2446 C CA . LYS A 1 294 ? 38.783 7.146 -100.404 1.00 66.75 294 LYS A CA 1
ATOM 2447 C C . LYS A 1 294 ? 38.981 7.462 -98.920 1.00 66.75 294 LYS A C 1
ATOM 2449 O O . LYS A 1 294 ? 38.548 6.680 -98.069 1.00 66.75 294 LYS A O 1
ATOM 2454 N N . GLU A 1 295 ? 39.644 8.567 -98.586 1.00 67.56 295 GLU A N 1
ATOM 2455 C CA . GLU A 1 295 ? 39.671 9.087 -97.215 1.00 67.56 295 GLU A CA 1
ATOM 2456 C C . GLU A 1 295 ? 38.452 9.975 -96.925 1.00 67.56 295 GLU A C 1
ATOM 2458 O O . GLU A 1 295 ? 37.971 9.985 -95.790 1.00 67.56 295 GLU A O 1
ATOM 2463 N N . GLU A 1 296 ? 37.890 10.654 -97.930 1.00 69.50 296 GLU A N 1
ATOM 2464 C CA . GLU A 1 296 ? 36.623 11.377 -97.781 1.00 69.50 296 GLU A CA 1
ATOM 2465 C C . GLU A 1 296 ? 35.408 10.457 -97.608 1.00 69.50 296 GLU A C 1
ATOM 2467 O O . GLU A 1 296 ? 34.560 10.742 -96.761 1.00 69.50 296 GLU A O 1
ATOM 2472 N N . GLU A 1 297 ? 35.302 9.368 -98.378 1.00 73.50 297 GLU A N 1
ATOM 2473 C CA . GLU A 1 297 ? 34.194 8.401 -98.250 1.00 73.50 297 GLU A CA 1
ATOM 2474 C C . GLU A 1 297 ? 34.069 7.884 -96.807 1.00 73.50 297 GLU A C 1
ATOM 2476 O O . GLU A 1 297 ? 33.001 7.955 -96.200 1.00 73.50 297 GLU A O 1
ATOM 2481 N N . LYS A 1 298 ? 35.195 7.480 -96.209 1.00 75.06 298 LYS A N 1
ATOM 2482 C CA . LYS A 1 298 ? 35.253 6.958 -94.833 1.00 75.06 298 LYS A CA 1
ATOM 2483 C C . LYS A 1 298 ? 34.941 7.998 -93.759 1.00 75.06 298 LYS A C 1
ATOM 2485 O O . LYS A 1 298 ? 34.489 7.632 -92.677 1.00 75.06 298 LYS A O 1
ATOM 2490 N N . ARG A 1 299 ? 35.173 9.290 -94.025 1.00 74.81 299 ARG A N 1
ATOM 2491 C CA . ARG A 1 299 ? 34.728 10.367 -93.122 1.00 74.81 299 ARG A CA 1
ATOM 2492 C C . ARG A 1 299 ? 33.208 10.476 -93.127 1.00 74.81 299 ARG A C 1
ATOM 2494 O O . ARG A 1 299 ? 32.619 10.519 -92.055 1.00 74.81 299 ARG A O 1
ATOM 2501 N N . LYS A 1 300 ? 32.590 10.456 -94.312 1.00 77.38 300 LYS A N 1
ATOM 2502 C CA . LYS A 1 300 ? 31.130 10.554 -94.490 1.00 77.38 300 LYS A CA 1
ATOM 2503 C C . LYS A 1 300 ? 30.410 9.349 -93.863 1.00 77.38 300 LYS A C 1
ATOM 2505 O O . LYS A 1 300 ? 29.394 9.522 -93.198 1.00 77.38 300 LYS A O 1
ATOM 2510 N N . GLU A 1 301 ? 30.980 8.151 -94.001 1.00 80.69 301 GLU A N 1
ATOM 2511 C CA . GLU A 1 301 ? 30.502 6.916 -93.357 1.00 80.69 301 GLU A CA 1
ATOM 2512 C C . GLU A 1 301 ? 30.582 6.993 -91.815 1.00 80.69 301 GLU A C 1
ATOM 2514 O O . GLU A 1 301 ? 29.598 6.727 -91.123 1.00 80.69 301 GLU A O 1
ATOM 2519 N N . LEU A 1 302 ? 31.711 7.459 -91.264 1.00 81.25 302 LEU A N 1
ATOM 2520 C CA . LEU A 1 302 ? 31.885 7.640 -89.816 1.00 81.25 302 LEU A CA 1
ATOM 2521 C C . LEU A 1 302 ? 30.986 8.747 -89.231 1.00 81.25 302 LEU A C 1
ATOM 2523 O O . LEU A 1 302 ? 30.490 8.610 -88.112 1.00 81.25 302 LEU A O 1
ATOM 2527 N N . GLU A 1 303 ? 30.766 9.842 -89.964 1.00 80.12 303 GLU A N 1
ATOM 2528 C CA . GLU A 1 303 ? 29.843 10.914 -89.565 1.00 80.12 303 GLU A CA 1
ATOM 2529 C C . GLU A 1 303 ? 28.389 10.423 -89.509 1.00 80.12 303 GLU A C 1
ATOM 2531 O O . GLU A 1 303 ? 27.662 10.801 -88.588 1.00 80.12 303 GLU A O 1
ATOM 2536 N N . LEU A 1 304 ? 27.982 9.534 -90.425 1.00 84.00 304 LEU A N 1
ATOM 2537 C CA . LEU A 1 304 ? 26.665 8.893 -90.395 1.00 84.00 304 LEU A CA 1
ATOM 2538 C C . LEU A 1 304 ? 26.512 7.984 -89.163 1.00 84.00 304 LEU A C 1
ATOM 2540 O O . LEU A 1 304 ? 25.579 8.173 -88.384 1.00 84.00 304 LEU A O 1
ATOM 2544 N N . GLU A 1 305 ? 27.475 7.085 -88.921 1.00 85.00 305 GLU A N 1
ATOM 2545 C CA . GLU A 1 305 ? 27.506 6.217 -87.731 1.00 85.00 305 GLU A CA 1
ATOM 2546 C C . GLU A 1 305 ? 27.430 7.008 -86.412 1.00 85.00 305 GLU A C 1
ATOM 2548 O O . GLU A 1 305 ? 26.785 6.584 -85.449 1.00 85.00 305 GLU A O 1
ATOM 2553 N N . LEU A 1 306 ? 28.139 8.139 -86.325 1.00 84.00 306 LEU A N 1
ATOM 2554 C CA . LEU A 1 306 ? 28.121 9.003 -85.143 1.00 84.00 306 LEU A CA 1
ATOM 2555 C C . LEU A 1 306 ? 26.768 9.697 -84.966 1.00 84.00 306 LEU A C 1
ATOM 2557 O O . LEU A 1 306 ? 26.341 9.904 -83.828 1.00 84.00 306 LEU A O 1
ATOM 2561 N N . ARG A 1 307 ? 26.086 10.027 -86.067 1.00 84.00 307 ARG A N 1
ATOM 2562 C CA . ARG A 1 307 ? 24.782 10.687 -86.035 1.00 84.00 307 ARG A CA 1
ATOM 2563 C C . ARG A 1 307 ? 23.662 9.742 -85.608 1.00 84.00 307 ARG A C 1
ATOM 2565 O O . ARG A 1 307 ? 22.897 10.109 -84.724 1.00 84.00 307 ARG A O 1
ATOM 2572 N N . GLU A 1 308 ? 23.633 8.516 -86.128 1.00 88.19 308 GLU A N 1
ATOM 2573 C CA . GLU A 1 308 ? 22.687 7.481 -85.678 1.00 88.19 308 GLU A CA 1
ATOM 2574 C C . GLU A 1 308 ? 22.820 7.216 -84.171 1.00 88.19 308 GLU A C 1
ATOM 2576 O O . GLU A 1 308 ? 21.831 7.208 -83.439 1.00 88.19 308 GLU A O 1
ATOM 2581 N N . LYS A 1 309 ? 24.057 7.089 -83.669 1.00 88.56 309 LYS A N 1
ATOM 2582 C CA . LYS A 1 309 ? 24.318 6.921 -82.229 1.00 88.56 309 LYS A CA 1
ATOM 2583 C C . LYS A 1 309 ? 23.788 8.109 -81.423 1.00 88.56 309 LYS A C 1
ATOM 2585 O O . LYS A 1 309 ? 23.160 7.900 -80.387 1.00 88.56 309 LYS A O 1
ATOM 2590 N N . LEU A 1 310 ? 23.984 9.339 -81.900 1.00 87.44 310 LEU A N 1
ATOM 2591 C CA . LEU A 1 310 ? 23.481 10.550 -81.244 1.00 87.44 310 LEU A CA 1
ATOM 2592 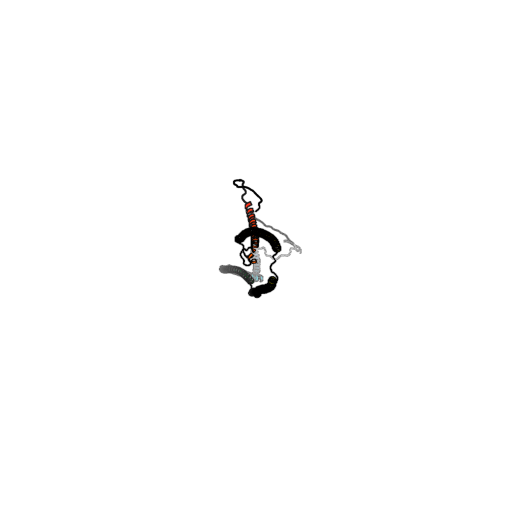C C . LEU A 1 310 ? 21.942 10.568 -81.181 1.00 87.44 310 LEU A C 1
ATOM 2594 O O . LEU A 1 310 ? 21.391 10.813 -80.108 1.00 87.44 310 LEU A O 1
ATOM 2598 N N . ASP A 1 311 ? 21.261 10.210 -82.271 1.00 89.00 311 ASP A N 1
ATOM 2599 C CA . ASP A 1 311 ? 19.796 10.132 -82.326 1.00 89.00 311 ASP A CA 1
ATOM 2600 C C . ASP A 1 311 ? 19.242 9.016 -81.393 1.00 89.00 311 ASP A C 1
ATOM 2602 O O . ASP A 1 311 ? 18.185 9.193 -80.776 1.00 89.00 311 ASP A O 1
ATOM 2606 N N . THR A 1 312 ? 19.977 7.905 -81.183 1.00 88.50 312 THR A N 1
ATOM 2607 C CA . THR A 1 312 ? 19.615 6.888 -80.162 1.00 88.50 312 THR A CA 1
ATOM 2608 C C . THR A 1 312 ? 19.819 7.365 -78.721 1.00 88.50 312 THR A C 1
ATOM 2610 O O . THR A 1 312 ? 18.992 7.063 -77.860 1.00 88.50 312 THR A O 1
ATOM 2613 N N . TYR A 1 313 ? 20.871 8.146 -78.436 1.00 86.38 313 TYR A N 1
ATOM 2614 C CA . TYR A 1 313 ? 21.056 8.745 -77.109 1.00 86.38 313 TYR A CA 1
ATOM 2615 C C . TYR A 1 313 ? 19.956 9.766 -76.791 1.00 86.38 313 TYR A C 1
ATOM 2617 O O . TYR A 1 313 ? 19.498 9.815 -75.652 1.00 86.38 313 TYR A O 1
ATOM 2625 N N . GLN A 1 314 ? 19.486 10.527 -77.787 1.00 89.31 314 GLN A N 1
ATOM 2626 C CA . GLN A 1 314 ? 18.354 11.446 -77.617 1.00 89.31 314 GLN A CA 1
ATOM 2627 C C . GLN A 1 314 ? 17.051 10.710 -77.274 1.00 89.31 314 GLN A C 1
ATOM 2629 O O . GLN A 1 314 ? 16.365 11.123 -76.343 1.00 89.31 314 GLN A O 1
ATOM 2634 N N . HIS A 1 315 ? 16.742 9.593 -77.947 1.00 89.94 315 HIS A N 1
ATOM 2635 C CA . HIS A 1 315 ? 15.577 8.769 -77.593 1.00 89.94 315 HIS A CA 1
ATOM 2636 C C . HIS A 1 315 ? 15.672 8.227 -76.161 1.00 89.94 315 HIS A C 1
ATOM 2638 O O . HIS A 1 315 ? 14.744 8.414 -75.381 1.00 89.94 315 HIS A O 1
ATOM 2644 N N . MET A 1 316 ? 16.815 7.647 -75.774 1.00 89.06 316 MET A N 1
ATOM 2645 C CA . MET A 1 316 ? 16.994 7.123 -74.413 1.00 89.06 316 MET A CA 1
ATOM 2646 C C . MET A 1 316 ? 16.902 8.210 -73.330 1.00 89.06 316 MET A C 1
ATOM 2648 O O . MET A 1 316 ? 16.427 7.926 -72.234 1.00 89.06 316 MET A O 1
ATOM 2652 N N . MET A 1 317 ? 17.329 9.449 -73.606 1.00 86.19 317 MET A N 1
ATOM 2653 C CA . MET A 1 317 ? 17.122 10.570 -72.679 1.00 86.19 317 MET A CA 1
ATOM 2654 C C . MET A 1 317 ? 15.638 10.926 -72.531 1.00 86.19 317 MET A C 1
ATOM 2656 O O . MET A 1 317 ? 15.175 11.108 -71.409 1.00 86.19 317 MET A O 1
ATOM 2660 N N . LEU A 1 318 ? 14.893 10.967 -73.636 1.00 91.38 318 LEU A N 1
ATOM 2661 C CA . LEU A 1 318 ? 13.467 11.302 -73.646 1.00 91.38 318 LEU A CA 1
ATOM 2662 C C . LEU A 1 318 ? 12.624 10.214 -72.946 1.00 91.38 318 LEU A C 1
ATOM 2664 O O . LEU A 1 318 ? 11.743 10.532 -72.148 1.00 91.38 318 LEU A O 1
ATOM 2668 N N . ASP A 1 319 ? 12.958 8.933 -73.140 1.00 90.00 319 ASP A N 1
ATOM 2669 C CA . ASP A 1 319 ? 12.372 7.815 -72.383 1.00 90.00 319 ASP A CA 1
ATOM 2670 C C . ASP A 1 319 ? 12.639 7.946 -70.869 1.00 90.00 319 ASP A C 1
ATOM 2672 O O . ASP A 1 319 ? 11.750 7.715 -70.046 1.00 90.00 319 ASP A O 1
ATOM 2676 N N . ILE A 1 320 ? 13.859 8.343 -70.483 1.00 87.12 320 ILE A N 1
ATOM 2677 C CA . ILE A 1 320 ? 14.236 8.579 -69.080 1.00 87.12 320 ILE A CA 1
ATOM 2678 C C . ILE A 1 320 ? 13.441 9.749 -68.480 1.00 87.12 320 ILE A C 1
ATOM 2680 O O . ILE A 1 320 ? 12.978 9.639 -67.344 1.00 87.12 320 ILE A O 1
ATOM 2684 N N . GLU A 1 321 ? 13.233 10.837 -69.224 1.00 88.44 321 GLU A N 1
ATOM 2685 C CA . GLU A 1 321 ? 12.419 11.980 -68.786 1.00 88.44 321 GLU A CA 1
ATOM 2686 C C . GLU A 1 321 ? 10.958 11.564 -68.527 1.00 88.44 321 GLU A C 1
ATOM 2688 O O . GLU A 1 321 ? 10.443 11.808 -67.432 1.00 88.44 321 GLU A O 1
ATOM 2693 N N . ILE A 1 322 ? 10.332 10.814 -69.443 1.00 91.31 322 ILE A N 1
ATOM 2694 C CA . ILE A 1 322 ? 8.970 10.267 -69.266 1.00 91.31 322 ILE A CA 1
ATOM 2695 C C . ILE A 1 322 ? 8.885 9.331 -68.043 1.00 91.31 322 ILE A C 1
ATOM 2697 O O . ILE A 1 322 ? 7.924 9.384 -67.265 1.00 91.31 322 ILE A O 1
ATOM 2701 N N . LEU A 1 323 ? 9.895 8.481 -67.824 1.00 88.00 323 LEU A N 1
ATOM 2702 C CA . LEU A 1 323 ? 9.966 7.598 -66.651 1.00 88.00 323 LEU A CA 1
ATOM 2703 C C . LEU A 1 323 ? 10.154 8.368 -65.330 1.00 88.00 323 LEU A C 1
ATOM 2705 O O . LEU A 1 323 ? 9.699 7.910 -64.278 1.00 88.00 323 LEU A O 1
ATOM 2709 N N . HIS A 1 324 ? 10.786 9.543 -65.363 1.00 86.56 324 HIS A N 1
ATOM 2710 C CA . HIS A 1 324 ? 10.879 10.427 -64.203 1.00 86.56 324 HIS A CA 1
ATOM 2711 C C . HIS A 1 324 ? 9.564 11.165 -63.928 1.00 86.56 324 HIS A C 1
ATOM 2713 O O . HIS A 1 324 ? 9.117 11.156 -62.779 1.00 86.56 324 HIS A O 1
ATOM 2719 N N . GLU A 1 325 ? 8.907 11.739 -64.939 1.00 89.44 325 GLU A N 1
ATOM 2720 C CA . GLU A 1 325 ? 7.613 12.417 -64.761 1.00 89.44 325 GLU A CA 1
ATOM 2721 C C . GLU A 1 325 ? 6.531 11.464 -64.239 1.00 89.44 325 GLU A C 1
ATOM 2723 O O . GLU A 1 325 ? 5.836 11.777 -63.269 1.00 89.44 325 GLU A O 1
ATOM 2728 N N . THR A 1 326 ? 6.429 10.262 -64.815 1.00 88.44 326 THR A N 1
ATOM 2729 C CA . THR A 1 326 ? 5.459 9.246 -64.370 1.00 88.44 326 THR A CA 1
ATOM 2730 C C . THR A 1 326 ? 5.713 8.786 -62.932 1.00 88.44 326 THR A C 1
ATOM 2732 O O . THR A 1 326 ? 4.757 8.665 -62.162 1.00 88.44 326 THR A O 1
ATOM 2735 N N . ARG A 1 327 ? 6.978 8.618 -62.514 1.00 90.00 327 ARG A N 1
ATOM 2736 C CA . ARG A 1 327 ? 7.326 8.344 -61.108 1.00 90.00 327 ARG A CA 1
ATOM 2737 C C . ARG A 1 327 ? 6.962 9.507 -60.182 1.00 90.00 327 ARG A C 1
ATOM 2739 O O . ARG A 1 327 ? 6.419 9.260 -59.110 1.00 90.00 327 ARG A O 1
ATOM 2746 N N . ILE A 1 328 ? 7.239 10.753 -60.569 1.00 89.00 328 ILE A N 1
ATOM 2747 C CA . ILE A 1 328 ? 6.899 11.939 -59.764 1.00 89.00 328 ILE A CA 1
ATOM 2748 C C . ILE A 1 328 ? 5.376 12.066 -59.613 1.00 89.00 328 ILE A C 1
ATOM 2750 O O . ILE A 1 328 ? 4.889 12.379 -58.527 1.00 89.00 328 ILE A O 1
ATOM 2754 N N . HIS A 1 329 ? 4.610 11.770 -60.666 1.00 88.00 329 HIS A N 1
ATOM 2755 C CA . HIS A 1 329 ? 3.149 11.764 -60.610 1.00 88.00 329 HIS A CA 1
ATOM 2756 C C . HIS A 1 329 ? 2.602 10.655 -59.695 1.00 88.00 329 HIS A C 1
ATOM 2758 O O . HIS A 1 329 ? 1.717 10.927 -58.887 1.00 88.00 329 HIS A O 1
ATOM 2764 N N . GLN A 1 330 ? 3.167 9.442 -59.750 1.00 87.81 330 GLN A N 1
ATOM 2765 C CA . GLN A 1 330 ? 2.837 8.359 -58.811 1.00 87.81 330 GLN A CA 1
ATOM 2766 C C . GLN A 1 330 ? 3.143 8.752 -57.360 1.00 87.81 330 GLN A C 1
ATOM 2768 O O . GLN A 1 330 ? 2.284 8.604 -56.500 1.00 87.81 330 GLN A O 1
ATOM 2773 N N . GLN A 1 331 ? 4.331 9.308 -57.097 1.00 88.50 331 GLN A N 1
ATOM 2774 C CA . GLN A 1 331 ? 4.732 9.745 -55.756 1.00 88.50 331 GLN A CA 1
ATOM 2775 C C . GLN A 1 331 ? 3.838 10.861 -55.204 1.00 88.50 331 GLN A C 1
ATOM 2777 O O . GLN A 1 331 ? 3.550 10.860 -54.011 1.00 88.50 331 GLN A O 1
ATOM 2782 N N . ARG A 1 332 ? 3.373 11.784 -56.061 1.00 89.19 332 ARG A N 1
ATOM 2783 C CA . ARG A 1 332 ? 2.391 12.809 -55.683 1.00 89.19 332 ARG A CA 1
ATOM 2784 C C . ARG A 1 332 ? 1.063 12.181 -55.265 1.00 89.19 332 ARG A C 1
ATOM 2786 O O . ARG A 1 332 ? 0.586 12.515 -54.191 1.00 89.19 332 ARG A O 1
ATOM 2793 N N . LYS A 1 333 ? 0.512 11.256 -56.059 1.00 90.81 333 LYS A N 1
ATOM 2794 C CA . LYS A 1 333 ? -0.748 10.576 -55.715 1.00 90.81 333 LYS A CA 1
ATOM 2795 C C . LYS A 1 333 ? -0.661 9.819 -54.397 1.00 90.81 333 LYS A C 1
ATOM 2797 O O . LYS A 1 333 ? -1.524 9.982 -53.556 1.00 90.81 333 LYS A O 1
ATOM 2802 N N . THR A 1 334 ? 0.425 9.084 -54.163 1.00 87.62 334 THR A N 1
ATOM 2803 C CA . THR A 1 334 ? 0.619 8.377 -52.886 1.00 87.62 334 THR A CA 1
ATOM 2804 C C . THR A 1 334 ? 0.876 9.301 -51.691 1.00 87.62 334 THR A C 1
ATOM 2806 O O . THR A 1 334 ? 0.928 8.812 -50.571 1.00 87.62 334 THR A O 1
ATOM 2809 N N . LEU A 1 335 ? 1.112 10.602 -51.905 1.00 90.25 335 LEU A N 1
ATOM 2810 C CA . LEU A 1 335 ? 1.128 11.600 -50.830 1.00 90.25 335 LEU A CA 1
ATOM 2811 C C . LEU A 1 335 ? -0.275 12.168 -50.610 1.00 90.25 335 LEU A C 1
ATOM 2813 O O . LEU A 1 335 ? -0.711 12.194 -49.474 1.00 90.25 335 LEU A O 1
ATOM 2817 N N . GLU A 1 336 ? -0.986 12.513 -51.684 1.00 92.75 336 GLU A N 1
ATOM 2818 C CA . GLU A 1 336 ? -2.398 12.938 -51.692 1.00 92.75 336 GLU A CA 1
ATOM 2819 C C . GLU A 1 336 ? -3.275 11.896 -50.950 1.00 92.75 336 GLU A C 1
ATOM 2821 O O . GLU A 1 336 ? -3.844 12.195 -49.907 1.00 92.75 336 GLU A O 1
ATOM 2826 N N . GLU A 1 337 ? -3.192 10.620 -51.351 1.00 91.88 337 GLU A N 1
ATOM 2827 C CA . GLU A 1 337 ? -3.850 9.462 -50.713 1.00 91.88 337 GLU A CA 1
ATOM 2828 C C . GLU A 1 337 ? -3.453 9.230 -49.233 1.00 91.88 337 GLU A C 1
ATOM 2830 O O . GLU A 1 337 ? -4.170 8.547 -48.503 1.00 91.88 337 GLU A O 1
ATOM 2835 N N . LEU A 1 338 ? -2.300 9.742 -48.776 1.00 89.69 338 LEU A N 1
ATOM 2836 C CA . LEU A 1 338 ? -1.849 9.644 -47.376 1.00 89.69 338 LEU A CA 1
ATOM 2837 C C . LEU A 1 338 ? -2.169 10.899 -46.553 1.00 89.69 338 LEU A C 1
ATOM 2839 O O . LEU A 1 338 ? -2.246 10.803 -45.329 1.00 89.69 338 LEU A O 1
ATOM 2843 N N . GLU A 1 339 ? -2.331 12.051 -47.201 1.00 90.94 339 GLU A N 1
ATOM 2844 C CA . GLU A 1 339 ? -2.793 13.301 -46.600 1.00 90.94 339 GLU A CA 1
ATOM 2845 C C . GLU A 1 339 ? -4.302 13.197 -46.309 1.00 90.94 339 GLU A C 1
ATOM 2847 O O . GLU A 1 339 ? -4.702 13.452 -45.174 1.00 90.94 339 GLU A O 1
ATOM 2852 N N . ASP A 1 340 ? -5.099 12.668 -47.248 1.00 92.50 340 ASP A N 1
ATOM 2853 C CA . ASP A 1 340 ? -6.535 12.393 -47.060 1.00 92.50 340 ASP A CA 1
ATOM 2854 C C . ASP A 1 340 ? -6.796 11.433 -45.876 1.00 92.50 340 ASP A C 1
ATOM 2856 O O . ASP A 1 340 ? -7.611 11.710 -44.995 1.00 92.50 340 ASP A O 1
ATOM 2860 N N . VAL A 1 341 ? -6.055 10.317 -45.802 1.00 92.62 341 VAL A N 1
ATOM 2861 C CA . VAL A 1 341 ? -6.174 9.326 -44.708 1.00 92.62 341 VAL A CA 1
ATOM 2862 C C . VAL A 1 341 ? -5.677 9.883 -43.366 1.00 92.62 341 VAL A C 1
ATOM 2864 O O . VAL A 1 341 ? -6.142 9.456 -42.305 1.00 92.62 341 VAL A O 1
ATOM 2867 N N . LEU A 1 342 ? -4.749 10.845 -43.373 1.00 87.69 342 LEU A N 1
ATOM 2868 C CA . LEU A 1 342 ? -4.365 11.565 -42.157 1.00 87.69 342 LEU A CA 1
ATOM 2869 C C . LEU A 1 342 ? -5.487 12.493 -41.681 1.00 87.69 342 LEU A C 1
ATOM 2871 O O . LEU A 1 342 ? -5.784 12.482 -40.491 1.00 87.69 342 LEU A O 1
ATOM 2875 N N . GLU A 1 343 ? -6.141 13.238 -42.575 1.00 92.88 343 GLU A N 1
ATOM 2876 C CA . GLU A 1 343 ? -7.265 14.109 -42.202 1.00 92.88 343 GLU A CA 1
ATOM 2877 C C . GLU A 1 343 ? -8.474 13.295 -41.697 1.00 92.88 343 GLU A C 1
ATOM 2879 O O . GLU A 1 343 ? -9.046 13.634 -40.658 1.00 92.88 343 GLU A O 1
ATOM 2884 N N . GLU A 1 344 ? -8.799 12.164 -42.339 1.00 91.88 344 GLU A N 1
ATOM 2885 C CA . GLU A 1 344 ? -9.842 11.234 -41.875 1.00 91.88 344 GLU A CA 1
ATOM 2886 C C . GLU A 1 344 ? -9.531 10.680 -40.471 1.00 91.88 344 GLU A C 1
ATOM 2888 O O . GLU A 1 344 ? -10.366 10.760 -39.566 1.00 91.88 344 GLU A O 1
ATOM 2893 N N . THR A 1 345 ? -8.310 10.177 -40.242 1.00 84.69 345 THR A N 1
ATOM 2894 C CA . THR A 1 345 ? -7.942 9.568 -38.949 1.00 84.69 345 THR A CA 1
ATOM 2895 C C . THR A 1 345 ? -7.686 10.582 -37.828 1.00 84.69 345 THR A C 1
ATOM 2897 O O . THR A 1 345 ? -7.940 10.267 -36.662 1.00 84.69 345 THR A O 1
ATOM 2900 N N . GLU A 1 346 ? -7.256 11.814 -38.131 1.00 87.31 346 GLU A N 1
ATOM 2901 C CA . GLU A 1 346 ? -7.263 12.917 -37.157 1.00 87.31 346 GLU A CA 1
ATOM 2902 C C . GLU A 1 346 ? -8.702 13.347 -36.811 1.00 87.31 346 GLU A C 1
ATOM 2904 O O . GLU A 1 346 ? -8.984 13.645 -35.645 1.00 87.31 346 GLU A O 1
ATOM 2909 N N . GLY A 1 347 ? -9.631 13.286 -37.774 1.00 89.56 347 GLY A N 1
ATOM 2910 C CA . GLY A 1 347 ? -11.070 13.456 -37.563 1.00 89.56 347 GLY A CA 1
ATOM 2911 C C . GLY A 1 347 ? -11.658 12.421 -36.597 1.00 89.56 347 GLY A C 1
ATOM 2912 O O . GLY A 1 347 ? -12.149 12.794 -35.528 1.00 89.56 347 GLY A O 1
ATOM 2913 N N . GLU A 1 348 ? -11.534 11.124 -36.913 1.00 89.94 348 GLU A N 1
ATOM 2914 C CA . GLU A 1 348 ? -11.996 10.017 -36.053 1.00 89.94 348 GLU A CA 1
ATOM 2915 C C . GLU A 1 348 ? -11.414 10.098 -34.630 1.00 89.94 348 GLU A C 1
ATOM 2917 O O . GLU A 1 348 ? -12.108 9.841 -33.637 1.00 89.94 348 GLU A O 1
ATOM 2922 N N . ALA A 1 349 ? -10.134 10.467 -34.508 1.00 86.06 349 ALA A N 1
ATOM 2923 C CA . ALA A 1 349 ? -9.470 10.637 -33.219 1.00 86.06 349 ALA A CA 1
ATOM 2924 C C . ALA A 1 349 ? -10.040 11.823 -32.421 1.00 86.06 349 ALA A C 1
ATOM 2926 O O . ALA A 1 349 ? -10.208 11.713 -31.204 1.00 86.06 349 ALA A O 1
ATOM 2927 N N . SER A 1 350 ? -10.369 12.932 -33.090 1.00 88.88 350 SER A N 1
ATOM 2928 C CA . SER A 1 350 ? -10.966 14.123 -32.476 1.00 88.88 350 SER A CA 1
ATOM 2929 C C . SER A 1 350 ? -12.391 13.854 -31.980 1.00 88.88 350 SER A C 1
ATOM 2931 O O . SER A 1 350 ? -12.705 14.154 -30.825 1.00 88.88 350 SER A O 1
ATOM 2933 N N . GLU A 1 351 ? -13.229 13.198 -32.793 1.00 89.50 351 GLU A N 1
ATOM 2934 C CA . GLU A 1 351 ? -14.573 12.755 -32.387 1.00 89.50 351 GLU A CA 1
ATOM 2935 C C . GLU A 1 351 ? -14.517 11.748 -31.229 1.00 89.50 351 GLU A C 1
ATOM 2937 O O . GLU A 1 351 ? -15.260 11.852 -30.250 1.00 89.50 351 GLU A O 1
ATOM 2942 N N . SER A 1 352 ? -13.571 10.808 -31.276 1.00 83.00 352 SER A N 1
ATOM 2943 C CA . SER A 1 352 ? -13.326 9.884 -30.167 1.00 83.00 352 SER A CA 1
ATOM 2944 C C . SER A 1 352 ? -12.924 10.620 -28.883 1.00 83.00 352 SER A C 1
ATOM 2946 O O . SER A 1 352 ? -13.351 10.233 -27.792 1.00 83.00 352 SER A O 1
ATOM 2948 N N . GLU A 1 353 ? -12.138 11.700 -28.975 1.00 86.94 353 GLU A N 1
ATOM 2949 C CA . GLU A 1 353 ? -11.728 12.495 -27.813 1.00 86.94 353 GLU A CA 1
ATOM 2950 C C . GLU A 1 353 ? -12.878 13.343 -27.238 1.00 86.94 353 GLU A C 1
ATOM 2952 O O . GLU A 1 353 ? -12.965 13.492 -26.015 1.00 86.94 353 GLU A O 1
ATOM 2957 N N . THR A 1 354 ? -13.780 13.887 -28.069 1.00 87.94 354 THR A N 1
ATOM 2958 C CA . THR A 1 354 ? -14.975 14.609 -27.586 1.00 87.94 354 THR A CA 1
ATOM 2959 C C . THR A 1 354 ? -15.942 13.660 -26.881 1.00 87.94 354 THR A C 1
ATOM 2961 O O . THR A 1 354 ? -16.316 13.925 -25.737 1.00 87.94 354 THR A O 1
ATOM 2964 N N . MET A 1 355 ? -16.230 12.499 -27.476 1.00 86.44 355 MET A N 1
ATOM 2965 C CA . MET A 1 355 ? -17.037 11.440 -26.859 1.00 86.44 355 MET A CA 1
ATOM 2966 C C . MET A 1 355 ? -16.457 10.982 -25.512 1.00 86.44 355 MET A C 1
ATOM 2968 O O . MET A 1 355 ? -17.200 10.747 -24.554 1.00 86.44 355 MET A O 1
ATOM 2972 N N . LEU A 1 356 ? -15.127 10.884 -25.390 1.00 85.69 356 LEU A N 1
ATOM 2973 C CA . LEU A 1 356 ? -14.475 10.536 -24.124 1.00 85.69 356 LEU A CA 1
ATOM 2974 C C . LEU A 1 356 ? -14.669 11.647 -23.076 1.00 85.69 356 LEU A C 1
ATOM 2976 O O . LEU A 1 356 ? -15.036 11.347 -21.939 1.00 85.69 356 LEU A O 1
ATOM 2980 N N . LYS A 1 357 ? -14.502 12.924 -23.453 1.00 86.56 357 LYS A N 1
ATOM 2981 C CA . LYS A 1 357 ? -14.723 14.084 -22.564 1.00 86.56 357 LYS A CA 1
ATOM 2982 C C . LYS A 1 357 ? -16.163 14.146 -22.043 1.00 86.56 357 LYS A C 1
ATOM 2984 O O . LYS A 1 357 ? -16.348 14.313 -20.838 1.00 86.56 357 LYS A O 1
ATOM 2989 N N . GLU A 1 358 ? -17.162 13.954 -22.905 1.00 89.44 358 GLU A N 1
ATOM 2990 C CA . GLU A 1 358 ? -18.581 13.946 -22.516 1.00 89.44 358 GLU A CA 1
ATOM 2991 C C . GLU A 1 358 ? -18.903 12.817 -21.528 1.00 89.44 358 GLU A C 1
ATOM 2993 O O . GLU A 1 358 ? -19.498 13.057 -20.473 1.00 89.44 358 GLU A O 1
ATOM 2998 N N . ASN A 1 359 ? -18.436 11.594 -21.804 1.00 85.50 359 ASN A N 1
ATOM 2999 C CA . ASN A 1 359 ? -18.564 10.474 -20.869 1.00 85.50 359 ASN A CA 1
ATOM 3000 C C . ASN A 1 359 ? -17.897 10.782 -19.518 1.00 85.50 359 ASN A C 1
ATOM 3002 O O . ASN A 1 359 ? -18.466 10.505 -18.460 1.00 85.50 359 ASN A O 1
ATOM 3006 N N . ASP A 1 360 ? -16.719 11.406 -19.530 1.00 87.00 360 ASP A N 1
ATOM 3007 C CA . ASP A 1 360 ? -15.986 11.786 -18.323 1.00 87.00 360 ASP A CA 1
ATOM 3008 C C . ASP A 1 360 ? -16.730 12.870 -17.507 1.00 87.00 360 ASP A C 1
ATOM 3010 O O . ASP A 1 360 ? -16.673 12.876 -16.275 1.00 87.00 360 ASP A O 1
ATOM 3014 N N . GLU A 1 361 ? -17.484 13.769 -18.151 1.00 87.62 361 GLU A N 1
ATOM 3015 C CA . GLU A 1 361 ? -18.403 14.704 -17.478 1.00 87.62 361 GLU A CA 1
ATOM 3016 C C . GLU A 1 361 ? -19.651 14.018 -16.907 1.00 87.62 361 GLU A C 1
ATOM 3018 O O . GLU A 1 361 ? -20.006 14.274 -15.750 1.00 87.62 361 GLU A O 1
ATOM 3023 N N . ILE A 1 362 ? -20.254 13.075 -17.636 1.00 86.62 362 ILE A N 1
ATOM 3024 C CA . ILE A 1 362 ? -21.360 12.239 -17.140 1.00 86.62 362 ILE A CA 1
ATOM 3025 C C . ILE A 1 362 ? -20.916 11.440 -15.901 1.00 86.62 362 ILE A C 1
ATOM 3027 O O . ILE A 1 362 ? -21.624 11.422 -14.888 1.00 86.62 362 ILE A O 1
ATOM 3031 N N . PHE A 1 363 ? -19.716 10.849 -15.909 1.00 82.88 363 PHE A N 1
ATOM 3032 C CA . PHE A 1 363 ? -19.167 10.154 -14.740 1.00 82.88 363 PHE A CA 1
ATOM 3033 C C . PHE A 1 363 ? -18.910 11.103 -13.560 1.00 82.88 363 PHE A C 1
ATOM 3035 O O . PHE A 1 363 ? -19.248 10.758 -12.423 1.00 82.88 363 PHE A O 1
ATOM 3042 N N . LYS A 1 364 ? -18.390 12.319 -13.789 1.00 84.00 364 LYS A N 1
ATOM 3043 C CA . LYS A 1 364 ? -18.240 13.343 -12.730 1.00 84.00 364 LYS A CA 1
ATOM 3044 C C . LYS A 1 364 ? -19.598 13.735 -12.137 1.00 84.00 364 LYS A C 1
ATOM 3046 O O . LYS A 1 364 ? -19.722 13.816 -10.911 1.00 84.00 364 LYS A O 1
ATOM 3051 N N . ALA A 1 365 ? -20.621 13.927 -12.970 1.00 84.81 365 ALA A N 1
ATOM 3052 C CA . ALA A 1 365 ? -21.982 14.226 -12.531 1.00 84.81 365 ALA A CA 1
ATOM 3053 C C . ALA A 1 365 ? -22.589 13.072 -11.711 1.00 84.81 365 ALA A C 1
ATOM 3055 O O . ALA A 1 365 ? -23.178 13.311 -10.655 1.00 84.81 365 ALA A O 1
ATOM 3056 N N . LEU A 1 366 ? -22.378 11.820 -12.127 1.00 83.62 366 LEU A N 1
ATOM 3057 C CA . LEU A 1 366 ? -22.867 10.630 -11.426 1.00 83.62 366 LEU A CA 1
ATOM 3058 C C . LEU A 1 366 ? -22.163 10.411 -10.073 1.00 83.62 366 LEU A C 1
ATOM 3060 O O . LEU A 1 366 ? -22.836 10.153 -9.074 1.00 83.62 366 LEU A O 1
ATOM 3064 N N . VAL A 1 367 ? -20.841 10.613 -9.985 1.00 82.06 367 VAL A N 1
ATOM 3065 C CA . VAL A 1 367 ? -20.090 10.594 -8.709 1.00 82.06 367 VAL A CA 1
ATOM 3066 C C . VAL A 1 367 ? -20.626 11.652 -7.734 1.00 82.06 367 VAL A C 1
ATOM 3068 O O . VAL A 1 367 ? -20.813 11.369 -6.544 1.00 82.06 367 VAL A O 1
ATOM 3071 N N . GLN A 1 368 ? -20.930 12.858 -8.223 1.00 82.25 368 GLN A N 1
ATOM 3072 C CA . GLN A 1 368 ? -21.559 13.904 -7.410 1.00 82.25 368 GLN A CA 1
ATOM 3073 C C . GLN A 1 368 ? -22.998 13.546 -7.009 1.00 82.25 368 GLN A C 1
ATOM 3075 O O . GLN A 1 368 ? -23.374 13.764 -5.860 1.00 82.25 368 GLN A O 1
ATOM 3080 N N . GLY A 1 369 ? -23.794 12.971 -7.914 1.00 82.56 369 GLY A N 1
ATOM 3081 C CA . GLY A 1 369 ? -25.163 12.524 -7.641 1.00 82.56 369 GLY A CA 1
ATOM 3082 C C . GLY A 1 369 ? -25.223 11.466 -6.537 1.00 82.56 369 GLY A C 1
ATOM 3083 O O . GLY A 1 369 ? -25.953 11.636 -5.562 1.00 82.56 369 GLY A O 1
ATOM 3084 N N . VAL A 1 370 ? -24.381 10.431 -6.627 1.00 79.94 370 VAL A N 1
ATOM 3085 C CA . VAL A 1 370 ? -24.240 9.395 -5.588 1.00 79.94 370 VAL A CA 1
ATOM 3086 C C . VAL A 1 370 ? -23.796 10.002 -4.254 1.00 79.94 370 VAL A C 1
ATOM 3088 O O . VAL A 1 370 ? -24.342 9.643 -3.211 1.00 79.94 370 VAL A O 1
ATOM 3091 N N . SER A 1 371 ? -22.877 10.973 -4.274 1.00 74.75 371 SER A N 1
ATOM 3092 C CA . SER A 1 371 ? -22.450 11.688 -3.061 1.00 74.75 371 SER A CA 1
ATOM 3093 C C . SER A 1 371 ? -23.608 12.459 -2.406 1.00 74.75 371 SER A C 1
ATOM 3095 O O . SER A 1 371 ? -23.835 12.313 -1.206 1.00 74.75 371 SER A O 1
ATOM 3097 N N . ARG A 1 372 ? -24.401 13.205 -3.192 1.00 77.56 372 ARG A N 1
ATOM 3098 C CA . ARG A 1 372 ? -25.585 13.946 -2.709 1.00 77.56 372 ARG A CA 1
ATOM 3099 C C . ARG A 1 372 ? -26.656 13.008 -2.140 1.00 77.56 372 ARG A C 1
ATOM 3101 O O . ARG A 1 372 ? -27.204 13.288 -1.078 1.00 77.56 372 ARG A O 1
ATOM 3108 N N . LEU A 1 373 ? -26.927 11.874 -2.793 1.00 74.81 373 LEU A N 1
ATOM 3109 C CA . LEU A 1 373 ? -27.871 10.864 -2.292 1.00 74.81 373 LEU A CA 1
ATOM 3110 C C . LEU A 1 373 ? -27.415 10.260 -0.955 1.00 74.81 373 LEU A C 1
ATOM 3112 O O . LEU A 1 373 ? -28.231 10.080 -0.048 1.00 74.81 373 LEU A O 1
ATOM 3116 N N . PHE A 1 374 ? -26.116 9.995 -0.808 1.00 70.69 374 PHE A N 1
ATOM 3117 C CA . PHE A 1 374 ? -25.528 9.472 0.426 1.00 70.69 374 PHE A CA 1
ATOM 3118 C C . PHE A 1 374 ? -25.625 10.476 1.594 1.00 70.69 374 PHE A C 1
ATOM 3120 O O . PHE A 1 374 ? -25.864 10.080 2.737 1.00 70.69 374 PHE A O 1
ATOM 3127 N N . GLU A 1 375 ? -25.520 11.779 1.316 1.00 72.69 375 GLU A N 1
ATOM 3128 C CA . GLU A 1 375 ? -25.769 12.845 2.297 1.00 72.69 375 GLU A CA 1
ATOM 3129 C C . GLU A 1 375 ? -27.261 12.979 2.649 1.00 72.69 375 GLU A C 1
ATOM 3131 O O . GLU A 1 375 ? -27.616 12.992 3.831 1.00 72.69 375 GLU A O 1
ATOM 3136 N N . MET A 1 376 ? -28.151 13.004 1.648 1.00 69.69 376 MET A N 1
ATOM 3137 C CA . MET A 1 376 ? -29.606 13.109 1.848 1.00 69.69 376 MET A CA 1
ATOM 3138 C C . MET A 1 376 ? -30.175 11.957 2.687 1.00 69.69 376 MET A C 1
ATOM 3140 O O . MET A 1 376 ? -31.028 12.185 3.547 1.00 69.69 376 MET A O 1
ATOM 3144 N N . CYS A 1 377 ? -29.677 10.734 2.487 1.00 67.75 377 CYS A N 1
ATOM 3145 C CA . CYS A 1 377 ? -30.105 9.547 3.232 1.00 67.75 377 CYS A CA 1
ATOM 3146 C C . CYS A 1 377 ? -29.517 9.451 4.656 1.00 67.75 377 CYS A C 1
ATOM 3148 O O . CYS A 1 377 ? -29.821 8.497 5.369 1.00 67.75 377 CYS A O 1
ATOM 3150 N N . LYS A 1 378 ? -28.692 10.419 5.092 1.00 61.81 378 LYS A N 1
ATOM 3151 C CA . LYS A 1 378 ? -28.103 10.505 6.446 1.00 61.81 378 LYS A CA 1
ATOM 3152 C C . LYS A 1 378 ? -27.378 9.232 6.911 1.00 61.81 378 LYS A C 1
ATOM 3154 O O . LYS A 1 378 ? -27.497 8.825 8.068 1.00 61.81 378 LYS A O 1
ATOM 3159 N N . PHE A 1 379 ? -26.596 8.618 6.027 1.00 60.94 379 PHE A N 1
ATOM 3160 C CA . PHE A 1 379 ? -25.766 7.467 6.380 1.00 60.94 379 PHE A CA 1
ATOM 3161 C C . PHE A 1 379 ? -24.775 7.791 7.507 1.00 60.94 379 PHE A C 1
ATOM 3163 O O . PHE A 1 379 ? -23.990 8.738 7.403 1.00 60.94 379 PHE A O 1
ATOM 3170 N N . SER A 1 380 ? -24.717 6.934 8.531 1.00 55.25 380 SER A N 1
ATOM 3171 C CA . SER A 1 380 ? -23.513 6.851 9.361 1.00 55.25 380 SER A CA 1
ATOM 3172 C C . SER A 1 380 ? -22.408 6.191 8.527 1.00 55.25 380 SER A C 1
ATOM 3174 O O . SER A 1 380 ? -22.626 5.194 7.834 1.00 55.25 380 SER A O 1
ATOM 3176 N N . LYS A 1 381 ? -21.212 6.787 8.530 1.00 58.19 381 LYS A N 1
ATOM 3177 C CA . LYS A 1 381 ? -20.093 6.346 7.677 1.00 58.19 381 LYS A CA 1
ATOM 3178 C C . LYS A 1 381 ? -19.376 5.106 8.241 1.00 58.19 381 LYS A C 1
ATOM 3180 O O . LYS A 1 381 ? -18.526 4.527 7.569 1.00 58.19 381 LYS A O 1
ATOM 3185 N N . ASP A 1 382 ? -19.731 4.680 9.452 1.00 53.22 382 ASP A N 1
ATOM 3186 C CA . ASP A 1 382 ? -18.997 3.708 10.273 1.00 53.22 382 ASP A CA 1
ATOM 3187 C C . ASP A 1 382 ? -18.876 2.291 9.679 1.00 53.22 382 ASP A C 1
ATOM 3189 O O . ASP A 1 382 ? -17.792 1.708 9.795 1.00 53.22 382 ASP A O 1
ATOM 3193 N N . PRO A 1 383 ? -19.904 1.714 9.013 1.00 57.28 383 PRO A N 1
ATOM 3194 C CA . PRO A 1 383 ? -19.771 0.395 8.388 1.00 57.28 383 PRO A CA 1
A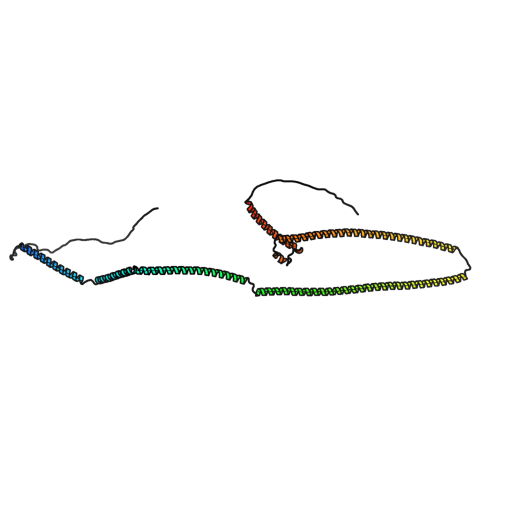TOM 3195 C C . PRO A 1 383 ? -18.781 0.413 7.216 1.00 57.28 383 PRO A C 1
ATOM 3197 O O . PRO A 1 383 ? -17.977 -0.506 7.067 1.00 57.28 383 PRO A O 1
ATOM 3200 N N . LEU A 1 384 ? -18.806 1.484 6.413 1.00 56.84 384 LEU A N 1
ATOM 3201 C CA . LEU A 1 384 ? -17.956 1.654 5.231 1.00 56.84 384 LEU A CA 1
ATOM 3202 C C . LEU A 1 384 ? -16.531 2.083 5.601 1.00 56.84 384 LEU A C 1
ATOM 3204 O O . LEU A 1 384 ? -15.579 1.599 4.991 1.00 56.84 384 LEU A O 1
ATOM 3208 N N . PHE A 1 385 ? -16.345 2.907 6.640 1.00 54.56 385 PHE A N 1
ATOM 3209 C CA . PHE A 1 385 ? -15.013 3.294 7.125 1.00 54.56 385 PHE A CA 1
ATOM 3210 C C . PHE A 1 385 ? -14.136 2.092 7.501 1.00 54.56 385 PHE A C 1
ATOM 3212 O O . PHE A 1 385 ? -12.923 2.135 7.291 1.00 54.56 385 PHE A O 1
ATOM 3219 N N . ARG A 1 386 ? -14.743 1.006 8.001 1.00 55.31 386 ARG A N 1
ATOM 3220 C CA . ARG A 1 386 ? -14.041 -0.238 8.356 1.00 55.31 386 ARG A CA 1
ATOM 3221 C C . ARG A 1 386 ? -13.534 -1.031 7.140 1.00 55.31 386 ARG A C 1
ATOM 3223 O O . ARG A 1 386 ? -12.647 -1.860 7.315 1.00 55.31 386 ARG A O 1
ATOM 3230 N N . LEU A 1 387 ? -14.061 -0.773 5.939 1.00 54.88 387 LEU A N 1
ATOM 3231 C CA . LEU A 1 387 ? -13.619 -1.391 4.679 1.00 54.88 387 LEU A CA 1
ATOM 3232 C C . LEU A 1 387 ? -12.733 -0.459 3.830 1.00 54.88 387 LEU A C 1
ATOM 3234 O O . LEU A 1 387 ? -11.762 -0.919 3.241 1.00 54.88 387 LEU A O 1
ATOM 3238 N N . LEU A 1 388 ? -13.055 0.839 3.769 1.00 55.84 388 LEU A N 1
ATOM 3239 C CA . LEU A 1 388 ? -12.448 1.807 2.835 1.00 55.84 388 LEU A CA 1
ATOM 3240 C C . LEU A 1 388 ? -11.283 2.639 3.401 1.00 55.84 388 LEU A C 1
ATOM 3242 O O . LEU A 1 388 ? -10.680 3.412 2.655 1.00 55.84 388 LEU A O 1
ATOM 3246 N N . GLY A 1 389 ? -10.977 2.520 4.698 1.00 52.69 389 GLY A N 1
ATOM 3247 C CA . GLY A 1 389 ? -9.778 3.094 5.326 1.00 52.69 389 GLY A CA 1
ATOM 3248 C C . GLY A 1 389 ? -9.628 4.613 5.162 1.00 52.69 389 GLY A C 1
ATOM 3249 O O . GLY A 1 389 ? -8.912 5.081 4.282 1.00 52.69 389 GLY A O 1
ATOM 3250 N N . ASN A 1 390 ? -10.281 5.393 6.030 1.00 51.00 390 ASN A N 1
ATOM 3251 C CA . ASN A 1 390 ? -10.232 6.869 6.118 1.00 51.00 390 ASN A CA 1
ATOM 3252 C C . ASN A 1 390 ? -10.632 7.674 4.858 1.00 51.00 390 ASN A C 1
ATOM 3254 O O . ASN A 1 390 ? -10.857 8.880 4.962 1.00 51.00 390 ASN A O 1
ATOM 3258 N N . SER A 1 391 ? -10.783 7.053 3.685 1.00 51.78 391 SER A N 1
ATOM 3259 C CA . SER A 1 391 ? -11.164 7.729 2.442 1.00 51.78 391 SER A CA 1
ATOM 3260 C C . SER A 1 391 ? -12.672 8.033 2.386 1.00 51.78 391 SER A C 1
ATOM 3262 O O . SER A 1 391 ? -13.445 7.382 1.696 1.00 51.78 391 SER A O 1
ATOM 3264 N N . ALA A 1 392 ? -13.104 9.064 3.122 1.00 56.03 392 ALA A N 1
ATOM 3265 C CA . ALA A 1 392 ? -14.505 9.496 3.263 1.00 56.03 392 ALA A CA 1
ATOM 3266 C C . ALA A 1 392 ? -15.155 10.100 1.989 1.00 56.03 392 ALA A C 1
ATOM 3268 O O . ALA A 1 392 ? -16.140 10.834 2.103 1.00 56.03 392 ALA A O 1
ATOM 3269 N N . ILE A 1 393 ? -14.582 9.842 0.810 1.00 62.38 393 ILE A N 1
ATOM 3270 C CA . ILE A 1 393 ? -14.863 10.496 -0.474 1.00 62.38 393 ILE A CA 1
ATOM 3271 C C . ILE A 1 393 ? -15.256 9.416 -1.486 1.00 62.38 393 ILE A C 1
ATOM 3273 O O . ILE A 1 393 ? -14.493 8.471 -1.705 1.00 62.38 393 ILE A O 1
ATOM 3277 N N . VAL A 1 394 ? -16.409 9.581 -2.140 1.00 67.44 394 VAL A N 1
ATOM 3278 C CA . VAL A 1 394 ? -16.822 8.710 -3.247 1.00 67.44 394 VAL A CA 1
ATOM 3279 C C . VAL A 1 394 ? -15.839 8.896 -4.406 1.00 67.44 394 VAL A C 1
ATOM 3281 O O . VAL A 1 394 ? -15.664 9.996 -4.924 1.00 67.44 394 VAL A O 1
ATOM 3284 N N . LYS A 1 395 ? -15.170 7.811 -4.796 1.00 70.00 395 LYS A N 1
ATOM 3285 C CA . LYS A 1 395 ? -14.230 7.750 -5.923 1.00 70.00 395 LYS A CA 1
ATOM 3286 C C . LYS A 1 395 ? -14.693 6.678 -6.898 1.00 70.00 395 LYS A C 1
ATOM 3288 O O . LYS A 1 395 ? -15.331 5.720 -6.471 1.00 70.00 395 LYS A O 1
ATOM 3293 N N . PHE A 1 396 ? -14.312 6.803 -8.169 1.00 67.00 396 PHE A N 1
ATOM 3294 C CA . PHE A 1 396 ? -14.718 5.897 -9.250 1.00 67.00 396 PHE A CA 1
ATOM 3295 C C . PHE A 1 396 ? -14.583 4.406 -8.880 1.00 67.00 396 PHE A C 1
ATOM 3297 O O . PHE A 1 396 ? -15.567 3.678 -8.892 1.00 67.00 396 PHE A O 1
ATOM 3304 N N . TYR A 1 397 ? -13.413 3.971 -8.400 1.00 69.94 397 TYR A N 1
ATOM 3305 C CA . TYR A 1 397 ? -13.167 2.572 -8.006 1.00 69.94 397 TYR A CA 1
ATOM 3306 C C . TYR A 1 397 ? -13.946 2.090 -6.761 1.00 69.94 397 TYR A C 1
ATOM 3308 O O . TYR A 1 397 ? -13.990 0.894 -6.495 1.00 69.94 397 TYR A O 1
ATOM 3316 N N . ASN A 1 398 ? -14.558 3.001 -5.996 1.00 69.81 398 ASN A N 1
ATOM 3317 C CA . ASN A 1 398 ? -15.380 2.695 -4.821 1.00 69.81 398 ASN A CA 1
ATOM 3318 C C . ASN A 1 398 ? -16.892 2.842 -5.090 1.00 69.81 398 ASN A C 1
ATOM 3320 O O . ASN A 1 398 ? -17.691 2.434 -4.248 1.00 69.81 398 ASN A O 1
ATOM 3324 N N . ILE A 1 399 ? -17.312 3.464 -6.202 1.00 75.94 399 ILE A N 1
ATOM 3325 C CA . ILE A 1 399 ? -18.696 3.950 -6.356 1.00 75.94 399 ILE A CA 1
ATOM 3326 C C . ILE A 1 399 ? -19.736 2.828 -6.338 1.00 75.94 399 ILE A C 1
ATOM 3328 O O . ILE A 1 399 ? -20.810 3.004 -5.767 1.00 75.94 399 ILE A O 1
ATOM 3332 N N . LEU A 1 400 ? -19.386 1.654 -6.867 1.00 71.44 400 LEU A N 1
ATOM 3333 C CA . LEU A 1 400 ? -20.249 0.474 -6.869 1.00 71.44 400 LEU A CA 1
ATOM 3334 C C . LEU A 1 400 ? -20.599 0.009 -5.443 1.00 71.44 400 LEU A C 1
ATOM 3336 O O . LEU A 1 400 ? -21.744 -0.341 -5.181 1.00 71.44 400 LEU A O 1
ATOM 3340 N N . LEU A 1 401 ? -19.657 0.096 -4.496 1.00 70.88 401 LEU A N 1
ATOM 3341 C CA . LEU A 1 401 ? -19.897 -0.252 -3.090 1.00 70.88 401 LEU A CA 1
ATOM 3342 C C . LEU A 1 401 ? -20.776 0.793 -2.378 1.00 70.88 401 LEU A C 1
ATOM 3344 O O . LEU A 1 401 ? -21.586 0.446 -1.518 1.00 70.88 401 LEU A O 1
ATOM 3348 N N . TYR A 1 402 ? -20.655 2.074 -2.748 1.00 71.88 402 TYR A N 1
ATOM 3349 C CA . TYR A 1 402 ? -21.575 3.117 -2.278 1.00 71.88 402 TYR A CA 1
ATOM 3350 C C . TYR A 1 402 ? -22.992 2.923 -2.840 1.00 71.88 402 TYR A C 1
ATOM 3352 O O . TYR A 1 402 ? -23.960 3.130 -2.110 1.00 71.88 402 TYR A O 1
ATOM 3360 N N . LEU A 1 403 ? -23.123 2.480 -4.096 1.00 75.12 403 LEU A N 1
ATOM 3361 C CA . LEU A 1 403 ? -24.406 2.131 -4.713 1.00 75.12 403 LEU A CA 1
ATOM 3362 C C . LEU A 1 403 ? -25.045 0.894 -4.065 1.00 75.12 403 LEU A C 1
ATOM 3364 O O . LEU A 1 403 ? -26.219 0.946 -3.719 1.00 75.12 403 LEU A O 1
ATOM 3368 N N . GLU A 1 404 ? -24.283 -0.169 -3.796 1.00 74.75 404 GLU A N 1
ATOM 3369 C CA . GLU A 1 404 ? -24.779 -1.368 -3.096 1.00 74.75 404 GLU A CA 1
ATOM 3370 C C . GLU A 1 404 ? -25.228 -1.049 -1.649 1.00 74.75 404 GLU A C 1
ATOM 3372 O O . GLU A 1 404 ? -26.186 -1.625 -1.126 1.00 74.75 404 GLU A O 1
ATOM 3377 N N . ALA A 1 405 ? -24.562 -0.094 -0.986 1.00 72.12 405 ALA A N 1
ATOM 3378 C CA . ALA A 1 405 ? -24.979 0.418 0.320 1.00 72.12 405 ALA A CA 1
ATOM 3379 C C . ALA A 1 405 ? -26.251 1.289 0.239 1.00 72.12 405 ALA A C 1
ATOM 3381 O O . ALA A 1 405 ? -27.111 1.182 1.116 1.00 72.12 405 ALA A O 1
ATOM 3382 N N . LEU A 1 406 ? -26.388 2.112 -0.809 1.00 72.00 406 LEU A N 1
ATOM 3383 C CA . LEU A 1 406 ? -27.601 2.881 -1.123 1.00 72.00 406 LEU A CA 1
ATOM 3384 C C . LEU A 1 406 ? -28.792 1.967 -1.411 1.00 72.00 406 LEU A C 1
ATOM 3386 O O . LEU A 1 406 ? -29.843 2.135 -0.802 1.00 72.00 406 LEU A O 1
ATOM 3390 N N . GLU A 1 407 ? -28.625 0.960 -2.264 1.00 78.88 407 GLU A N 1
ATOM 3391 C CA . GLU A 1 407 ? -29.674 0.004 -2.615 1.00 78.88 407 GLU A CA 1
ATOM 3392 C C . GLU A 1 407 ? -30.253 -0.692 -1.375 1.00 78.88 407 GLU A C 1
ATOM 3394 O O . GLU A 1 407 ? -31.473 -0.788 -1.227 1.00 78.88 407 GLU A O 1
ATOM 3399 N N . LYS A 1 408 ? -29.394 -1.137 -0.450 1.00 74.69 408 LYS A N 1
ATOM 3400 C CA . LYS A 1 408 ? -29.819 -1.855 0.762 1.00 74.69 408 LYS A CA 1
ATOM 3401 C C . LYS A 1 408 ? -30.608 -0.976 1.733 1.00 74.69 408 LYS A C 1
ATOM 3403 O O . LYS A 1 408 ? -31.570 -1.467 2.325 1.00 74.69 408 LYS A O 1
ATOM 3408 N N . THR A 1 409 ? -30.260 0.304 1.898 1.00 68.88 409 THR A N 1
ATOM 3409 C CA . THR A 1 409 ? -31.051 1.204 2.759 1.00 68.88 409 THR A CA 1
ATOM 3410 C C . THR A 1 409 ? -32.287 1.743 2.053 1.00 68.88 409 THR A C 1
ATOM 3412 O O . THR A 1 409 ? -33.320 1.870 2.702 1.00 68.88 409 THR A O 1
ATOM 3415 N N . ILE A 1 410 ? -32.246 1.975 0.737 1.00 74.12 410 ILE A N 1
ATOM 3416 C CA . ILE A 1 410 ? -33.436 2.315 -0.056 1.00 74.12 410 ILE A CA 1
ATOM 3417 C C . ILE A 1 410 ? -34.457 1.177 0.045 1.00 74.12 410 ILE A C 1
ATOM 3419 O O . ILE A 1 410 ? -35.604 1.447 0.380 1.00 74.12 410 ILE A O 1
ATOM 3423 N N . HIS A 1 411 ? -34.046 -0.090 -0.083 1.00 77.94 411 HIS A N 1
ATOM 3424 C CA . HIS A 1 411 ? -34.922 -1.237 0.185 1.00 77.94 411 HIS A CA 1
ATOM 3425 C C . HIS A 1 411 ? -35.493 -1.227 1.614 1.00 77.94 411 HIS A C 1
ATOM 3427 O O . HIS A 1 411 ? -36.695 -1.428 1.789 1.00 77.94 411 HIS A O 1
ATOM 3433 N N . GLN A 1 412 ? -34.685 -0.951 2.646 1.00 75.75 412 GLN A N 1
ATOM 3434 C CA . GLN A 1 412 ? -35.184 -0.843 4.027 1.00 75.75 412 GLN A CA 1
ATOM 3435 C C . GLN A 1 412 ? -36.193 0.304 4.201 1.00 75.75 412 GLN A C 1
ATOM 3437 O O . GLN A 1 412 ? -37.227 0.114 4.850 1.00 75.75 412 GLN A O 1
ATOM 3442 N N . TYR A 1 413 ? -35.948 1.472 3.604 1.00 74.44 413 TYR A N 1
ATOM 3443 C CA . TYR A 1 413 ? -36.886 2.594 3.619 1.00 74.44 413 TYR A CA 1
ATOM 3444 C C . TYR A 1 413 ? -38.161 2.271 2.834 1.00 74.44 413 TYR A C 1
ATOM 3446 O O . TYR A 1 413 ? -39.243 2.517 3.357 1.00 74.44 413 TYR A O 1
ATOM 3454 N N . SER A 1 414 ? -38.076 1.646 1.657 1.00 73.56 414 SER A N 1
ATOM 3455 C CA . SER A 1 414 ? -39.236 1.193 0.877 1.00 73.56 414 SER A CA 1
ATOM 3456 C C . SER A 1 414 ? -40.073 0.154 1.626 1.00 73.56 414 SER A C 1
ATOM 3458 O O . SER A 1 414 ? -41.294 0.263 1.633 1.00 73.56 414 SER A O 1
ATOM 3460 N N . ILE A 1 415 ? -39.450 -0.801 2.327 1.00 77.62 415 ILE A N 1
ATOM 3461 C CA . ILE A 1 415 ? -40.153 -1.749 3.211 1.00 77.62 415 ILE A CA 1
ATOM 3462 C C . ILE A 1 415 ? -40.833 -1.001 4.368 1.00 77.62 415 ILE A C 1
ATOM 3464 O O . ILE A 1 415 ? -41.990 -1.273 4.686 1.00 77.62 415 ILE A O 1
ATOM 3468 N N . THR A 1 416 ? -40.148 -0.027 4.974 1.00 72.38 416 THR A N 1
ATOM 3469 C CA . THR A 1 416 ? -40.682 0.770 6.093 1.00 72.38 416 THR A CA 1
ATOM 3470 C C . THR A 1 416 ? -41.855 1.653 5.657 1.00 72.38 416 THR A C 1
ATOM 3472 O O . THR A 1 416 ? -42.847 1.755 6.378 1.00 72.38 416 THR A O 1
ATOM 3475 N N . VAL A 1 417 ? -41.777 2.259 4.468 1.00 72.50 417 VAL A N 1
ATOM 3476 C CA . VAL A 1 417 ? -42.853 3.051 3.860 1.00 72.50 417 VAL A CA 1
ATOM 3477 C C . VAL A 1 417 ? -44.014 2.146 3.462 1.00 72.50 417 VAL A C 1
ATOM 3479 O O . VAL A 1 417 ? -45.116 2.392 3.924 1.00 72.50 417 VAL A O 1
ATOM 3482 N N . ALA A 1 418 ? -43.790 1.032 2.762 1.00 72.44 418 ALA A N 1
ATOM 3483 C CA . ALA A 1 418 ? -44.858 0.092 2.406 1.00 72.44 418 ALA A CA 1
ATOM 3484 C C . ALA A 1 418 ? -45.570 -0.513 3.636 1.00 72.44 418 ALA A C 1
ATOM 3486 O O . ALA A 1 418 ? -46.776 -0.766 3.599 1.00 72.44 418 ALA A O 1
ATOM 3487 N N . TYR A 1 419 ? -44.854 -0.721 4.747 1.00 70.88 419 TYR A N 1
ATOM 3488 C CA . TYR A 1 419 ? -45.456 -1.111 6.026 1.00 70.88 419 TYR A CA 1
ATOM 3489 C C . TYR A 1 419 ? -46.288 0.030 6.635 1.00 70.88 419 TYR A C 1
ATOM 3491 O O . TYR A 1 419 ? -47.412 -0.187 7.087 1.00 70.88 419 TYR A O 1
ATOM 3499 N N . ARG A 1 420 ? -45.765 1.263 6.614 1.00 66.38 420 ARG A N 1
ATOM 3500 C CA . ARG A 1 420 ? -46.470 2.461 7.090 1.00 66.38 420 ARG A CA 1
ATOM 3501 C C . ARG A 1 420 ? -47.724 2.750 6.265 1.00 66.38 420 ARG A C 1
ATOM 3503 O O . ARG A 1 420 ? -48.751 3.073 6.852 1.00 66.38 420 ARG A O 1
ATOM 3510 N N . ASP A 1 421 ? -47.654 2.584 4.951 1.00 67.19 421 ASP A N 1
ATOM 3511 C CA . ASP A 1 421 ? -48.748 2.840 4.023 1.00 67.19 421 ASP A CA 1
ATOM 3512 C C . ASP A 1 421 ? -49.875 1.831 4.237 1.00 67.19 421 ASP A C 1
ATOM 3514 O O . ASP A 1 421 ? -51.005 2.265 4.447 1.00 67.19 421 ASP A O 1
ATOM 3518 N N . LYS A 1 422 ? -49.572 0.528 4.383 1.00 65.88 422 LYS A N 1
ATOM 3519 C CA . LYS A 1 422 ? -50.553 -0.480 4.839 1.00 65.88 422 LYS A CA 1
ATOM 3520 C C . LYS A 1 422 ? -51.227 -0.077 6.156 1.00 65.88 422 LYS A C 1
ATOM 3522 O O . LYS A 1 422 ? -52.451 -0.044 6.226 1.00 65.88 422 LYS A O 1
ATOM 3527 N N . VAL A 1 423 ? -50.449 0.347 7.156 1.00 59.88 423 VAL A N 1
ATOM 3528 C CA . VAL A 1 423 ? -50.961 0.841 8.454 1.00 59.88 423 VAL A CA 1
ATOM 3529 C C . VAL A 1 423 ? -51.760 2.158 8.331 1.00 59.88 423 VAL A C 1
ATOM 3531 O O . VAL A 1 423 ? -52.515 2.512 9.244 1.00 59.88 423 VAL A O 1
ATOM 3534 N N . THR A 1 424 ? -51.646 2.900 7.222 1.00 55.38 424 THR A N 1
ATOM 3535 C CA . THR A 1 424 ? -52.526 4.045 6.920 1.00 55.38 424 THR A CA 1
ATOM 3536 C C . THR A 1 424 ? -53.727 3.687 6.055 1.00 55.38 424 THR A C 1
ATOM 3538 O O . THR A 1 424 ? -54.776 4.287 6.254 1.00 55.38 424 THR A O 1
ATOM 3541 N N . ASP A 1 425 ? -53.647 2.697 5.169 1.00 53.62 425 ASP A N 1
ATOM 3542 C CA . ASP A 1 425 ? -54.782 2.247 4.359 1.00 53.62 425 ASP A CA 1
ATOM 3543 C C . ASP A 1 425 ? -55.764 1.404 5.182 1.00 53.62 425 ASP A C 1
ATOM 3545 O O . ASP A 1 425 ? -56.975 1.567 5.025 1.00 53.62 425 ASP A O 1
ATOM 3549 N N . GLU A 1 426 ? -55.275 0.635 6.161 1.00 50.94 426 GLU A N 1
ATOM 3550 C CA . GLU A 1 426 ? -56.084 0.047 7.242 1.00 50.94 426 GLU A CA 1
ATOM 3551 C C . GLU A 1 426 ? -56.835 1.120 8.054 1.00 50.94 426 GLU A C 1
ATOM 3553 O O . GLU A 1 426 ? -57.926 0.868 8.564 1.00 50.94 426 GLU A O 1
ATOM 3558 N N . LYS A 1 427 ? -56.304 2.351 8.132 1.00 49.72 427 LYS A N 1
ATOM 3559 C CA . LYS A 1 427 ? -57.000 3.498 8.744 1.00 49.72 427 LYS A CA 1
ATOM 3560 C C . LYS A 1 427 ? -57.937 4.204 7.762 1.00 49.72 427 LYS A C 1
ATOM 3562 O O . LYS A 1 427 ? -59.046 4.561 8.157 1.00 49.72 427 LYS A O 1
ATOM 3567 N N . LYS A 1 428 ? -57.561 4.367 6.488 1.00 46.66 428 LYS A N 1
ATOM 3568 C CA . LYS A 1 428 ? -58.430 4.959 5.450 1.00 46.66 428 LYS A CA 1
ATOM 3569 C C . LYS A 1 428 ? -59.667 4.107 5.171 1.00 46.66 428 LYS A C 1
ATOM 3571 O O . LYS A 1 428 ? -60.719 4.681 4.938 1.00 46.66 428 LYS A O 1
ATOM 3576 N N . HIS A 1 429 ? -59.608 2.781 5.311 1.00 45.06 429 HIS A N 1
ATOM 3577 C CA . HIS A 1 429 ? -60.793 1.916 5.184 1.00 45.06 429 HIS A CA 1
ATOM 3578 C C . HIS A 1 429 ? -61.899 2.196 6.227 1.00 45.06 429 HIS A C 1
ATOM 3580 O O . HIS A 1 429 ? -63.008 1.687 6.088 1.00 45.06 429 HIS A O 1
ATOM 3586 N N . SER A 1 430 ? -61.647 3.050 7.230 1.00 37.03 430 SER A N 1
ATOM 3587 C CA . SER A 1 430 ? -62.681 3.583 8.131 1.00 37.03 430 SER A CA 1
ATOM 3588 C C . SER A 1 430 ? -63.372 4.872 7.645 1.00 37.03 430 SER A C 1
ATOM 3590 O O . SER A 1 430 ? -64.319 5.321 8.290 1.00 37.03 430 SER A O 1
ATOM 3592 N N . SER A 1 431 ? -62.934 5.499 6.541 1.00 36.25 431 SER A N 1
ATOM 3593 C CA . SER A 1 431 ? -63.427 6.824 6.128 1.00 36.25 431 SER A CA 1
ATOM 3594 C C . SER A 1 431 ? -63.467 7.076 4.609 1.00 36.25 431 SER A C 1
ATOM 3596 O O . SER A 1 431 ? -62.592 6.689 3.845 1.00 36.25 431 SER A O 1
ATOM 3598 N N . THR A 1 432 ? -64.502 7.812 4.184 1.00 35.38 432 THR A N 1
ATOM 3599 C CA . THR A 1 432 ? -64.686 8.398 2.837 1.00 35.38 432 THR A CA 1
ATOM 3600 C C . THR A 1 432 ? -64.720 7.445 1.632 1.00 35.38 432 THR A C 1
ATOM 3602 O O . THR A 1 432 ? -63.835 7.440 0.784 1.00 35.38 432 THR A O 1
ATOM 3605 N N . ALA A 1 433 ? -65.861 6.778 1.443 1.00 31.33 433 ALA A N 1
ATOM 3606 C CA . ALA A 1 433 ? -66.347 6.470 0.096 1.00 31.33 433 ALA A CA 1
ATOM 3607 C C . ALA A 1 433 ? -67.125 7.675 -0.476 1.00 31.33 433 ALA A C 1
ATOM 3609 O O . ALA A 1 433 ? -68.049 8.137 0.202 1.00 31.33 433 ALA A O 1
ATOM 3610 N N . LYS A 1 434 ? -66.795 8.144 -1.701 1.00 33.19 434 LYS A N 1
ATOM 3611 C CA . LYS A 1 434 ? -67.710 8.750 -2.715 1.00 33.19 434 LYS A CA 1
ATOM 3612 C C . LYS A 1 434 ? -66.978 9.466 -3.874 1.00 33.19 434 LYS A C 1
ATOM 3614 O O . LYS A 1 434 ? -66.222 10.385 -3.597 1.00 33.19 434 LYS A O 1
ATOM 3619 N N . LYS A 1 435 ? -67.443 9.191 -5.111 1.00 32.03 435 LYS A N 1
ATOM 3620 C CA . LYS A 1 435 ? -67.500 10.090 -6.301 1.00 32.03 435 LYS A CA 1
ATOM 3621 C C . LYS A 1 435 ? -66.176 10.568 -6.950 1.00 32.03 435 LYS A C 1
ATOM 3623 O O . LYS A 1 435 ? -65.176 10.672 -6.261 1.00 32.03 435 LYS A O 1
ATOM 3628 N N . THR A 1 436 ? -66.106 10.964 -8.234 1.00 32.38 436 THR A N 1
ATOM 3629 C CA . THR A 1 436 ? -66.849 10.629 -9.490 1.00 32.38 436 THR A CA 1
ATOM 3630 C C . THR A 1 436 ? -65.994 11.078 -10.689 1.00 32.38 436 THR A C 1
ATOM 3632 O O . THR A 1 436 ? -65.328 12.101 -10.590 1.00 32.38 436 THR A O 1
ATOM 3635 N N . ASP A 1 437 ? -66.087 10.342 -11.797 1.00 29.36 437 ASP A N 1
ATOM 3636 C CA . ASP A 1 437 ? -66.080 10.748 -13.218 1.00 29.36 437 ASP A CA 1
ATOM 3637 C C . ASP A 1 437 ? -65.481 12.102 -13.677 1.00 29.36 437 ASP A C 1
ATOM 3639 O O . ASP A 1 437 ? -65.953 13.171 -13.293 1.00 29.36 437 ASP A O 1
ATOM 3643 N N . GLY A 1 438 ? -64.662 12.037 -14.740 1.00 31.33 438 GLY A N 1
ATOM 3644 C CA . GLY A 1 438 ? -65.022 12.729 -15.992 1.00 31.33 438 GLY A CA 1
ATOM 3645 C C . GLY A 1 438 ? -64.040 13.744 -16.606 1.00 31.33 438 GLY A C 1
ATOM 3646 O O . GLY A 1 438 ? -63.449 14.560 -15.912 1.00 31.33 438 GLY A O 1
ATOM 3647 N N . THR A 1 439 ? -64.011 13.752 -17.952 1.00 31.08 439 THR A N 1
ATOM 3648 C CA . THR A 1 439 ? -63.441 14.762 -18.890 1.00 31.08 439 THR A CA 1
ATOM 3649 C C . THR A 1 439 ? -61.928 15.082 -18.827 1.00 31.08 439 THR A C 1
ATOM 3651 O O . THR A 1 439 ? -61.367 15.169 -17.747 1.00 31.08 439 THR A O 1
ATOM 3654 N N . ALA A 1 440 ? -61.184 15.426 -19.894 1.00 29.77 440 ALA A N 1
ATOM 3655 C CA . ALA A 1 440 ? -61.110 15.072 -21.333 1.00 29.77 440 ALA A CA 1
ATOM 3656 C C . ALA A 1 440 ? -60.705 16.295 -22.195 1.00 29.77 440 ALA A C 1
ATOM 3658 O O . ALA A 1 440 ? -61.447 17.273 -22.222 1.00 29.77 440 ALA A O 1
ATOM 3659 N N . LEU A 1 441 ? -59.634 16.145 -23.002 1.00 34.94 441 LEU A N 1
ATOM 3660 C CA . LEU A 1 441 ? -59.215 17.024 -24.124 1.00 34.94 441 LEU A CA 1
ATOM 3661 C C . LEU A 1 441 ? -58.734 18.450 -23.699 1.00 34.94 441 LEU A C 1
ATOM 3663 O O . LEU A 1 441 ? -59.015 18.885 -22.590 1.00 34.94 441 LEU A O 1
ATOM 3667 N N . ARG A 1 442 ? -57.954 19.221 -24.484 1.00 32.41 442 ARG A N 1
ATOM 3668 C CA . ARG A 1 442 ? -57.539 19.120 -25.906 1.00 32.41 442 ARG A CA 1
ATOM 3669 C C . ARG A 1 442 ? -56.253 19.952 -26.200 1.00 32.41 442 ARG A C 1
ATOM 3671 O O . ARG A 1 442 ? -55.874 20.761 -25.363 1.00 32.41 442 ARG A O 1
ATOM 3678 N N . THR A 1 443 ? -55.733 19.834 -27.435 1.00 36.16 443 THR A N 1
ATOM 3679 C CA . THR A 1 443 ? -54.981 20.835 -28.256 1.00 36.16 443 THR A CA 1
ATOM 3680 C C . THR A 1 443 ? -53.557 21.276 -27.856 1.00 36.16 443 THR A C 1
ATOM 3682 O O . THR A 1 443 ? -53.317 21.508 -26.679 1.00 36.16 443 THR A O 1
ATOM 3685 N N . ASP A 1 444 ? -52.599 21.523 -28.776 1.00 34.50 444 ASP A N 1
ATOM 3686 C CA . ASP A 1 444 ? -52.472 21.223 -30.236 1.00 34.50 444 ASP A CA 1
ATOM 3687 C C . ASP A 1 444 ? -51.018 21.485 -30.749 1.00 34.50 444 ASP A C 1
ATOM 3689 O O . ASP A 1 444 ? -50.233 22.117 -30.042 1.00 34.50 444 ASP A O 1
ATOM 3693 N N . ASN A 1 445 ? -50.742 21.099 -32.014 1.00 35.38 445 ASN A N 1
ATOM 3694 C CA . ASN A 1 445 ? -49.599 21.440 -32.911 1.00 35.38 445 ASN A CA 1
ATOM 3695 C C . ASN A 1 445 ? -48.255 20.692 -32.674 1.00 35.38 445 ASN A C 1
ATOM 3697 O O . ASN A 1 445 ? -47.789 20.635 -31.542 1.00 35.38 445 ASN A O 1
ATOM 3701 N N . LEU A 1 446 ? -47.646 19.966 -33.642 1.00 35.34 446 LEU A N 1
ATOM 3702 C CA . LEU A 1 446 ? -47.214 20.245 -35.051 1.00 35.34 446 LEU A CA 1
ATOM 3703 C C . LEU A 1 446 ? -45.899 21.065 -35.110 1.00 35.34 446 LEU A C 1
ATOM 3705 O O . LEU A 1 446 ? -45.751 21.986 -34.314 1.00 35.34 446 LEU A O 1
ATOM 3709 N N . GLN A 1 447 ? -44.903 20.823 -35.984 1.00 35.97 447 GLN A N 1
ATOM 3710 C CA . GLN A 1 447 ? -44.750 19.972 -37.199 1.00 35.97 447 GLN A CA 1
ATOM 3711 C C . GLN A 1 447 ? -43.523 19.006 -37.067 1.00 35.97 447 GLN A C 1
ATOM 3713 O O . GLN A 1 447 ? -42.766 19.177 -36.115 1.00 35.97 447 GLN A O 1
ATOM 3718 N N . GLU A 1 448 ? -43.237 17.953 -37.865 1.00 36.25 448 GLU A N 1
ATOM 3719 C CA . GLU A 1 448 ? -43.684 17.459 -39.204 1.00 36.25 448 GLU A CA 1
ATOM 3720 C C . GLU A 1 448 ? -42.814 17.949 -40.409 1.00 36.25 448 GLU A C 1
ATOM 3722 O O . GLU A 1 448 ? -42.301 19.062 -40.323 1.00 36.25 448 GLU A O 1
ATOM 3727 N N . ILE A 1 449 ? -42.668 17.139 -41.495 1.00 34.69 449 ILE A N 1
ATOM 3728 C CA . ILE A 1 449 ? -41.644 17.132 -42.610 1.00 34.69 449 ILE A CA 1
ATOM 3729 C C . ILE A 1 449 ? -40.436 16.202 -42.278 1.00 34.69 449 ILE A C 1
ATOM 3731 O O . ILE A 1 449 ? -39.737 16.462 -41.303 1.00 34.69 449 ILE A O 1
ATOM 3735 N N . GLU A 1 450 ? -40.279 14.983 -42.842 1.00 34.19 450 GLU A N 1
ATOM 3736 C CA . GLU A 1 450 ? -39.960 14.559 -44.246 1.00 34.19 450 GLU A CA 1
ATOM 3737 C C . GLU A 1 450 ? -38.536 14.949 -44.701 1.00 34.19 450 GLU A C 1
ATOM 3739 O O . GLU A 1 450 ? -38.048 16.006 -44.328 1.00 34.19 450 GLU A O 1
ATOM 3744 N N . GLU A 1 451 ? -37.810 14.261 -45.584 1.00 39.62 451 GLU A N 1
ATOM 3745 C CA . GLU A 1 451 ? -37.559 12.861 -45.994 1.00 39.62 451 GLU A CA 1
ATOM 3746 C C . GLU A 1 451 ? -36.330 12.962 -46.963 1.00 39.62 451 GLU A C 1
ATOM 3748 O O . GLU A 1 451 ? -35.732 14.034 -47.045 1.00 39.62 451 GLU A O 1
ATOM 3753 N N . GLU A 1 452 ? -35.945 11.904 -47.698 1.00 31.00 452 GLU A N 1
ATOM 3754 C CA . GLU A 1 452 ? -34.780 11.849 -48.630 1.00 31.00 452 GLU A CA 1
ATOM 3755 C C . GLU A 1 452 ? -33.370 11.979 -47.969 1.00 31.00 452 GLU A C 1
ATOM 3757 O O . GLU A 1 452 ? -33.138 12.780 -47.073 1.00 31.00 452 GLU A O 1
ATOM 3762 N N . GLY A 1 453 ? -32.317 11.230 -48.329 1.00 35.78 453 GLY A N 1
ATOM 3763 C CA . GLY A 1 453 ? -32.222 10.010 -49.141 1.00 35.78 453 GLY A CA 1
ATOM 3764 C C . GLY A 1 453 ? -31.463 10.166 -50.464 1.00 35.78 453 GLY A C 1
ATOM 3765 O O . GLY A 1 453 ? -32.094 10.395 -51.491 1.00 35.78 453 GLY A O 1
ATOM 3766 N N . ASN A 1 454 ? -30.138 9.945 -50.477 1.00 33.03 454 ASN A N 1
ATOM 3767 C CA . ASN A 1 454 ? -29.434 9.531 -51.702 1.00 33.03 454 ASN A CA 1
ATOM 3768 C C . ASN A 1 454 ? -28.078 8.839 -51.450 1.00 33.03 454 ASN A C 1
ATOM 3770 O O . ASN A 1 454 ? -27.456 9.033 -50.407 1.00 33.03 454 ASN A O 1
ATOM 3774 N N . GLU A 1 455 ? -27.631 8.059 -52.436 1.00 40.00 455 GLU A N 1
ATOM 3775 C CA . GLU A 1 455 ? -26.331 7.372 -52.491 1.00 40.00 455 GLU A CA 1
ATOM 3776 C C . GLU A 1 455 ? -25.334 8.107 -53.422 1.00 40.00 455 GLU A C 1
ATOM 3778 O O . GLU A 1 455 ? -25.684 9.071 -54.098 1.00 40.00 455 GLU A O 1
ATOM 3783 N N . GLU A 1 456 ? -24.099 7.593 -53.497 1.00 43.19 456 GLU A N 1
ATOM 3784 C CA . GLU A 1 456 ? -23.093 7.827 -54.553 1.00 43.19 456 GLU A CA 1
ATOM 3785 C C . GLU A 1 456 ? -22.735 9.276 -54.970 1.00 43.19 456 GLU A C 1
ATOM 3787 O O . GLU A 1 456 ? -23.387 9.857 -55.846 1.00 43.19 456 GLU A O 1
ATOM 3792 N N . ARG A 1 457 ? -21.486 9.689 -54.684 1.00 35.75 457 ARG A N 1
ATOM 3793 C CA . ARG A 1 457 ? -20.439 9.630 -55.735 1.00 35.75 457 ARG A CA 1
ATOM 3794 C C . ARG A 1 457 ? -19.014 9.923 -55.264 1.00 35.75 457 ARG A C 1
ATOM 3796 O O . ARG A 1 457 ? -18.790 10.770 -54.413 1.00 35.75 457 ARG A O 1
ATOM 3803 N N . ASN A 1 458 ? -18.074 9.292 -55.971 1.00 38.72 458 ASN A N 1
ATOM 3804 C CA . ASN A 1 458 ? -16.651 9.626 -56.027 1.00 38.72 458 ASN A CA 1
ATOM 3805 C C . ASN A 1 458 ? -16.380 11.143 -56.029 1.00 38.72 458 ASN A C 1
ATOM 3807 O O . ASN A 1 458 ? -16.829 11.847 -56.946 1.00 38.72 458 ASN A O 1
ATOM 3811 N N . LYS A 1 459 ? -15.435 11.567 -55.195 1.00 36.38 459 LYS A N 1
ATOM 3812 C CA . LYS A 1 459 ? -14.098 11.841 -55.726 1.00 36.38 459 LYS A CA 1
ATOM 3813 C C . LYS A 1 459 ? -13.018 11.382 -54.769 1.00 36.38 459 LYS A C 1
ATOM 3815 O O . LYS A 1 459 ? -13.360 11.271 -53.579 1.00 36.38 459 LYS A O 1
#

Sequence (459 aa):
MTCCLRSADINVRAGGNYGQIWIGRFIKGRKMGMELWNNKIDALLKRRKPVLTEEEKYQQSQRVVEKELTTLKRQYVVLDRACSHSQFVKSSKLVKGDKGLAIFQKEHENILKDLTRAVAPGRIREEEKDFDHLSRRLEDYKKFNNKVTKYKIYIEEIDGEIKICQKAVQLLRKQQITDRQDEDRVWAAIKTVQKLENKLETQMIQFGTICTKNKQLRSEIDHLLCLRRVFMTYNQREEWCTKLQILRTRALHDLTSNLQEMREHKRKLDGNRKLGEFFLTKGQKRIMMELEEKEEEKRKELELELREKLDTYQHMMLDIEILHETRIHQQRKTLEELEDVLEETEGEASESETMLKENDEIFKALVQGVSRLFEMCKFSKDPLFRLLGNSAIVKFYNILLYLEALEKTIHQYSITVAYRDKVTDEKKHSSTAKKTDGTALRTDNLQEIEEEGNEERNK

pLDDT: mean 73.64, std 23.33, range [24.94, 98.56]

Organism: Tenebrio molitor (NCBI:txid7067)